Protein AF-0000000075772963 (afdb_homodimer)

Secondary structure (DSSP, 8-state):
----SS-EEEEEEEEEEE-S-HHHHHHHIIIII--EEEEEE---SS--EEEEEEEETTEEEEEEEE-SSSHHHHHHHHHH-SEEEEEEEEEE-HHHHHHHHHHHT--EEEEEEEEEETTEEEEEEEEE-STT-EEEEEE-TTB-SSSSTT-EE-PPPGGGGTS------EEEEEEEE--TT-HHHHHHHHHHHH--EEEEEEETTSSS-GGG-EEEEEEE-TTS--EEEEEEEPSSSSS--HHHHHHHHHSS-EEEEEEEE-S-HHHHHHHHHHTT--B----HHHHHHHHHHHHT-S---TT-HHHHHHTT-EEEE-SS-EEEEEEBPPSSSSTT-EEEEEEEES--S--HHHHHHHHHHHHTS-TTTHHHHHHHHHHSGGGGG-/----SS-EEEEEEEEEEE-S-HHHHHHHIIIII--EEEEEE---SS--EEEEEEEETTEEEEEEEE-SSSHHHHHHHHHH-SEEEEEEEEEE-HHHHHHHHHHHT--EEEEEEEEEETTEEEEEEEEE-STT-EEEEEE-TTB-SSSSTT-EE-PPPGGGGTS------EEEEEEEE--TT-HHHHHHHHHHHH--EEEEEEETTTTS-GGG-EEEEEEE-TTS--EEEEEEEPSSSSS--HHHHHHHHHSS-EEEEEEEE-S-HHHHHHHHHHTT--B----HHHHHHHHHHHHT-S---TT-HHHHHHTT-EEEE-SS-EEEEEEBPPSSSSTT-EEEEEEEES--S--HHHHHHHHHHHHTS-TTSHHHHHHHHHHSGGGGG-

pLDDT: mean 87.92, std 17.89, range [25.39, 98.94]

Nearest PDB structures (foldseek):
  8im2-assembly1_A  TM=9.465E-01  e=7.204E-49  Homo sapiens
  1sqi-assembly1_A  TM=9.397E-01  e=1.896E-45  Rattus norvegicus
  1sqi-assembly1_B  TM=9.410E-01  e=5.697E-45  Rattus norvegicus
  3zgj-assembly2_B  TM=8.947E-01  e=1.309E-34  Streptomyces coelicolor A3(2)
  8jbw-assembly1_A-2  TM=7.872E-01  e=7.117E-33  Zymoseptoria tritici

InterPro domains:
  IPR004360 Glyoxalase/fosfomycin resistance/dioxygenase domain [PF00903] (171-288)
  IPR005956 4-hydroxyphenylpyruvate dioxygenase [PIRSF009283] (3-367)
  IPR005956 4-hydroxyphenylpyruvate dioxygenase [PTHR11959] (4-373)
  IPR005956 4-hydroxyphenylpyruvate dioxygenase [TIGR01263] (11-368)
  IPR029068 Glyoxalase/Bleomycin resistance protein/Dihydroxybiphenyl dioxygenase [G3DSA:3.10.180.10] (1-163)
  IPR029068 Glyoxalase/Bleomycin resistance protein/Dihydroxybiphenyl dioxygenase [G3DSA:3.10.180.10] (166-371)
  IPR029068 Glyoxalase/Bleomycin resistance protein/Dihydroxybiphenyl dioxygenase [SSF54593] (8-359)
  IPR037523 Vicinal oxygen chelate (VOC), core domain [PS51819] (11-140)
  IPR037523 Vicinal oxygen chelate (VOC), core domain [PS51819] (170-329)
  IPR041735 4-hydroxyphenylpyruvate dioxygenase, C-terminal [cd07250] (168-364)
  IPR041736 4-hydroxyphenylpyruvate dioxygenase, N-terminal [cd08342] (12-153)

Sequence (772 aa):
MTKSAEGKVLNFDHLIFWVANAKTASSYFITRFGFKPLATREPTEERPVLSYAVKLNKVTIVFESPTTVGGEIAKDLAAHGDFVKDVAFEVQNLDELVRRAKKGGAEVIKDISVEKDESGSVRYAVLRTYGDNTHTLIDRTKYKGILRPGFKPVKEDTINELLPDTNLMYIDHVEGNMADGTLQDSVSWYETNLNMHRFWCVDYSHDLVPYACINSASVINQDETVLLSMNEAAKGLRPTSKASEFVKALGSSGVEHVALYTDDIVASMRNLKARGADILTWPPTYYDLIREKLKDSPVRVAEGIDALQANNILIDFDERGYMLQAFTKHVQARPTLFIEILQRRNHRGFGAMNYKWVFEAIERLDSTADKEIEEKMKNTNLNSKAMTKSAEGKVLNFDHLIFWVANAKTASSYFITRFGFKPLATREPTEERPVLSYAVKLNKVTIVFESPTTVGGEIAKDLAAHGDFVKDVAFEVQNLDELVRRAKKGGAEVIKDISVEKDESGSVRYAVLRTYGDNTHTLIDRTKYKGILRPGFKPVKEDTINELLPDTNLMYIDHVEGNMADGTLQDSVSWYETNLNMHRFWCVDYSHDLVPYACINSASVINQDETVLLSMNEAAKGLRPTSKASEFVKALGSSGVEHVALYTDDIVASMRNLKARGADILTWPPTYYDLIREKLKDSPVRVAEGIDALQANNILIDFDERGYMLQAFTKHVQARPTLFIEILQRRNHRGFGAMNYKWVFEAIERLDSTADKEIEEKMKNTNLNSKA

Structure (mmCIF, N/CA/C/O backbone):
data_AF-0000000075772963-model_v1
#
loop_
_entity.id
_entity.type
_entity.pdbx_description
1 polymer '4-hydroxyphenylpyruvate dioxygenase-like'
#
loop_
_atom_site.group_PDB
_atom_site.id
_atom_site.type_symbol
_atom_site.label_atom_id
_atom_site.label_alt_id
_atom_site.label_comp_id
_atom_site.label_asym_id
_atom_site.label_entity_id
_atom_site.label_seq_id
_atom_site.pdbx_PDB_ins_code
_atom_site.Cartn_x
_atom_site.Cartn_y
_atom_site.Cartn_z
_atom_site.occupancy
_atom_site.B_iso_or_equiv
_atom_site.auth_seq_id
_atom_site.auth_comp_id
_atom_site.auth_asym_id
_atom_site.auth_atom_id
_atom_site.pdbx_PDB_model_num
ATOM 1 N N . MET A 1 1 ? 30.547 31.734 18.625 1 30.55 1 MET A N 1
ATOM 2 C CA . MET A 1 1 ? 29.156 32.188 18.594 1 30.55 1 MET A CA 1
ATOM 3 C C . MET A 1 1 ? 28.344 31.531 19.703 1 30.55 1 MET A C 1
ATOM 5 O O . MET A 1 1 ? 28.359 30.312 19.859 1 30.55 1 MET A O 1
ATOM 9 N N . THR A 1 2 ? 28.094 32.188 20.75 1 35.88 2 THR A N 1
ATOM 10 C CA . THR A 1 2 ? 27.484 31.672 21.969 1 35.88 2 THR A CA 1
ATOM 11 C C . THR A 1 2 ? 26.219 30.875 21.656 1 35.88 2 THR A C 1
ATOM 13 O O . THR A 1 2 ? 25.297 31.375 21 1 35.88 2 THR A O 1
ATOM 16 N N . LYS A 1 3 ? 26.312 29.594 21.312 1 45.78 3 LYS A N 1
ATOM 17 C CA . LYS A 1 3 ? 25.172 28.719 21.062 1 45.78 3 LYS A CA 1
ATOM 18 C C . LYS A 1 3 ? 23.969 29.141 21.906 1 45.78 3 LYS A C 1
ATOM 20 O O . LYS A 1 3 ? 24.094 29.391 23.094 1 45.78 3 LYS A O 1
ATOM 25 N N . SER A 1 4 ? 23 29.703 21.328 1 53.44 4 SER A N 1
ATOM 26 C CA . SER A 1 4 ? 21.797 30.094 22.094 1 53.44 4 SER A CA 1
ATOM 27 C C . SER A 1 4 ? 21.453 29.031 23.125 1 53.44 4 SER A C 1
ATOM 29 O O . SER A 1 4 ? 21.469 27.828 22.844 1 53.44 4 SER A O 1
ATOM 31 N N . ALA A 1 5 ? 21.453 29.25 24.422 1 71.19 5 ALA A N 1
ATOM 32 C CA . ALA A 1 5 ? 21.219 28.484 25.641 1 71.19 5 ALA A CA 1
ATOM 33 C C . ALA A 1 5 ? 19.859 27.812 25.609 1 71.19 5 ALA A C 1
ATOM 35 O O . ALA A 1 5 ? 19.641 26.797 26.266 1 71.19 5 ALA A O 1
ATOM 36 N N . GLU A 1 6 ? 18.922 28.234 24.562 1 86.81 6 GLU A N 1
ATOM 37 C CA . GLU A 1 6 ? 17.562 27.703 24.672 1 86.81 6 GLU A CA 1
ATOM 38 C C . GLU A 1 6 ? 17.344 26.594 23.641 1 86.81 6 GLU A C 1
ATOM 40 O O . GLU A 1 6 ? 17.844 26.688 22.516 1 86.81 6 GLU A O 1
ATOM 45 N N . GLY A 1 7 ? 16.734 25.547 24 1 93.44 7 GLY A N 1
ATOM 46 C CA . GLY A 1 7 ? 16.281 24.516 23.094 1 93.44 7 GLY A CA 1
ATOM 47 C C . GLY A 1 7 ? 15.117 24.938 22.219 1 93.44 7 GLY A C 1
ATOM 48 O O . GLY A 1 7 ? 14.18 25.562 22.703 1 93.44 7 GLY A O 1
ATOM 49 N N . LYS A 1 8 ? 15.258 24.688 20.859 1 95.19 8 LYS A N 1
ATOM 50 C CA . LYS A 1 8 ? 14.156 25.109 20 1 95.19 8 LYS A CA 1
ATOM 51 C C . LYS A 1 8 ? 13.906 24.109 18.891 1 95.19 8 LYS A C 1
ATOM 53 O O . LYS A 1 8 ? 14.844 23.453 18.406 1 95.19 8 LYS A O 1
ATOM 58 N N . VAL A 1 9 ? 12.609 24 18.531 1 97.88 9 VAL A N 1
ATOM 59 C CA . VAL A 1 9 ? 12.211 23.297 17.312 1 97.88 9 VAL A CA 1
ATOM 60 C C . VAL A 1 9 ? 12.5 24.172 16.094 1 97.88 9 VAL A C 1
ATOM 62 O O . VAL A 1 9 ? 12.133 25.359 16.062 1 97.88 9 VAL A O 1
ATOM 65 N N . LEU A 1 10 ? 13.141 23.625 15.094 1 97.5 10 LEU A N 1
ATOM 66 C CA . LEU A 1 10 ? 13.555 24.422 13.945 1 97.5 10 LEU A CA 1
ATOM 67 C C . LEU A 1 10 ? 12.633 24.188 12.758 1 97.5 10 LEU A C 1
ATOM 69 O O . LEU A 1 10 ? 12.031 25.141 12.242 1 97.5 10 LEU A O 1
ATOM 73 N N . ASN A 1 11 ? 12.508 22.969 12.352 1 98 11 ASN A N 1
ATOM 74 C CA . ASN A 1 11 ? 11.727 22.578 11.188 1 98 11 ASN A CA 1
ATOM 75 C C . ASN A 1 11 ? 11.133 21.172 11.344 1 98 11 ASN A C 1
ATOM 77 O O . ASN A 1 11 ? 11.578 20.406 12.195 1 98 11 ASN A O 1
ATOM 81 N N . PHE A 1 12 ? 10.055 20.938 10.516 1 98.69 12 PHE A N 1
ATOM 82 C CA . PHE A 1 12 ? 9.742 19.531 10.312 1 98.69 12 PHE A CA 1
ATOM 83 C C . PHE A 1 12 ? 10.938 18.797 9.727 1 98.69 12 PHE A C 1
ATOM 85 O O . PHE A 1 12 ? 11.57 19.281 8.781 1 98.69 12 PHE A O 1
ATOM 92 N N . ASP A 1 13 ? 11.305 17.719 10.312 1 98.69 13 ASP A N 1
ATOM 93 C CA . ASP A 1 13 ? 12.375 16.906 9.75 1 98.69 13 ASP A CA 1
ATOM 94 C C . ASP A 1 13 ? 11.828 15.844 8.797 1 98.69 13 ASP A C 1
ATOM 96 O O . ASP A 1 13 ? 12.164 15.828 7.609 1 98.69 13 ASP A O 1
ATOM 100 N N . HIS A 1 14 ? 11.086 14.938 9.281 1 98.81 14 HIS A N 1
ATOM 101 C CA . HIS A 1 14 ? 10.383 13.922 8.516 1 98.81 14 HIS A CA 1
ATOM 102 C C . HIS A 1 14 ? 9.195 13.367 9.297 1 98.81 14 HIS A C 1
ATOM 104 O O . HIS A 1 14 ? 9.062 13.617 10.5 1 98.81 14 HIS A O 1
ATOM 110 N N . LEU A 1 15 ? 8.297 12.766 8.594 1 98.88 15 LEU A N 1
ATOM 111 C CA . LEU A 1 15 ? 7.199 12.023 9.211 1 98.88 15 LEU A CA 1
ATOM 112 C C . LEU A 1 15 ? 7.477 10.523 9.172 1 98.88 15 LEU A C 1
ATOM 114 O O . LEU A 1 15 ? 8.109 10.023 8.234 1 98.88 15 LEU A O 1
ATOM 118 N N . ILE A 1 16 ? 7.031 9.828 10.188 1 98.88 16 ILE A N 1
ATOM 119 C CA . ILE A 1 16 ? 7.094 8.367 10.188 1 98.88 16 ILE A CA 1
ATOM 120 C C . ILE A 1 16 ? 5.684 7.789 10.188 1 98.88 16 ILE A C 1
ATOM 122 O O . ILE A 1 16 ? 4.875 8.102 11.062 1 98.88 16 ILE A O 1
ATOM 126 N N . PHE A 1 17 ? 5.375 7.012 9.203 1 98.88 17 PHE A N 1
ATOM 127 C CA . PHE A 1 17 ? 4.152 6.219 9.148 1 98.88 17 PHE A CA 1
ATOM 128 C C . PHE A 1 17 ? 4.43 4.77 9.516 1 98.88 17 PHE A C 1
ATOM 130 O O . PHE A 1 17 ? 5.293 4.125 8.914 1 98.88 17 PHE A O 1
ATOM 137 N N . TRP A 1 18 ? 3.783 4.312 10.57 1 98.31 18 TRP A N 1
ATOM 138 C CA . TRP A 1 18 ? 3.768 2.869 10.797 1 98.31 18 TRP A CA 1
ATOM 139 C C . TRP A 1 18 ? 2.682 2.199 9.961 1 98.31 18 TRP A C 1
ATOM 141 O O . TRP A 1 18 ? 1.499 2.518 10.102 1 98.31 18 TRP A O 1
ATOM 151 N N . VAL A 1 19 ? 3.148 1.321 9.117 1 98.06 19 VAL A N 1
ATOM 152 C CA . VAL A 1 19 ? 2.266 0.681 8.141 1 98.06 19 VAL A CA 1
ATOM 153 C C . VAL A 1 19 ? 2.57 -0.814 8.078 1 98.06 19 VAL A C 1
ATOM 155 O O . VAL A 1 19 ? 3.678 -1.244 8.406 1 98.06 19 VAL A O 1
ATOM 158 N N . ALA A 1 20 ? 1.575 -1.567 7.598 1 96.75 20 ALA A N 1
ATOM 159 C CA . ALA A 1 20 ? 1.775 -3.01 7.484 1 96.75 20 ALA A CA 1
ATOM 160 C C . ALA A 1 20 ? 2.734 -3.342 6.344 1 96.75 20 ALA A C 1
ATOM 162 O O . ALA A 1 20 ? 3.477 -4.324 6.418 1 96.75 20 ALA A O 1
ATOM 163 N N . ASN A 1 21 ? 2.66 -2.539 5.312 1 97.69 21 ASN A N 1
ATOM 164 C CA . ASN A 1 21 ? 3.5 -2.76 4.137 1 97.69 21 ASN A CA 1
ATOM 165 C C . ASN A 1 21 ? 4.137 -1.46 3.65 1 97.69 21 ASN A C 1
ATOM 167 O O . ASN A 1 21 ? 3.547 -0.742 2.842 1 97.69 21 ASN A O 1
ATOM 171 N N . ALA A 1 22 ? 5.367 -1.27 4.023 1 98.31 22 ALA A N 1
ATOM 172 C CA . ALA A 1 22 ? 6.086 -0.036 3.721 1 98.31 22 ALA A CA 1
ATOM 173 C C . ALA A 1 22 ? 6.348 0.094 2.223 1 98.31 22 ALA A C 1
ATOM 175 O O . ALA A 1 22 ? 6.379 1.204 1.687 1 98.31 22 ALA A O 1
ATOM 176 N N . LYS A 1 23 ? 6.508 -0.978 1.555 1 97.56 23 LYS A N 1
ATOM 177 C CA . LYS A 1 23 ? 6.785 -0.962 0.121 1 97.56 23 LYS A CA 1
ATOM 178 C C . LYS A 1 23 ? 5.605 -0.392 -0.659 1 97.56 23 LYS A C 1
ATOM 180 O O . LYS A 1 23 ? 5.766 0.549 -1.438 1 97.56 23 LYS A O 1
ATOM 185 N N . THR A 1 24 ? 4.418 -0.896 -0.4 1 97.94 24 THR A N 1
ATOM 186 C CA . THR A 1 24 ? 3.252 -0.438 -1.148 1 97.94 24 THR A CA 1
ATOM 187 C C . THR A 1 24 ? 2.842 0.965 -0.708 1 97.94 24 THR A C 1
ATOM 189 O O . THR A 1 24 ? 2.373 1.765 -1.521 1 97.94 24 THR A O 1
ATOM 192 N N . ALA A 1 25 ? 3.041 1.235 0.548 1 98.5 25 ALA A N 1
ATOM 193 C CA . ALA A 1 25 ? 2.711 2.572 1.036 1 98.5 25 ALA A CA 1
ATOM 194 C C . ALA A 1 25 ? 3.617 3.625 0.404 1 98.5 25 ALA A C 1
ATOM 196 O O . ALA A 1 25 ? 3.141 4.66 -0.066 1 98.5 25 ALA A O 1
ATOM 197 N N . SER A 1 26 ? 4.906 3.34 0.389 1 98.62 26 SER A N 1
ATOM 198 C CA . SER A 1 26 ? 5.84 4.277 -0.228 1 98.62 26 SER A CA 1
ATOM 199 C C . SER A 1 26 ? 5.559 4.438 -1.719 1 98.62 26 SER A C 1
ATOM 201 O O . SER A 1 26 ? 5.609 5.547 -2.25 1 98.62 26 SER A O 1
ATOM 203 N N . SER A 1 27 ? 5.277 3.338 -2.367 1 98.62 27 SER A N 1
ATOM 204 C CA . SER A 1 27 ? 4.961 3.377 -3.791 1 98.62 27 SER A CA 1
ATOM 205 C C . SER A 1 27 ? 3.742 4.25 -4.062 1 98.62 27 SER A C 1
ATOM 207 O O . SER A 1 27 ? 3.684 4.945 -5.078 1 98.62 27 SER A O 1
ATOM 209 N N . TYR A 1 28 ? 2.756 4.172 -3.164 1 98.81 28 TYR A N 1
ATOM 210 C CA . TYR A 1 28 ? 1.561 4.992 -3.312 1 98.81 28 TYR A CA 1
ATOM 211 C C . TYR A 1 28 ? 1.918 6.477 -3.34 1 98.81 28 TYR A C 1
ATOM 213 O O . TYR A 1 28 ? 1.426 7.223 -4.188 1 98.81 28 TYR A O 1
ATOM 221 N N . PHE A 1 29 ? 2.754 6.918 -2.484 1 98.88 29 PHE A N 1
ATOM 222 C CA . PHE A 1 29 ? 3.119 8.328 -2.4 1 98.88 29 PHE A CA 1
ATOM 223 C C . PHE A 1 29 ? 4.012 8.727 -3.572 1 98.88 29 PHE A C 1
ATOM 225 O O . PHE A 1 29 ? 3.949 9.859 -4.047 1 98.88 29 PHE A O 1
ATOM 232 N N . ILE A 1 30 ? 4.781 7.797 -4.039 1 98.81 30 ILE A N 1
ATOM 233 C CA . ILE A 1 30 ? 5.598 8.055 -5.219 1 98.81 30 ILE A CA 1
ATOM 234 C C . ILE A 1 30 ? 4.699 8.227 -6.441 1 98.81 30 ILE A C 1
ATOM 236 O O . ILE A 1 30 ? 4.816 9.211 -7.172 1 98.81 30 ILE A O 1
ATOM 240 N N . THR A 1 31 ? 3.744 7.367 -6.582 1 98.81 31 THR A N 1
ATOM 241 C CA . THR A 1 31 ? 2.98 7.309 -7.824 1 98.81 31 THR A CA 1
ATOM 242 C C . THR A 1 31 ? 1.846 8.328 -7.809 1 98.81 31 THR A C 1
ATOM 244 O O . THR A 1 31 ? 1.547 8.945 -8.836 1 98.81 31 THR A O 1
ATOM 247 N N . ARG A 1 32 ? 1.26 8.539 -6.645 1 98.75 32 ARG A N 1
ATOM 248 C CA . ARG A 1 32 ? 0.061 9.375 -6.613 1 98.75 32 ARG A CA 1
ATOM 249 C C . ARG A 1 32 ? 0.407 10.82 -6.277 1 98.75 32 ARG A C 1
ATOM 251 O O . ARG A 1 32 ? -0.281 11.75 -6.715 1 98.75 32 ARG A O 1
ATOM 258 N N . PHE A 1 33 ? 1.508 11.039 -5.52 1 98.75 33 PHE A N 1
ATOM 259 C CA . PHE A 1 33 ? 1.756 12.391 -5.031 1 98.75 33 PHE A CA 1
ATOM 260 C C . PHE A 1 33 ? 3.059 12.945 -5.598 1 98.75 33 PHE A C 1
ATOM 262 O O . PHE A 1 33 ? 3.365 14.125 -5.43 1 98.75 33 PHE A O 1
ATOM 269 N N . GLY A 1 34 ? 3.852 12.102 -6.199 1 98.56 34 GLY A N 1
ATOM 270 C CA . GLY A 1 34 ? 5.02 12.609 -6.906 1 98.56 34 GLY A CA 1
ATOM 271 C C . GLY A 1 34 ? 6.289 12.555 -6.074 1 98.56 34 GLY A C 1
ATOM 272 O O . GLY A 1 34 ? 7.293 13.172 -6.426 1 98.56 34 GLY A O 1
ATOM 273 N N . PHE A 1 35 ? 6.273 11.844 -5.008 1 98.81 35 PHE A N 1
ATOM 274 C CA . PHE A 1 35 ? 7.488 11.664 -4.223 1 98.81 35 PHE A CA 1
ATOM 275 C C . PHE A 1 35 ? 8.523 10.859 -5 1 98.81 35 PHE A C 1
ATOM 277 O O . PHE A 1 35 ? 8.188 10.188 -5.98 1 98.81 35 PHE A O 1
ATOM 284 N N . LYS A 1 36 ? 9.742 11 -4.52 1 98.62 36 LYS A N 1
ATOM 285 C CA . LYS A 1 36 ? 10.859 10.211 -5.043 1 98.62 36 LYS A CA 1
ATOM 286 C C . LYS A 1 36 ? 11.445 9.312 -3.959 1 98.62 36 LYS A C 1
ATOM 288 O O . LYS A 1 36 ? 11.531 9.703 -2.795 1 98.62 36 LYS A O 1
ATOM 293 N N . PRO A 1 37 ? 11.828 8.047 -4.395 1 98.5 37 PRO A N 1
ATOM 294 C CA . PRO A 1 37 ? 12.531 7.242 -3.395 1 98.5 37 PRO A CA 1
ATOM 295 C C . PRO A 1 37 ? 13.789 7.918 -2.865 1 98.5 37 PRO A C 1
ATOM 297 O O . PRO A 1 37 ? 14.523 8.547 -3.629 1 98.5 37 PRO A O 1
ATOM 300 N N . LEU A 1 38 ? 14 7.828 -1.568 1 98.62 38 LEU A N 1
ATOM 301 C CA . LEU A 1 38 ? 15.156 8.453 -0.945 1 98.62 38 LEU A CA 1
ATOM 302 C C . LEU A 1 38 ? 16.141 7.406 -0.427 1 98.62 38 LEU A C 1
ATOM 304 O O . LEU A 1 38 ? 17.312 7.418 -0.78 1 98.62 38 LEU A O 1
ATOM 308 N N . ALA A 1 39 ? 15.656 6.516 0.423 1 98.62 39 ALA A N 1
ATOM 309 C CA . ALA A 1 39 ? 16.516 5.523 1.068 1 98.62 39 ALA A CA 1
ATOM 310 C C . ALA A 1 39 ? 15.688 4.391 1.669 1 98.62 39 ALA A C 1
ATOM 312 O O . ALA A 1 39 ? 14.469 4.516 1.819 1 98.62 39 ALA A O 1
ATOM 313 N N . THR A 1 40 ? 16.312 3.281 1.906 1 98 40 THR A N 1
ATOM 314 C CA . THR A 1 40 ? 15.719 2.172 2.643 1 98 40 THR A CA 1
ATOM 315 C C . THR A 1 40 ? 16.609 1.751 3.805 1 98 40 THR A C 1
ATOM 317 O O . THR A 1 40 ? 17.812 2.045 3.811 1 98 40 THR A O 1
ATOM 320 N N . ARG A 1 41 ? 16.031 1.235 4.777 1 97.69 41 ARG A N 1
ATOM 321 C CA . ARG A 1 41 ? 16.734 0.607 5.891 1 97.69 41 ARG A CA 1
ATOM 322 C C . ARG A 1 41 ? 16.234 -0.812 6.125 1 97.69 41 ARG A C 1
ATOM 324 O O . ARG A 1 41 ? 15.086 -1.01 6.52 1 97.69 41 ARG A O 1
ATOM 331 N N . GLU A 1 42 ? 17.094 -1.785 5.906 1 95.5 42 GLU A N 1
ATOM 332 C CA . GLU A 1 42 ? 16.734 -3.197 5.996 1 95.5 42 GLU A CA 1
ATOM 333 C C . GLU A 1 42 ? 16.578 -3.637 7.449 1 95.5 42 GLU A C 1
ATOM 335 O O . GLU A 1 42 ? 17.25 -3.105 8.336 1 95.5 42 GLU A O 1
ATOM 340 N N . PRO A 1 43 ? 15.734 -4.605 7.645 1 94.25 43 PRO A N 1
ATOM 341 C CA . PRO A 1 43 ? 15.586 -5.113 9.008 1 94.25 43 PRO A CA 1
ATOM 342 C C . PRO A 1 43 ? 16.812 -5.891 9.492 1 94.25 43 PRO A C 1
ATOM 344 O O . PRO A 1 43 ? 17.531 -6.473 8.672 1 94.25 43 PRO A O 1
ATOM 347 N N . THR A 1 44 ? 17.047 -5.848 10.766 1 91.69 44 THR A N 1
ATOM 348 C CA . THR A 1 44 ? 18.016 -6.699 11.453 1 91.69 44 THR A CA 1
ATOM 349 C C . THR A 1 44 ? 17.344 -7.477 12.578 1 91.69 44 THR A C 1
ATOM 351 O O . THR A 1 44 ? 16.156 -7.266 12.875 1 91.69 44 THR A O 1
ATOM 354 N N . GLU A 1 45 ? 18.062 -8.391 13.148 1 88.75 45 GLU A N 1
ATOM 355 C CA . GLU A 1 45 ? 17.516 -9.141 14.273 1 88.75 45 GLU A CA 1
ATOM 356 C C . GLU A 1 45 ? 17.156 -8.219 15.438 1 88.75 45 GLU A C 1
ATOM 358 O O . GLU A 1 45 ? 16.141 -8.414 16.109 1 88.75 45 GLU A O 1
ATOM 363 N N . GLU A 1 46 ? 18.016 -7.234 15.57 1 89.69 46 GLU A N 1
ATOM 364 C CA . GLU A 1 46 ? 17.812 -6.305 16.688 1 89.69 46 GLU A CA 1
ATOM 365 C C . GLU A 1 46 ? 16.734 -5.277 16.344 1 89.69 46 GLU A C 1
ATOM 367 O O . GLU A 1 46 ? 16.094 -4.727 17.25 1 89.69 46 GLU A O 1
ATOM 372 N N . ARG A 1 47 ? 16.562 -5.043 15.078 1 92.56 47 ARG A N 1
ATOM 373 C CA . ARG A 1 47 ? 15.57 -4.09 14.594 1 92.56 47 ARG A CA 1
ATOM 374 C C . ARG A 1 47 ? 14.75 -4.691 13.461 1 92.56 47 ARG A C 1
ATOM 376 O O . ARG A 1 47 ? 14.961 -4.363 12.289 1 92.56 47 ARG A O 1
ATOM 383 N N . PRO A 1 48 ? 13.797 -5.496 13.82 1 93.81 48 PRO A N 1
ATOM 384 C CA . PRO A 1 48 ? 12.992 -6.164 12.797 1 93.81 48 PRO A CA 1
ATOM 385 C C . PRO A 1 48 ? 11.969 -5.234 12.156 1 93.81 48 PRO A C 1
ATOM 387 O O . PRO A 1 48 ? 10.766 -5.512 12.188 1 93.81 48 PRO A O 1
ATOM 390 N N . VAL A 1 49 ? 12.492 -4.125 11.617 1 96.69 49 VAL A N 1
ATOM 391 C CA . VAL A 1 49 ? 11.68 -3.082 11 1 96.69 49 VAL A CA 1
ATOM 392 C C . VAL A 1 49 ? 12.227 -2.752 9.617 1 96.69 49 VAL A C 1
ATOM 394 O O . VAL A 1 49 ? 13.414 -2.471 9.461 1 96.69 49 VAL A O 1
ATOM 397 N N . LEU A 1 50 ? 11.375 -2.873 8.617 1 97.38 50 LEU A N 1
ATOM 398 C CA . LEU A 1 50 ? 11.68 -2.445 7.254 1 97.38 50 LEU A CA 1
ATOM 399 C C . LEU A 1 50 ? 11.258 -0.998 7.031 1 97.38 50 LEU A C 1
ATOM 401 O O . LEU A 1 50 ? 10.125 -0.624 7.34 1 97.38 50 LEU A O 1
ATOM 405 N N . SER A 1 51 ? 12.18 -0.149 6.512 1 98.5 51 SER A N 1
ATOM 406 C CA . SER A 1 51 ? 11.867 1.264 6.328 1 98.5 51 SER A CA 1
ATOM 407 C C . SER A 1 51 ? 12.078 1.692 4.879 1 98.5 51 SER A C 1
ATOM 409 O O . SER A 1 51 ? 13.094 1.357 4.27 1 98.5 51 SER A O 1
ATOM 411 N N . TYR A 1 52 ? 11.117 2.338 4.312 1 98.69 52 TYR A N 1
ATOM 412 C CA . TYR A 1 52 ? 11.203 3.041 3.035 1 98.69 52 TYR A CA 1
ATOM 413 C C . TYR A 1 52 ? 11.023 4.543 3.229 1 98.69 52 TYR A C 1
ATOM 415 O O . TYR A 1 52 ? 10.016 4.988 3.77 1 98.69 52 TYR A O 1
ATOM 423 N N . ALA A 1 53 ? 12.008 5.312 2.775 1 98.88 53 ALA A N 1
ATOM 424 C CA . ALA A 1 53 ? 11.922 6.77 2.85 1 98.88 53 ALA A CA 1
ATOM 425 C C . ALA A 1 53 ? 11.711 7.379 1.467 1 98.88 53 ALA A C 1
ATOM 427 O O . ALA A 1 53 ? 12.344 6.961 0.496 1 98.88 53 ALA A O 1
ATOM 428 N N . VAL A 1 54 ? 10.781 8.305 1.395 1 98.88 54 VAL A N 1
ATOM 429 C CA . VAL A 1 54 ? 10.539 9.047 0.16 1 98.88 54 VAL A CA 1
ATOM 430 C C . VAL A 1 54 ? 10.648 10.547 0.426 1 98.88 54 VAL A C 1
ATOM 432 O O . VAL A 1 54 ? 10.484 10.992 1.562 1 98.88 54 VAL A O 1
ATOM 435 N N . LYS A 1 55 ? 10.938 11.258 -0.635 1 98.62 55 LYS A N 1
ATOM 436 C CA . LYS A 1 55 ? 11.148 12.695 -0.497 1 98.62 55 LYS A CA 1
ATOM 437 C C . LYS A 1 55 ? 10.547 13.453 -1.672 1 98.62 55 LYS A C 1
ATOM 439 O O . LYS A 1 55 ? 10.617 13 -2.816 1 98.62 55 LYS A O 1
ATOM 444 N N . LEU A 1 56 ? 9.883 14.5 -1.41 1 98.56 56 LEU A N 1
ATOM 445 C CA . LEU A 1 56 ? 9.414 15.484 -2.375 1 98.56 56 LEU A CA 1
ATOM 446 C C . LEU A 1 56 ? 9.766 16.906 -1.921 1 98.56 56 LEU A C 1
ATOM 448 O O . LEU A 1 56 ? 9.125 17.438 -1.019 1 98.56 56 LEU A O 1
ATOM 452 N N . ASN A 1 57 ? 10.805 17.469 -2.58 1 98.06 57 ASN A N 1
ATOM 453 C CA . ASN A 1 57 ? 11.328 18.75 -2.148 1 98.06 57 ASN A CA 1
ATOM 454 C C . ASN A 1 57 ? 11.672 18.75 -0.66 1 98.06 57 ASN A C 1
ATOM 456 O O . ASN A 1 57 ? 12.539 18 -0.219 1 98.06 57 ASN A O 1
ATOM 460 N N . LYS A 1 58 ? 10.992 19.484 0.19 1 98.25 58 LYS A N 1
ATOM 461 C CA . LYS A 1 58 ? 11.367 19.594 1.597 1 98.25 58 LYS A CA 1
ATOM 462 C C . LYS A 1 58 ? 10.547 18.641 2.459 1 98.25 58 LYS A C 1
ATOM 464 O O . LYS A 1 58 ? 10.586 18.719 3.689 1 98.25 58 LYS A O 1
ATOM 469 N N . VAL A 1 59 ? 9.805 17.766 1.859 1 98.75 59 VAL A N 1
ATOM 470 C CA . VAL A 1 59 ? 8.977 16.828 2.592 1 98.75 59 VAL A CA 1
ATOM 471 C C . VAL A 1 59 ? 9.617 15.438 2.566 1 98.75 59 VAL A C 1
ATOM 473 O O . VAL A 1 59 ? 9.93 14.906 1.496 1 98.75 59 VAL A O 1
ATOM 476 N N . THR A 1 60 ? 9.867 14.867 3.713 1 98.88 60 THR A N 1
ATOM 477 C CA . THR A 1 60 ? 10.367 13.5 3.83 1 98.88 60 THR A CA 1
ATOM 478 C C . THR A 1 60 ? 9.414 12.648 4.664 1 98.88 60 THR A C 1
ATOM 480 O O . THR A 1 60 ? 8.961 13.07 5.727 1 98.88 60 THR A O 1
ATOM 483 N N . ILE A 1 61 ? 9.055 11.492 4.137 1 98.94 61 ILE A N 1
ATOM 484 C CA . ILE A 1 61 ? 8.219 10.539 4.859 1 98.94 61 ILE A CA 1
ATOM 485 C C . ILE A 1 61 ? 8.922 9.18 4.922 1 98.94 61 ILE A C 1
ATOM 487 O O . ILE A 1 61 ? 9.445 8.695 3.912 1 98.94 61 ILE A O 1
ATOM 491 N N . VAL A 1 62 ? 9 8.641 6.105 1 98.94 62 VAL A N 1
ATOM 492 C CA . VAL A 1 62 ? 9.531 7.301 6.312 1 98.94 62 VAL A CA 1
ATOM 493 C C . VAL A 1 62 ? 8.398 6.344 6.672 1 98.94 62 VAL A C 1
ATOM 495 O O . VAL A 1 62 ? 7.684 6.555 7.656 1 98.94 62 VAL A O 1
ATOM 498 N N . PHE A 1 63 ? 8.25 5.297 5.844 1 98.81 63 PHE A N 1
ATOM 499 C CA . PHE A 1 63 ? 7.301 4.227 6.125 1 98.81 63 PHE A CA 1
ATOM 500 C C . PHE A 1 63 ? 8 3.049 6.797 1 98.81 63 PHE A C 1
ATOM 502 O O . PHE A 1 63 ? 9.023 2.566 6.309 1 98.81 63 PHE A O 1
ATOM 509 N N . GLU A 1 64 ? 7.414 2.598 7.918 1 98.5 64 GLU A N 1
ATOM 510 C CA . GLU A 1 64 ? 8.047 1.514 8.664 1 98.5 64 GLU A CA 1
ATOM 511 C C . GLU A 1 64 ? 7.074 0.355 8.883 1 98.5 64 GLU A C 1
ATOM 513 O O . GLU A 1 64 ? 5.934 0.564 9.297 1 98.5 64 GLU A O 1
ATOM 518 N N . SER A 1 65 ? 7.516 -0.829 8.547 1 97.75 65 SER A N 1
ATOM 519 C CA . SER A 1 65 ? 6.746 -2.061 8.703 1 97.75 65 SER A CA 1
ATOM 520 C C . SER A 1 65 ? 7.473 -3.049 9.609 1 97.75 65 SER A C 1
ATOM 522 O O . SER A 1 65 ? 8.695 -3.201 9.523 1 97.75 65 SER A O 1
ATOM 524 N N . PRO A 1 66 ? 6.688 -3.719 10.469 1 95.5 66 PRO A N 1
AT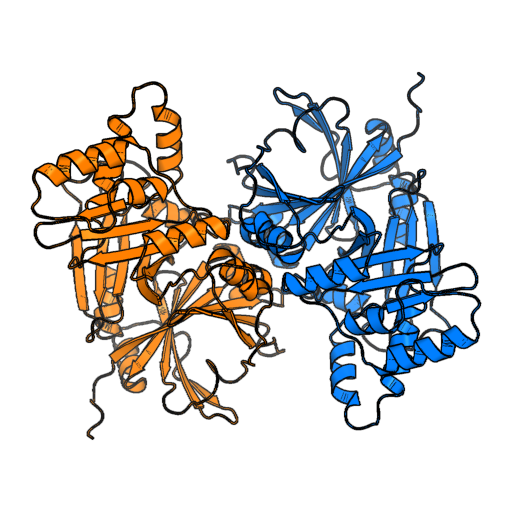OM 525 C CA . PRO A 1 66 ? 7.305 -4.832 11.195 1 95.5 66 PRO A CA 1
ATOM 526 C C . PRO A 1 66 ? 7.566 -6.047 10.305 1 95.5 66 PRO A C 1
ATOM 528 O O . PRO A 1 66 ? 6.801 -6.309 9.375 1 95.5 66 PRO A O 1
ATOM 531 N N . THR A 1 67 ? 8.602 -6.766 10.594 1 91.5 67 THR A N 1
ATOM 532 C CA . THR A 1 67 ? 8.898 -7.953 9.797 1 91.5 67 THR A CA 1
ATOM 533 C C . THR A 1 67 ? 8.703 -9.219 10.625 1 91.5 67 THR A C 1
ATOM 535 O O . THR A 1 67 ? 8.922 -10.328 10.125 1 91.5 67 THR A O 1
ATOM 538 N N . THR A 1 68 ? 8.383 -9.055 11.867 1 86.31 68 THR A N 1
ATOM 539 C CA . THR A 1 68 ? 8.094 -10.18 12.75 1 86.31 68 THR A CA 1
ATOM 540 C C . THR A 1 68 ? 6.773 -9.969 13.484 1 86.31 68 THR A C 1
ATOM 542 O O . THR A 1 68 ? 6.219 -8.867 13.469 1 86.31 68 THR A O 1
ATOM 545 N N . VAL A 1 69 ? 6.371 -11.094 13.977 1 86.38 69 VAL A N 1
ATOM 546 C CA . VAL A 1 69 ? 5.133 -11.031 14.75 1 86.38 69 VAL A CA 1
ATOM 547 C C . VAL A 1 69 ? 5.41 -10.43 16.125 1 86.38 69 VAL A C 1
ATOM 549 O O . VAL A 1 69 ? 6.484 -10.641 16.703 1 86.38 69 VAL A O 1
ATOM 552 N N . GLY A 1 70 ? 4.488 -9.656 16.438 1 81.75 70 GLY A N 1
ATOM 553 C CA . GLY A 1 70 ? 4.613 -9.07 17.75 1 81.75 70 GLY A CA 1
ATOM 554 C C . GLY A 1 70 ? 5.418 -7.785 17.766 1 81.75 70 GLY A C 1
ATOM 555 O O . GLY A 1 70 ? 5.566 -7.129 16.734 1 81.75 70 GLY A O 1
ATOM 556 N N . GLY A 1 71 ? 5.723 -7.172 18.828 1 87.38 71 GLY A N 1
ATOM 557 C CA . GLY A 1 71 ? 6.441 -5.914 18.984 1 87.38 71 GLY A CA 1
ATOM 558 C C . GLY A 1 71 ? 5.523 -4.711 19.062 1 87.38 71 GLY A C 1
ATOM 559 O O . GLY A 1 71 ? 4.309 -4.836 18.891 1 87.38 71 GLY A O 1
ATOM 560 N N . GLU A 1 72 ? 6.172 -3.684 19.141 1 91.75 72 GLU A N 1
ATOM 561 C CA . GLU A 1 72 ? 5.418 -2.455 19.375 1 91.75 72 GLU A CA 1
ATOM 562 C C . GLU A 1 72 ? 4.688 -2.012 18.109 1 91.75 72 GLU A C 1
ATOM 564 O O . GLU A 1 72 ? 3.523 -1.609 18.172 1 91.75 72 GLU A O 1
ATOM 569 N N . ILE A 1 73 ? 5.375 -2.08 16.984 1 94.81 73 ILE A N 1
ATOM 570 C CA . ILE A 1 73 ? 4.762 -1.639 15.742 1 94.81 73 ILE A CA 1
ATOM 571 C C . ILE A 1 73 ? 3.559 -2.523 15.422 1 94.81 73 ILE A C 1
ATOM 573 O O . ILE A 1 73 ? 2.482 -2.021 15.086 1 94.81 73 ILE A O 1
ATOM 577 N N . ALA A 1 74 ? 3.744 -3.824 15.586 1 92.12 74 ALA A N 1
ATOM 578 C CA . ALA A 1 74 ? 2.664 -4.762 15.297 1 92.12 74 ALA A CA 1
ATOM 579 C C . ALA A 1 74 ? 1.463 -4.512 16.203 1 92.12 74 ALA A C 1
ATOM 581 O O . ALA A 1 74 ? 0.316 -4.551 15.75 1 92.12 74 ALA A O 1
ATOM 582 N N . LYS A 1 75 ? 1.749 -4.281 17.422 1 92.25 75 LYS A N 1
ATOM 583 C CA . LYS A 1 75 ? 0.689 -4.012 18.391 1 92.25 75 LYS A CA 1
ATOM 584 C C . LYS A 1 75 ? -0.104 -2.768 18 1 92.25 75 LYS A C 1
ATOM 586 O O . LYS A 1 75 ? -1.337 -2.785 18 1 92.25 75 LYS A O 1
ATOM 591 N N . ASP A 1 76 ? 0.542 -1.721 17.703 1 95.06 76 ASP A N 1
ATOM 592 C CA . ASP A 1 76 ? -0.136 -0.475 17.359 1 95.06 76 ASP A CA 1
ATOM 593 C C . ASP A 1 76 ? -0.887 -0.603 16.047 1 95.06 76 ASP A C 1
ATOM 595 O O . ASP A 1 76 ? -1.96 -0.02 15.867 1 95.06 76 ASP A O 1
ATOM 599 N N . LEU A 1 77 ? -0.305 -1.354 15.133 1 94.31 77 LEU A N 1
ATOM 600 C CA . LEU A 1 77 ? -0.996 -1.555 13.859 1 94.31 77 LEU A CA 1
ATOM 601 C C . LEU A 1 77 ? -2.285 -2.342 14.062 1 94.31 77 LEU A C 1
ATOM 603 O O . LEU A 1 77 ? -3.275 -2.111 13.367 1 94.31 77 LEU A O 1
ATOM 607 N N . ALA A 1 78 ? -2.232 -3.264 14.977 1 91.38 78 ALA A N 1
ATOM 608 C CA . ALA A 1 78 ? -3.443 -4.016 15.289 1 91.38 78 ALA A CA 1
ATOM 609 C C . ALA A 1 78 ? -4.523 -3.104 15.859 1 91.38 78 ALA A C 1
ATOM 611 O O . ALA A 1 78 ? -5.711 -3.275 15.562 1 91.38 78 ALA A O 1
ATOM 612 N N . ALA A 1 79 ? -4.113 -2.148 16.547 1 93.19 79 ALA A N 1
ATOM 613 C CA . ALA A 1 79 ? -5.047 -1.258 17.234 1 93.19 79 ALA A CA 1
ATOM 614 C C . ALA A 1 79 ? -5.527 -0.149 16.297 1 93.19 79 ALA A C 1
ATOM 616 O O . ALA A 1 79 ? -6.703 0.226 16.328 1 93.19 79 ALA A O 1
ATOM 617 N N . HIS A 1 80 ? -4.633 0.359 15.406 1 94.69 80 HIS A N 1
ATOM 618 C CA . HIS A 1 80 ? -4.91 1.622 14.734 1 94.69 80 HIS A CA 1
ATOM 619 C C . HIS A 1 80 ? -4.996 1.432 13.219 1 94.69 80 HIS A C 1
ATOM 621 O O . HIS A 1 80 ? -5.492 2.309 12.508 1 94.69 80 HIS A O 1
ATOM 627 N N . GLY A 1 81 ? -4.586 0.26 12.711 1 94.19 81 GLY A N 1
ATOM 628 C CA . GLY A 1 81 ? -4.277 0.215 11.289 1 94.19 81 GLY A CA 1
ATOM 629 C C . GLY A 1 81 ? -3.098 1.087 10.906 1 94.19 81 GLY A C 1
ATOM 630 O O . GLY A 1 81 ? -2.311 1.486 11.766 1 94.19 81 GLY A O 1
ATOM 631 N N . ASP A 1 82 ? -2.85 1.268 9.688 1 96.88 82 ASP A N 1
ATOM 632 C CA . ASP A 1 82 ? -1.82 2.205 9.242 1 96.88 82 ASP A CA 1
ATOM 633 C C . ASP A 1 82 ? -2.094 3.609 9.773 1 96.88 82 ASP A C 1
ATOM 635 O O . ASP A 1 82 ? -3.242 4.059 9.797 1 96.88 82 ASP A O 1
ATOM 639 N N . PHE A 1 83 ? -1.048 4.297 10.227 1 97.56 83 PHE A N 1
ATOM 640 C CA . PHE A 1 83 ? -1.276 5.637 10.758 1 97.56 83 PHE A CA 1
ATOM 641 C C . PHE A 1 83 ? 0.032 6.41 10.859 1 97.56 83 PHE A C 1
ATOM 643 O O . PHE A 1 83 ? 1.111 5.84 10.68 1 97.56 83 PHE A O 1
ATOM 650 N N . VAL A 1 84 ? -0.074 7.688 11.023 1 98.62 84 VAL A N 1
ATOM 651 C CA . VAL A 1 84 ? 1.099 8.516 11.281 1 98.62 84 VAL A CA 1
ATOM 652 C C . VAL A 1 84 ? 1.548 8.336 12.734 1 98.62 84 VAL A C 1
ATOM 654 O O . VAL A 1 84 ? 0.833 8.711 13.664 1 98.62 84 VAL A O 1
ATOM 657 N N . LYS A 1 85 ? 2.674 7.781 12.898 1 98.62 85 LYS A N 1
ATOM 658 C CA . LYS A 1 85 ? 3.172 7.484 14.234 1 98.62 85 LYS A CA 1
ATOM 659 C C . LYS A 1 85 ? 3.943 8.672 14.812 1 98.62 85 LYS A C 1
ATOM 661 O O . LYS A 1 85 ? 3.828 8.969 16 1 98.62 85 LYS A O 1
ATOM 666 N N . ASP A 1 86 ? 4.711 9.32 13.93 1 98.81 86 ASP A N 1
ATOM 667 C CA . ASP A 1 86 ? 5.684 10.273 14.453 1 98.81 86 ASP A CA 1
ATOM 668 C C . ASP A 1 86 ? 5.797 11.5 13.555 1 98.81 86 ASP A C 1
ATOM 670 O O . ASP A 1 86 ? 5.828 11.383 12.328 1 98.81 86 ASP A O 1
ATOM 674 N N . VAL A 1 87 ? 5.812 12.602 14.156 1 98.88 87 VAL A N 1
ATOM 675 C CA . VAL A 1 87 ? 6.227 13.852 13.523 1 98.88 87 VAL A CA 1
ATOM 676 C C . VAL A 1 87 ? 7.574 14.297 14.086 1 98.88 87 VAL A C 1
ATOM 678 O O . VAL A 1 87 ? 7.645 14.805 15.203 1 98.88 87 VAL A O 1
ATOM 681 N N . ALA A 1 88 ? 8.602 14.188 13.258 1 98.88 88 ALA A N 1
ATOM 682 C CA . ALA A 1 88 ? 9.953 14.477 13.719 1 98.88 88 ALA A CA 1
ATOM 683 C C . ALA A 1 88 ? 10.312 15.938 13.469 1 98.88 88 ALA A C 1
ATOM 685 O O . ALA A 1 88 ? 9.953 16.516 12.438 1 98.88 88 ALA A O 1
ATOM 686 N N . PHE A 1 89 ? 11.109 16.453 14.43 1 98.81 89 PHE A N 1
ATOM 687 C CA . PHE A 1 89 ? 11.555 17.844 14.344 1 98.81 89 PHE A CA 1
ATOM 688 C C . PHE A 1 89 ? 13.078 17.922 14.336 1 98.81 89 PHE A C 1
ATOM 690 O O . PHE A 1 89 ? 13.742 17.234 15.109 1 98.81 89 PHE A O 1
ATOM 697 N N . GLU A 1 90 ? 13.562 18.703 13.414 1 98.56 90 GLU A N 1
ATOM 698 C CA . GLU A 1 90 ? 14.922 19.188 13.594 1 98.56 90 GLU A CA 1
ATOM 699 C C . GLU A 1 90 ? 15.008 20.188 14.742 1 98.56 90 GLU A C 1
ATOM 701 O O . GLU A 1 90 ? 14.203 21.125 14.82 1 98.56 90 GLU A O 1
ATOM 706 N N . VAL A 1 91 ? 16.031 20 15.617 1 98.44 91 VAL A N 1
ATOM 707 C CA . VAL A 1 91 ? 16.016 20.844 16.812 1 98.44 91 VAL A CA 1
ATOM 708 C C . VAL A 1 91 ? 17.406 21.438 17.031 1 98.44 91 VAL A C 1
ATOM 710 O O . VAL A 1 91 ? 18.391 20.938 16.484 1 98.44 91 VAL A O 1
ATOM 713 N N . GLN A 1 92 ? 17.406 22.469 17.719 1 97.12 92 GLN A N 1
ATOM 714 C CA . GLN A 1 92 ? 18.594 23.094 18.281 1 97.12 92 GLN A CA 1
ATOM 715 C C . GLN A 1 92 ? 18.672 22.875 19.781 1 97.12 92 GLN A C 1
ATOM 717 O O . GLN A 1 92 ? 17.656 22.984 20.484 1 97.12 92 GLN A O 1
ATOM 722 N N . ASN A 1 93 ? 19.875 22.531 20.281 1 97.5 93 ASN A N 1
ATOM 723 C CA . ASN A 1 93 ? 20.109 22.297 21.703 1 97.5 93 ASN A CA 1
ATOM 724 C C . ASN A 1 93 ? 19.203 21.188 22.25 1 97.5 93 ASN A C 1
ATOM 726 O O . ASN A 1 93 ? 18.406 21.422 23.156 1 97.5 93 ASN A O 1
ATOM 730 N N . LEU A 1 94 ? 19.406 20 21.719 1 98.31 94 LEU A N 1
ATOM 731 C CA . LEU A 1 94 ? 18.625 18.812 22.062 1 98.31 94 LEU A CA 1
ATOM 732 C C . LEU A 1 94 ? 18.641 18.578 23.562 1 98.31 94 LEU A C 1
ATOM 734 O O . LEU A 1 94 ? 17.594 18.25 24.141 1 98.31 94 LEU A O 1
ATOM 738 N N . ASP A 1 95 ? 19.734 18.797 24.188 1 98.06 95 ASP A N 1
ATOM 739 C CA . ASP A 1 95 ? 19.875 18.547 25.625 1 98.06 95 ASP A CA 1
ATOM 740 C C . ASP A 1 95 ? 18.891 19.391 26.438 1 98.06 95 ASP A C 1
ATOM 742 O O . ASP A 1 95 ? 18.219 18.891 27.328 1 98.06 95 ASP A O 1
ATOM 746 N N . GLU A 1 96 ? 18.859 20.594 26.094 1 97.25 96 GLU A N 1
ATOM 747 C CA . GLU A 1 96 ? 17.984 21.516 26.828 1 97.25 96 GLU A CA 1
ATOM 748 C C . GLU A 1 96 ? 16.516 21.188 26.578 1 97.25 96 GLU A C 1
ATOM 750 O O . GLU A 1 96 ? 15.688 21.281 27.484 1 97.25 96 GLU A O 1
ATOM 755 N N . LEU A 1 97 ? 16.172 20.859 25.359 1 97.44 97 LEU A N 1
ATOM 756 C CA . LEU A 1 97 ? 14.781 20.531 25.047 1 97.44 97 LEU A CA 1
ATOM 757 C C . LEU A 1 97 ? 14.328 19.297 25.797 1 97.44 97 LEU A C 1
ATOM 759 O O . LEU A 1 97 ? 13.203 19.234 26.297 1 97.44 97 LEU A O 1
ATOM 763 N N . VAL A 1 98 ? 15.195 18.328 25.891 1 98.19 98 VAL A N 1
ATOM 764 C CA . VAL A 1 98 ? 14.852 17.094 26.594 1 98.19 98 VAL A CA 1
ATOM 765 C C . VAL A 1 98 ? 14.75 17.375 28.094 1 98.19 98 VAL A C 1
ATOM 767 O O . VAL A 1 98 ? 13.867 16.844 28.766 1 98.19 98 VAL A O 1
ATOM 770 N N . ARG A 1 99 ? 15.672 18.141 28.562 1 97.56 99 ARG A N 1
ATOM 771 C CA . ARG A 1 99 ? 15.594 18.531 29.969 1 97.56 99 ARG A CA 1
ATOM 772 C C . ARG A 1 99 ? 14.266 19.219 30.266 1 97.56 99 ARG A C 1
ATOM 774 O O . ARG A 1 99 ? 13.617 18.906 31.266 1 97.56 99 ARG A O 1
ATOM 781 N N . ARG A 1 100 ? 13.906 20.125 29.438 1 96.62 100 ARG A N 1
ATOM 782 C CA . ARG A 1 100 ? 12.641 20.844 29.594 1 96.62 100 ARG A CA 1
ATOM 783 C C . ARG A 1 100 ? 11.469 19.875 29.562 1 96.62 100 ARG A C 1
ATOM 785 O O . ARG A 1 100 ? 10.547 19.984 30.375 1 96.62 100 ARG A O 1
ATOM 792 N N . ALA A 1 101 ? 11.469 19.016 28.625 1 98 101 ALA A N 1
ATOM 793 C CA . ALA A 1 101 ? 10.383 18.031 28.469 1 98 101 ALA A CA 1
ATOM 794 C C . ALA A 1 101 ? 10.25 17.172 29.719 1 98 101 ALA A C 1
ATOM 796 O O . ALA A 1 101 ? 9.141 16.906 30.188 1 98 101 ALA A O 1
ATOM 797 N N . LYS A 1 102 ? 11.367 16.75 30.219 1 97.62 102 LYS A N 1
ATOM 798 C CA . LYS A 1 102 ? 11.352 15.953 31.438 1 97.62 102 LYS A CA 1
ATOM 799 C C . LYS A 1 102 ? 10.773 16.734 32.594 1 97.62 102 LYS A C 1
ATOM 801 O O . LYS A 1 102 ? 9.945 16.219 33.375 1 97.62 102 L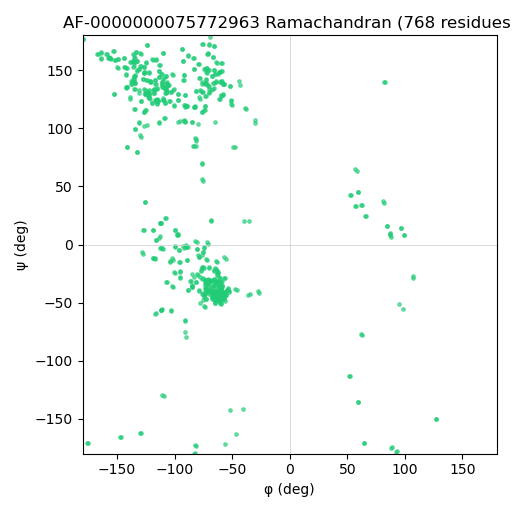YS A O 1
ATOM 806 N N . LYS A 1 103 ? 11.203 17.906 32.75 1 97.06 103 LYS A N 1
ATOM 807 C CA . LYS A 1 103 ? 10.711 18.781 33.812 1 97.06 103 LYS A CA 1
ATOM 808 C C . LYS A 1 103 ? 9.219 19.047 33.656 1 97.06 103 LYS A C 1
ATOM 810 O O . LYS A 1 103 ? 8.492 19.156 34.656 1 97.06 103 LYS A O 1
ATOM 815 N N . GLY A 1 104 ? 8.836 19.141 32.406 1 96.94 104 GLY A N 1
ATOM 816 C CA . GLY A 1 104 ? 7.438 19.422 32.125 1 96.94 104 GLY A CA 1
ATOM 817 C C . GLY A 1 104 ? 6.543 18.203 32.25 1 96.94 104 GLY A C 1
ATOM 818 O O . GLY A 1 104 ? 5.32 18.312 32.156 1 96.94 104 GLY A O 1
ATOM 819 N N . GLY A 1 105 ? 7.148 17.016 32.375 1 96.44 105 GLY A N 1
ATOM 820 C CA . GLY A 1 105 ? 6.367 15.82 32.625 1 96.44 105 GLY A CA 1
ATOM 821 C C . GLY A 1 105 ? 6.113 15 31.375 1 96.44 105 GLY A C 1
ATOM 822 O O . GLY A 1 105 ? 5.309 14.062 31.391 1 96.44 105 GLY A O 1
ATOM 823 N N . ALA A 1 106 ? 6.699 15.305 30.312 1 97.62 106 ALA A N 1
ATOM 824 C CA . ALA A 1 106 ? 6.531 14.516 29.094 1 97.62 106 ALA A CA 1
ATOM 825 C C . ALA A 1 106 ? 7.086 13.102 29.281 1 97.62 106 ALA A C 1
ATOM 827 O O . ALA A 1 106 ? 8.117 12.914 29.938 1 97.62 106 ALA A O 1
ATOM 828 N N . GLU A 1 107 ? 6.371 12.164 28.734 1 98.06 107 GLU A N 1
ATOM 829 C CA . GLU A 1 107 ? 6.895 10.805 28.703 1 98.06 107 GLU A CA 1
ATOM 830 C C . GLU A 1 107 ? 8.008 10.664 27.672 1 98.06 107 GLU A C 1
ATOM 832 O O . GLU A 1 107 ? 7.789 10.875 26.484 1 98.06 107 GLU A O 1
ATOM 837 N N . VAL A 1 108 ? 9.172 10.297 28.188 1 98.38 108 VAL A N 1
ATOM 838 C CA . VAL A 1 108 ? 10.32 10.086 27.312 1 98.38 108 VAL A CA 1
ATOM 839 C C . VAL A 1 108 ? 10.398 8.625 26.891 1 98.38 108 VAL A C 1
ATOM 841 O O . VAL A 1 108 ? 10.734 7.754 27.703 1 98.38 108 VAL A O 1
ATOM 844 N N . ILE A 1 109 ? 10.086 8.328 25.688 1 98.19 109 ILE A N 1
ATOM 845 C CA . ILE A 1 109 ? 10.086 6.973 25.156 1 98.19 109 ILE A CA 1
ATOM 846 C C . ILE A 1 109 ? 11.523 6.512 24.922 1 98.19 109 ILE A C 1
ATOM 848 O O . ILE A 1 109 ? 11.867 5.355 25.172 1 98.19 109 ILE A O 1
ATOM 852 N N . LYS A 1 110 ? 12.32 7.371 24.344 1 98 110 LYS A N 1
ATOM 853 C CA . LYS A 1 110 ? 13.75 7.16 24.141 1 98 110 LYS A CA 1
ATOM 854 C C . LYS A 1 110 ? 14.547 8.398 24.516 1 98 110 LYS A C 1
ATOM 856 O O . LYS A 1 110 ? 14.359 9.469 23.938 1 98 110 LYS A O 1
ATOM 861 N N . ASP A 1 111 ? 15.359 8.188 25.516 1 98.5 111 ASP A N 1
ATOM 862 C CA . ASP A 1 111 ? 16.203 9.297 25.938 1 98.5 111 ASP A CA 1
ATOM 863 C C . ASP A 1 111 ? 17.281 9.602 24.891 1 98.5 111 ASP A C 1
ATOM 865 O O . ASP A 1 111 ? 17.406 8.883 23.906 1 98.5 111 ASP A O 1
ATOM 869 N N . ILE A 1 112 ? 17.969 10.68 25.141 1 98.62 112 ILE A N 1
ATOM 870 C CA . ILE A 1 112 ? 18.969 11.125 24.172 1 98.62 112 ILE A CA 1
ATOM 871 C C . ILE A 1 112 ? 19.891 9.961 23.812 1 98.62 112 ILE A C 1
ATOM 873 O O . ILE A 1 112 ? 20.516 9.352 24.688 1 98.62 112 ILE A O 1
ATOM 877 N N . SER A 1 113 ? 19.891 9.672 22.578 1 98.12 113 SER A N 1
ATOM 878 C CA . SER A 1 113 ? 20.688 8.586 22.016 1 98.12 113 SER A CA 1
ATOM 879 C C . SER A 1 113 ? 21.516 9.055 20.828 1 98.12 113 SER A C 1
ATOM 881 O O . SER A 1 113 ? 21.141 10.023 20.156 1 98.12 113 SER A O 1
ATOM 883 N N . VAL A 1 114 ? 22.609 8.344 20.625 1 98.19 114 VAL A N 1
ATOM 884 C CA . VAL A 1 114 ? 23.5 8.68 19.516 1 98.19 114 VAL A CA 1
ATOM 885 C C . VAL A 1 114 ? 23.672 7.477 18.594 1 98.19 114 VAL A C 1
ATOM 887 O O . VAL A 1 114 ? 23.938 6.367 19.062 1 98.19 114 VAL A O 1
ATOM 890 N N . GLU A 1 115 ? 23.422 7.672 17.312 1 97.25 115 GLU A N 1
ATOM 891 C CA . GLU A 1 115 ? 23.75 6.695 16.281 1 97.25 115 GLU A CA 1
ATOM 892 C C . GLU A 1 115 ? 24.891 7.195 15.391 1 97.25 115 GLU A C 1
ATOM 894 O O . GLU A 1 115 ? 24.938 8.383 15.055 1 97.25 115 GLU A O 1
ATOM 899 N N . LYS A 1 116 ? 25.766 6.277 15.055 1 97.62 116 LYS A N 1
ATOM 900 C CA . LYS A 1 116 ? 26.953 6.691 14.312 1 97.62 116 LYS A CA 1
ATOM 901 C C . LYS A 1 116 ? 27.234 5.738 13.156 1 97.62 116 LYS A C 1
ATOM 903 O O . LYS A 1 116 ? 26.906 4.555 13.219 1 97.62 116 LYS A O 1
ATOM 908 N N . ASP A 1 117 ? 27.719 6.277 12.07 1 96.31 117 ASP A N 1
ATOM 909 C CA . ASP A 1 117 ? 28.328 5.52 10.984 1 96.31 117 ASP A CA 1
ATOM 910 C C . ASP A 1 117 ? 29.438 6.324 10.312 1 96.31 117 ASP A C 1
ATOM 912 O O . ASP A 1 117 ? 30 7.25 10.906 1 96.31 117 ASP A O 1
ATOM 916 N N . GLU A 1 118 ? 29.891 5.949 9.18 1 97.19 118 GLU A N 1
ATOM 917 C CA . GLU A 1 118 ? 31.031 6.578 8.508 1 97.19 118 GLU A CA 1
ATOM 918 C C . GLU A 1 118 ? 30.719 8.031 8.148 1 97.19 118 GLU A C 1
ATOM 920 O O . GLU A 1 118 ? 31.641 8.828 7.941 1 97.19 118 GLU A O 1
ATOM 925 N N . SER A 1 119 ? 29.469 8.391 8.219 1 97.56 119 SER A N 1
ATOM 926 C CA . SER A 1 119 ? 29.062 9.727 7.789 1 97.56 119 SER A CA 1
ATOM 927 C C . SER A 1 119 ? 28.891 10.664 8.977 1 97.56 119 SER A C 1
ATOM 929 O O . SER A 1 119 ? 28.484 11.812 8.812 1 97.56 119 SER A O 1
ATOM 931 N N . GLY A 1 120 ? 29.094 10.133 10.172 1 98.06 120 GLY A N 1
ATOM 932 C CA . GLY A 1 120 ? 28.984 10.977 11.352 1 98.06 120 GLY A CA 1
ATOM 933 C C . GLY A 1 120 ? 28.031 10.422 12.391 1 98.06 120 GLY A C 1
ATOM 934 O O . GLY A 1 120 ? 27.938 9.203 12.578 1 98.06 120 GLY A O 1
ATOM 935 N N . SER A 1 121 ? 27.469 11.43 13.078 1 98.12 121 SER A N 1
ATOM 936 C CA . SER A 1 121 ? 26.609 11.008 14.172 1 98.12 121 SER A CA 1
ATOM 937 C C . SER A 1 121 ? 25.297 11.797 14.18 1 98.12 121 SER A C 1
ATOM 939 O O . SER A 1 121 ? 25.281 12.977 13.82 1 98.12 121 SER A O 1
ATOM 941 N N . VAL A 1 122 ? 24.25 11.133 14.57 1 98.31 122 VAL A N 1
ATOM 942 C CA . VAL A 1 122 ? 22.938 11.719 14.797 1 98.31 122 VAL A CA 1
ATOM 943 C C . VAL A 1 122 ? 22.531 11.539 16.266 1 98.31 122 VAL A C 1
ATOM 945 O O . VAL A 1 122 ? 22.688 10.453 16.828 1 98.31 122 VAL A O 1
ATOM 948 N N . ARG A 1 123 ? 22.094 12.617 16.906 1 98.62 123 ARG A N 1
ATOM 949 C CA . ARG A 1 123 ? 21.5 12.547 18.234 1 98.62 123 ARG A CA 1
ATOM 950 C C . ARG A 1 123 ? 20 12.766 18.172 1 98.62 123 ARG A C 1
ATOM 952 O O . ARG A 1 123 ? 19.5 13.602 17.422 1 98.62 123 ARG A O 1
ATOM 959 N N . TYR A 1 124 ? 19.312 11.977 18.938 1 98.75 124 TYR A N 1
ATOM 960 C CA . TYR A 1 124 ? 17.859 12.172 18.922 1 98.75 124 TYR A CA 1
ATOM 961 C C . TYR A 1 124 ? 17.234 11.664 20.219 1 98.75 124 TYR A C 1
ATOM 963 O O . TYR A 1 124 ? 17.859 10.93 20.969 1 98.75 124 TYR A O 1
ATOM 971 N N . ALA A 1 125 ? 16.078 12.094 20.516 1 98.81 125 ALA A N 1
ATOM 972 C CA . ALA A 1 125 ? 15.195 11.633 21.594 1 98.81 125 ALA A CA 1
ATOM 973 C C . ALA A 1 125 ? 13.758 11.5 21.094 1 98.81 125 ALA A C 1
ATOM 975 O O . ALA A 1 125 ? 13.383 12.102 20.094 1 98.81 125 ALA A O 1
ATOM 976 N N . VAL A 1 126 ? 13.016 10.633 21.703 1 98.81 126 VAL A N 1
ATOM 977 C CA . VAL A 1 126 ? 11.625 10.422 21.312 1 98.81 126 VAL A CA 1
ATOM 978 C C . VAL A 1 126 ? 10.703 10.68 22.5 1 98.81 126 VAL A C 1
ATOM 980 O O . VAL A 1 126 ? 10.891 10.109 23.578 1 98.81 126 VAL A O 1
ATOM 983 N N . LEU A 1 127 ? 9.742 11.562 22.281 1 98.75 127 LEU A N 1
ATOM 984 C CA . LEU A 1 127 ? 8.766 11.906 23.312 1 98.75 127 LEU A CA 1
ATOM 985 C C . LEU A 1 127 ? 7.367 11.445 22.906 1 98.75 127 LEU A C 1
ATOM 987 O O . LEU A 1 127 ? 7 11.531 21.734 1 98.75 127 LEU A O 1
ATOM 991 N N . ARG A 1 128 ? 6.602 11.023 23.859 1 98 128 ARG A N 1
ATOM 992 C CA . ARG A 1 128 ? 5.184 10.773 23.609 1 98 128 ARG A CA 1
ATOM 993 C C . ARG A 1 128 ? 4.379 12.07 23.672 1 98 128 ARG A C 1
ATOM 995 O O . ARG A 1 128 ? 4.602 12.898 24.562 1 98 128 ARG A O 1
ATOM 1002 N N . THR A 1 129 ? 3.59 12.266 22.734 1 97 129 THR A N 1
ATOM 1003 C CA . THR A 1 129 ? 2.631 13.359 22.781 1 97 129 THR A CA 1
ATOM 1004 C C . THR A 1 129 ? 1.209 12.828 22.953 1 97 129 THR A C 1
ATOM 1006 O O . THR A 1 129 ? 0.939 12.039 23.859 1 97 129 THR A O 1
ATOM 1009 N N . TYR A 1 130 ? 0.202 13.273 22.125 1 96.44 130 TYR A N 1
ATOM 1010 C CA . TYR A 1 130 ? -1.171 12.805 22.281 1 96.44 130 TYR A CA 1
ATOM 1011 C C . TYR A 1 130 ? -1.349 11.414 21.703 1 96.44 130 TYR A C 1
ATOM 1013 O O . TYR A 1 130 ? -0.755 11.086 20.672 1 96.44 130 TYR A O 1
ATOM 1021 N N . GLY A 1 131 ? -2.182 10.633 22.391 1 96.06 131 GLY A N 1
ATOM 1022 C CA . GLY A 1 131 ? -2.418 9.273 21.938 1 96.06 131 GLY A CA 1
ATOM 1023 C C . GLY A 1 131 ? -1.152 8.438 21.875 1 96.06 131 GLY A C 1
ATOM 1024 O O . GLY A 1 131 ? -0.365 8.414 22.828 1 96.06 131 GLY A O 1
ATOM 1025 N N . ASP A 1 132 ? -1.021 7.723 20.797 1 95.88 132 ASP A N 1
ATOM 1026 C CA . ASP A 1 132 ? 0.153 6.879 20.594 1 95.88 132 ASP A CA 1
ATOM 1027 C C . ASP A 1 132 ? 1.161 7.555 19.672 1 95.88 132 ASP A C 1
ATOM 1029 O O . ASP A 1 132 ? 2.135 6.93 19.25 1 95.88 132 ASP A O 1
ATOM 1033 N N . ASN A 1 133 ? 0.969 8.812 19.422 1 97.69 133 ASN A N 1
ATOM 1034 C CA . ASN A 1 133 ? 1.894 9.562 18.578 1 97.69 133 ASN A CA 1
ATOM 1035 C C . ASN A 1 133 ? 3.152 9.961 19.344 1 97.69 133 ASN A C 1
ATOM 1037 O O . ASN A 1 133 ? 3.127 10.078 20.562 1 97.69 133 ASN A O 1
ATOM 1041 N N . THR A 1 134 ? 4.172 10.164 18.594 1 98.69 134 THR A N 1
ATOM 1042 C CA . THR A 1 134 ? 5.445 10.594 19.172 1 98.69 134 THR A CA 1
ATOM 1043 C C . THR A 1 134 ? 6.051 11.727 18.344 1 98.69 134 THR A C 1
ATOM 1045 O O . THR A 1 134 ? 5.633 11.977 17.219 1 98.69 134 THR A O 1
ATOM 1048 N N . HIS 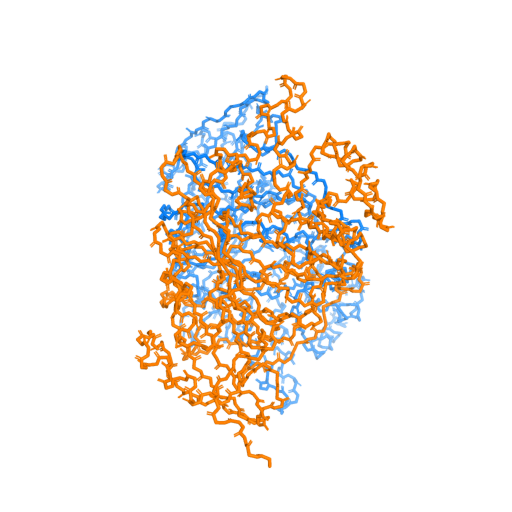A 1 135 ? 6.918 12.406 18.938 1 98.88 135 HIS A N 1
ATOM 1049 C CA . HIS A 1 135 ? 7.844 13.328 18.281 1 98.88 135 HIS A CA 1
ATOM 1050 C C . HIS A 1 135 ? 9.289 12.867 18.453 1 98.88 135 HIS A C 1
ATOM 1052 O O . HIS A 1 135 ? 9.742 12.625 19.578 1 98.88 135 HIS A O 1
ATOM 1058 N N . THR A 1 136 ? 9.938 12.711 17.359 1 98.88 136 THR A N 1
ATOM 1059 C CA . THR A 1 136 ? 11.391 12.547 17.406 1 98.88 136 THR A CA 1
ATOM 1060 C C . THR A 1 136 ? 12.086 13.898 17.297 1 98.88 136 THR A C 1
ATOM 1062 O O . THR A 1 136 ? 11.867 14.641 16.328 1 98.88 136 THR A O 1
ATOM 1065 N N . LEU A 1 137 ? 12.836 14.234 18.344 1 98.81 137 LEU A N 1
ATOM 1066 C CA . LEU A 1 137 ? 13.688 15.414 18.312 1 98.81 137 LEU A CA 1
ATOM 1067 C C . LEU A 1 137 ? 15.086 15.055 17.797 1 98.81 137 LEU A C 1
ATOM 1069 O O . LEU A 1 137 ? 15.805 14.281 18.438 1 98.81 137 LEU A O 1
ATOM 1073 N N . ILE A 1 138 ? 15.492 15.672 16.703 1 98.69 138 ILE A N 1
ATOM 1074 C CA . ILE A 1 138 ? 16.688 15.156 16.047 1 98.69 138 ILE A CA 1
ATOM 1075 C C . ILE A 1 138 ? 17.703 16.297 15.852 1 98.69 138 ILE A C 1
ATOM 1077 O O . ILE A 1 138 ? 17.344 17.375 15.398 1 98.69 138 ILE A O 1
ATOM 1081 N N . ASP A 1 139 ? 18.922 16.078 16.172 1 98.38 139 ASP A N 1
ATOM 1082 C CA . ASP A 1 139 ? 20.094 16.906 15.883 1 98.38 139 ASP A CA 1
ATOM 1083 C C . ASP A 1 139 ? 21.031 16.188 14.922 1 98.38 139 ASP A C 1
ATOM 1085 O O . ASP A 1 139 ? 21.766 15.273 15.32 1 98.38 139 ASP A O 1
ATOM 1089 N N . ARG A 1 140 ? 21.031 16.656 13.641 1 96.81 140 ARG A N 1
ATOM 1090 C CA . ARG A 1 140 ? 21.875 16.031 12.625 1 96.81 140 ARG A CA 1
ATOM 1091 C C . ARG A 1 140 ? 23.047 16.953 12.258 1 96.81 140 ARG A C 1
ATOM 1093 O O . ARG A 1 140 ? 23.594 16.844 11.164 1 96.81 140 ARG A O 1
ATOM 1100 N N . THR A 1 141 ? 23.406 17.812 13.07 1 96.81 141 THR A N 1
ATOM 1101 C CA . THR A 1 141 ? 24.438 18.812 12.75 1 96.81 141 THR A CA 1
ATOM 1102 C C . THR A 1 141 ? 25.781 18.156 12.477 1 96.81 141 THR A C 1
ATOM 1104 O O . THR A 1 141 ? 26.625 18.703 11.773 1 96.81 141 THR A O 1
ATOM 1107 N N . LYS A 1 142 ? 25.969 16.953 12.992 1 97.75 142 LYS A N 1
ATOM 1108 C CA . LYS A 1 142 ? 27.25 16.266 12.82 1 97.75 142 LYS A CA 1
ATOM 1109 C C . LYS A 1 142 ? 27.109 15.039 11.93 1 97.75 142 LYS A C 1
ATOM 1111 O O . LYS A 1 142 ? 27.891 14.086 12.039 1 97.75 142 LYS A O 1
ATOM 1116 N N . TYR A 1 143 ? 26.062 15 11.195 1 97.88 143 TYR A N 1
ATOM 1117 C CA . TYR A 1 143 ? 25.812 13.852 10.328 1 97.88 143 TYR A CA 1
ATOM 1118 C C . TYR A 1 143 ? 25.641 14.289 8.883 1 97.88 143 TYR A C 1
ATOM 1120 O O . TYR A 1 143 ? 24.797 15.133 8.578 1 97.88 143 TYR A O 1
ATOM 1128 N N . LYS A 1 144 ? 26.359 13.664 7.98 1 97 144 LYS A N 1
ATOM 1129 C CA . LYS A 1 144 ? 26.328 14.055 6.574 1 97 144 LYS A CA 1
ATOM 1130 C C . LYS A 1 144 ? 25.641 13 5.723 1 97 144 LYS A C 1
ATOM 1132 O O . LYS A 1 144 ? 25.469 13.18 4.516 1 97 144 LYS A O 1
ATOM 1137 N N . GLY A 1 145 ? 25.25 11.922 6.328 1 96.75 145 GLY A N 1
ATOM 1138 C CA . GLY A 1 145 ? 24.562 10.859 5.602 1 96.75 145 GLY A CA 1
ATOM 1139 C C . GLY A 1 145 ? 23.078 11.133 5.406 1 96.75 145 GLY A C 1
ATOM 1140 O O . GLY A 1 145 ? 22.594 12.219 5.715 1 96.75 145 GLY A O 1
ATOM 1141 N N . ILE A 1 146 ? 22.375 10.164 4.891 1 96.81 146 ILE A N 1
ATOM 1142 C CA . ILE A 1 146 ? 20.953 10.273 4.574 1 96.81 146 ILE A CA 1
ATOM 1143 C C . ILE A 1 146 ? 20.125 9.875 5.793 1 96.81 146 ILE A C 1
ATOM 1145 O O . ILE A 1 146 ? 20.219 8.734 6.266 1 96.81 146 ILE A O 1
ATOM 1149 N N . LEU A 1 147 ? 19.328 10.797 6.289 1 97.12 147 LEU A N 1
ATOM 1150 C CA . LEU A 1 147 ? 18.375 10.594 7.375 1 97.12 147 LEU A CA 1
ATOM 1151 C C . LEU A 1 147 ? 19.094 10.203 8.664 1 97.12 147 LEU A C 1
ATOM 1153 O O . LEU A 1 147 ? 19.422 11.062 9.477 1 97.12 147 LEU A O 1
ATOM 1157 N N . ARG A 1 148 ? 19.531 8.953 8.812 1 96.88 148 ARG A N 1
ATOM 1158 C CA . ARG A 1 148 ? 20.266 8.445 9.961 1 96.88 148 ARG A CA 1
ATOM 1159 C C . ARG A 1 148 ? 21.047 7.18 9.594 1 96.88 148 ARG A C 1
ATOM 1161 O O . ARG A 1 148 ? 20.781 6.555 8.57 1 96.88 148 ARG A O 1
ATOM 1168 N N . PRO A 1 149 ? 22.016 6.832 10.492 1 97 149 PRO A N 1
ATOM 1169 C CA . PRO A 1 149 ? 22.797 5.625 10.211 1 97 149 PRO A CA 1
ATOM 1170 C C . PRO A 1 149 ? 21.922 4.406 9.93 1 97 149 PRO A C 1
ATOM 1172 O O . PRO A 1 149 ? 20.922 4.184 10.625 1 97 149 PRO A O 1
ATOM 1175 N N . GLY A 1 150 ? 22.312 3.633 8.891 1 95.94 150 GLY A N 1
ATOM 1176 C CA . GLY A 1 150 ? 21.562 2.439 8.516 1 95.94 150 GLY A CA 1
ATOM 1177 C C . GLY A 1 150 ? 20.766 2.613 7.238 1 95.94 150 GLY A C 1
ATOM 1178 O O . GLY A 1 150 ? 20.438 1.633 6.559 1 95.94 150 GLY A O 1
ATOM 1179 N N . PHE A 1 151 ? 20.359 3.818 6.941 1 97.88 151 PHE A N 1
ATOM 1180 C CA . PHE A 1 151 ? 19.656 4.07 5.688 1 97.88 151 PHE A CA 1
ATOM 1181 C C . PHE A 1 151 ? 20.625 4.02 4.508 1 97.88 151 PHE A C 1
ATOM 1183 O O . PHE A 1 151 ? 21.75 4.531 4.59 1 97.88 151 PHE A O 1
ATOM 1190 N N . LYS A 1 152 ? 20.203 3.424 3.443 1 97.12 152 LYS A N 1
ATOM 1191 C CA . LYS A 1 152 ? 20.969 3.348 2.199 1 97.12 152 LYS A CA 1
ATOM 1192 C C . LYS A 1 152 ? 20.219 4.02 1.054 1 97.12 152 LYS A C 1
ATOM 1194 O O . LYS A 1 152 ? 19.016 3.795 0.874 1 97.12 152 LYS A O 1
ATOM 1199 N N . PRO A 1 153 ? 20.922 4.809 0.365 1 96.44 153 PRO A N 1
ATOM 1200 C CA . PRO A 1 153 ? 20.25 5.461 -0.764 1 96.44 153 PRO A CA 1
ATOM 1201 C C . PRO A 1 153 ? 19.734 4.465 -1.795 1 96.44 153 PRO A C 1
ATOM 1203 O O . PRO A 1 153 ? 20.297 3.385 -1.962 1 96.44 153 PRO A O 1
ATOM 1206 N N . VAL A 1 154 ? 18.656 4.836 -2.42 1 95.88 154 VAL A N 1
ATOM 1207 C CA . VAL A 1 154 ? 18.062 3.982 -3.445 1 95.88 154 VAL A CA 1
ATOM 1208 C C . VAL A 1 154 ? 18.047 4.719 -4.785 1 95.88 154 VAL A C 1
ATOM 1210 O O . VAL A 1 154 ? 18.141 5.949 -4.824 1 95.88 154 VAL A O 1
ATOM 1213 N N . LYS A 1 155 ? 17.953 3.924 -5.824 1 93.06 155 LYS A N 1
ATOM 1214 C CA . LYS A 1 155 ? 17.906 4.48 -7.172 1 93.06 155 LYS A CA 1
ATOM 1215 C C . LYS A 1 155 ? 16.594 5.184 -7.441 1 93.06 155 LYS A C 1
ATOM 1217 O O . LYS A 1 155 ? 15.602 4.969 -6.727 1 93.06 155 LYS A O 1
ATOM 1222 N N . GLU A 1 156 ? 16.641 5.957 -8.469 1 95.94 156 GLU A N 1
ATOM 1223 C CA . GLU A 1 156 ? 15.43 6.641 -8.906 1 95.94 156 GLU A CA 1
ATOM 1224 C C . GLU A 1 156 ? 14.375 5.645 -9.383 1 95.94 156 GLU A C 1
ATOM 1226 O O . GLU A 1 156 ? 14.711 4.551 -9.844 1 95.94 156 GLU A O 1
ATOM 1231 N N . ASP A 1 157 ? 13.234 5.949 -9.18 1 98.06 157 ASP A N 1
ATOM 1232 C CA . ASP A 1 157 ? 12.109 5.176 -9.703 1 98.06 157 ASP A CA 1
ATOM 1233 C C . ASP A 1 157 ? 11.789 5.562 -11.141 1 98.06 157 ASP A C 1
ATOM 1235 O O . ASP A 1 157 ? 11.391 6.695 -11.414 1 98.06 157 ASP A O 1
ATOM 1239 N N . THR A 1 158 ? 11.883 4.695 -12.047 1 98.06 158 THR A N 1
ATOM 1240 C CA . THR A 1 158 ? 11.742 4.961 -13.477 1 98.06 158 THR A CA 1
ATOM 1241 C C . THR A 1 158 ? 10.336 5.473 -13.789 1 98.06 158 THR A C 1
ATOM 1243 O O . THR A 1 158 ? 10.141 6.207 -14.758 1 98.06 158 THR A O 1
ATOM 1246 N N . ILE A 1 159 ? 9.398 5.16 -12.961 1 98.44 159 ILE A N 1
ATOM 1247 C CA . ILE A 1 159 ? 8.016 5.539 -13.242 1 98.44 159 ILE A CA 1
ATOM 1248 C C . ILE A 1 159 ? 7.883 7.059 -13.211 1 98.44 159 ILE A C 1
ATOM 1250 O O . ILE A 1 159 ? 7.02 7.625 -13.891 1 98.44 159 ILE A O 1
ATOM 1254 N N . ASN A 1 160 ? 8.695 7.703 -12.414 1 97.75 160 ASN A N 1
ATOM 1255 C CA . ASN A 1 160 ? 8.617 9.156 -12.273 1 97.75 160 ASN A CA 1
ATOM 1256 C C . ASN A 1 160 ? 8.945 9.867 -13.578 1 97.75 160 ASN A C 1
ATOM 1258 O O . ASN A 1 160 ? 8.578 11.023 -13.773 1 97.75 160 ASN A O 1
ATOM 1262 N N . GLU A 1 161 ? 9.617 9.211 -14.461 1 97.69 161 GLU A N 1
ATOM 1263 C CA . GLU A 1 161 ? 9.922 9.789 -15.773 1 97.69 161 GLU A CA 1
ATOM 1264 C C . GLU A 1 161 ? 8.664 9.906 -16.625 1 97.69 161 GLU A C 1
ATOM 1266 O O . GLU A 1 161 ? 8.633 10.688 -17.578 1 97.69 161 GLU A O 1
ATOM 1271 N N . LEU A 1 162 ? 7.707 9.172 -16.266 1 98.38 162 LEU A N 1
ATOM 1272 C CA . LEU A 1 162 ? 6.512 9.094 -17.094 1 98.38 162 LEU A CA 1
ATOM 1273 C C . LEU A 1 162 ? 5.387 9.945 -16.531 1 98.38 162 LEU A C 1
ATOM 1275 O O . LEU A 1 162 ? 4.379 10.18 -17.188 1 98.38 162 LEU A O 1
ATOM 1279 N N . LEU A 1 163 ? 5.527 10.398 -15.297 1 98.75 163 LEU A N 1
ATOM 1280 C CA . LEU A 1 163 ? 4.438 11.055 -14.578 1 98.75 163 LEU A CA 1
ATOM 1281 C C . LEU A 1 163 ? 4.727 12.539 -14.391 1 98.75 163 LEU A C 1
ATOM 1283 O O . LEU A 1 163 ? 5.879 12.93 -14.188 1 98.75 163 LEU A O 1
ATOM 1287 N N . PRO A 1 164 ? 3.672 13.375 -14.406 1 98.69 164 PRO A N 1
ATOM 1288 C CA . PRO A 1 164 ? 3.896 14.812 -14.234 1 98.69 164 PRO A CA 1
ATOM 1289 C C . PRO A 1 164 ? 4.277 15.18 -12.805 1 98.69 164 PRO A C 1
ATOM 1291 O O . PRO A 1 164 ? 3.811 14.555 -11.852 1 98.69 164 PRO A O 1
ATOM 1294 N N . ASP A 1 165 ? 5.027 16.25 -12.641 1 98.31 165 ASP A N 1
ATOM 1295 C CA . ASP A 1 165 ? 5.438 16.734 -11.328 1 98.31 165 ASP A CA 1
ATOM 1296 C C . ASP A 1 165 ? 4.262 17.375 -10.594 1 98.31 165 ASP A C 1
ATOM 1298 O O . ASP A 1 165 ? 3.445 18.078 -11.195 1 98.31 165 ASP A O 1
ATOM 1302 N N . THR A 1 166 ? 4.223 17.156 -9.312 1 98.25 166 THR A N 1
ATOM 1303 C CA . THR A 1 166 ? 3.109 17.703 -8.539 1 98.25 166 THR A CA 1
ATOM 1304 C C . THR A 1 166 ? 3.492 19.047 -7.918 1 98.25 166 THR A C 1
ATOM 1306 O O . THR A 1 166 ? 2.623 19.812 -7.508 1 98.25 166 THR A O 1
ATOM 1309 N N . ASN A 1 167 ? 4.766 19.266 -7.73 1 96.69 167 ASN A N 1
ATOM 1310 C CA . ASN A 1 167 ? 5.316 20.547 -7.277 1 96.69 167 ASN A CA 1
ATOM 1311 C C . ASN A 1 167 ? 4.883 20.859 -5.852 1 96.69 167 ASN A C 1
ATOM 1313 O O . ASN A 1 167 ? 4.645 22.031 -5.52 1 96.69 167 ASN A O 1
ATOM 1317 N N . LEU A 1 168 ? 4.562 19.875 -5.082 1 98.62 168 LEU A N 1
ATOM 1318 C CA . LEU A 1 168 ? 4.379 20.094 -3.65 1 98.62 168 LEU A CA 1
ATOM 1319 C C . LEU A 1 168 ? 5.715 20.359 -2.969 1 98.62 168 LEU A C 1
ATOM 1321 O O . LEU A 1 168 ? 6.719 19.719 -3.271 1 98.62 168 LEU A O 1
ATOM 1325 N N . MET A 1 169 ? 5.738 21.328 -2.088 1 98.5 169 MET A N 1
ATOM 1326 C CA . MET A 1 169 ? 7.031 21.922 -1.758 1 98.5 169 MET A CA 1
ATOM 1327 C C . MET A 1 169 ? 7.449 21.562 -0.336 1 98.5 169 MET A C 1
ATOM 1329 O O . MET A 1 169 ? 8.578 21.125 -0.107 1 98.5 169 MET A O 1
ATOM 1333 N N . TYR A 1 170 ? 6.633 21.859 0.614 1 98.25 170 TYR A N 1
ATOM 1334 C CA . TYR A 1 170 ? 6.961 21.625 2.016 1 98.25 170 TYR A CA 1
ATOM 1335 C C . TYR A 1 170 ? 5.695 21.422 2.844 1 98.25 170 TYR A C 1
ATOM 1337 O O . TYR A 1 170 ? 4.586 21.609 2.346 1 98.25 170 TYR A O 1
ATOM 1345 N N . ILE A 1 171 ? 5.832 20.938 4.051 1 98.56 171 ILE A N 1
ATOM 1346 C CA . ILE A 1 171 ? 4.719 20.766 4.98 1 98.56 171 ILE A CA 1
ATOM 1347 C C . ILE A 1 171 ? 4.301 22.141 5.523 1 98.56 171 ILE A C 1
ATOM 1349 O O . ILE A 1 171 ? 5.09 22.812 6.184 1 98.56 171 ILE A O 1
ATOM 1353 N N . ASP A 1 172 ? 3.088 22.5 5.184 1 96.81 172 ASP A N 1
ATOM 1354 C CA . ASP A 1 172 ? 2.553 23.734 5.77 1 96.81 172 ASP A CA 1
ATOM 1355 C C . ASP A 1 172 ? 2.18 23.531 7.234 1 96.81 172 ASP A C 1
ATOM 1357 O O . ASP A 1 172 ? 2.588 24.297 8.102 1 96.81 172 ASP A O 1
ATOM 1361 N N . HIS A 1 173 ? 1.398 22.531 7.469 1 96.12 173 HIS A N 1
ATOM 1362 C CA . HIS A 1 173 ? 1.042 22.188 8.844 1 96.12 173 HIS A CA 1
ATOM 1363 C C . HIS A 1 173 ? 0.619 20.719 8.953 1 96.12 173 HIS A C 1
ATOM 1365 O O . HIS A 1 173 ? 0.379 20.062 7.934 1 96.12 173 HIS A O 1
ATOM 1371 N N . VAL A 1 174 ? 0.667 20.219 10.172 1 98 174 VAL A N 1
ATOM 1372 C CA . VAL A 1 174 ? 0.13 18.906 10.531 1 98 174 VAL A CA 1
ATOM 1373 C C . VAL A 1 174 ? -1.034 19.078 11.508 1 98 174 VAL A C 1
ATOM 1375 O O . VAL A 1 174 ? -0.962 19.875 12.438 1 98 174 VAL A O 1
ATOM 1378 N N . GLU A 1 175 ? -2.098 18.344 11.211 1 95.5 175 GLU A N 1
ATOM 1379 C CA . GLU A 1 175 ? -3.262 18.484 12.078 1 95.5 175 GLU A CA 1
ATOM 1380 C C . GLU A 1 175 ? -3.6 17.172 12.773 1 95.5 175 GLU A C 1
ATOM 1382 O O . GLU A 1 175 ? -3.615 16.125 12.141 1 95.5 175 GLU A O 1
ATOM 1387 N N . GLY A 1 176 ? -3.848 17.312 14.086 1 95.81 176 GLY A N 1
ATOM 1388 C CA . GLY A 1 176 ? -4.301 16.188 14.875 1 95.81 176 GLY A CA 1
ATOM 1389 C C . GLY A 1 176 ? -5.719 16.344 15.391 1 95.81 176 GLY A C 1
ATOM 1390 O O . GLY A 1 176 ? -6.195 17.469 15.57 1 95.81 176 GLY A O 1
ATOM 1391 N N . ASN A 1 177 ? -6.379 15.25 15.539 1 93.94 177 ASN A N 1
ATOM 1392 C CA . ASN A 1 177 ? -7.664 15.195 16.234 1 93.94 177 ASN A CA 1
ATOM 1393 C C . ASN A 1 177 ? -7.555 14.461 17.562 1 93.94 177 ASN A C 1
ATOM 1395 O O . ASN A 1 177 ? -6.922 13.406 17.641 1 93.94 177 ASN A O 1
ATOM 1399 N N . MET A 1 178 ? -8.195 15.117 18.531 1 92.88 178 MET A N 1
ATOM 1400 C CA . MET A 1 178 ? -8.031 14.664 19.906 1 92.88 178 MET A CA 1
ATOM 1401 C C . MET A 1 178 ? -9.336 14.109 20.469 1 92.88 178 MET A C 1
ATOM 1403 O O . MET A 1 178 ? -10.414 14.453 19.984 1 92.88 178 MET A O 1
ATOM 1407 N N . ALA A 1 179 ? -9.07 13.203 21.484 1 91.94 179 ALA A N 1
ATOM 1408 C CA . ALA A 1 179 ? -10.234 12.789 22.266 1 91.94 179 ALA A CA 1
ATOM 1409 C C . ALA A 1 179 ? -10.906 13.992 22.938 1 91.94 179 ALA A C 1
ATOM 1411 O O . ALA A 1 179 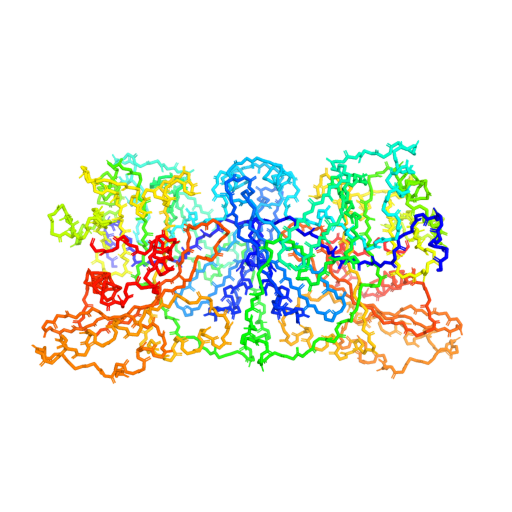? -10.242 14.977 23.266 1 91.94 179 ALA A O 1
ATOM 1412 N N . ASP A 1 180 ? -12.141 13.836 23.234 1 86.31 180 ASP A N 1
ATOM 1413 C CA . ASP A 1 180 ? -12.922 14.922 23.828 1 86.31 180 ASP A CA 1
ATOM 1414 C C . ASP A 1 180 ? -12.32 15.367 25.156 1 86.31 180 ASP A C 1
ATOM 1416 O O . ASP A 1 180 ? -12.008 14.539 26.016 1 86.31 180 ASP A O 1
ATOM 1420 N N . GLY A 1 181 ? -12.141 16.688 25.188 1 87.75 181 GLY A N 1
ATOM 1421 C CA . GLY A 1 181 ? -11.711 17.266 26.453 1 87.75 181 GLY A CA 1
ATOM 1422 C C . GLY A 1 181 ? -10.203 17.266 26.625 1 87.75 181 GLY A C 1
ATOM 1423 O O . GLY A 1 181 ? -9.695 17.641 27.688 1 87.75 181 GLY A O 1
ATOM 1424 N N . THR A 1 182 ? -9.484 16.922 25.547 1 92.12 182 THR A N 1
ATOM 1425 C CA . THR A 1 182 ? -8.047 16.797 25.75 1 92.12 182 THR A CA 1
ATOM 1426 C C . THR A 1 182 ? -7.293 17.828 24.922 1 92.12 182 THR A C 1
ATOM 1428 O O . THR A 1 182 ? -6.059 17.859 24.938 1 92.12 182 THR A O 1
ATOM 1431 N N . LEU A 1 183 ? -7.98 18.688 24.25 1 90.88 183 LEU A N 1
ATOM 1432 C CA . LEU A 1 183 ? -7.355 19.672 23.375 1 90.88 183 LEU A CA 1
ATOM 1433 C C . LEU A 1 183 ? -6.414 20.578 24.156 1 90.88 183 LEU A C 1
ATOM 1435 O O . LEU A 1 183 ? -5.258 20.766 23.766 1 90.88 183 LEU A O 1
ATOM 1439 N N . GLN A 1 184 ? -6.906 21.125 25.25 1 89.88 184 GLN A N 1
ATOM 1440 C CA . GLN A 1 184 ? -6.121 22.078 26.016 1 89.88 184 GLN A CA 1
ATOM 1441 C C . GLN A 1 184 ? -4.852 21.422 26.562 1 89.88 184 GLN A C 1
ATOM 1443 O O . GLN A 1 184 ? -3.783 22.047 26.547 1 89.88 184 GLN A O 1
ATOM 1448 N N . ASP A 1 185 ? -5.02 20.25 27.047 1 93.69 185 ASP A N 1
ATOM 1449 C CA . ASP A 1 185 ? -3.855 19.531 27.547 1 93.69 185 ASP A CA 1
ATOM 1450 C C . ASP A 1 185 ? -2.834 19.281 26.438 1 93.69 185 ASP A C 1
ATOM 1452 O O . ASP A 1 185 ? -1.627 19.391 26.656 1 93.69 185 ASP A O 1
ATOM 1456 N N . SER A 1 186 ? -3.289 18.969 25.297 1 94.44 186 SER A N 1
ATOM 1457 C CA . SER A 1 186 ? -2.412 18.688 24.156 1 94.44 186 SER A CA 1
ATOM 1458 C C . SER A 1 186 ? -1.661 19.938 23.719 1 94.44 186 SER A C 1
ATOM 1460 O O . SER A 1 186 ? -0.465 19.891 23.438 1 94.44 186 SER A O 1
ATOM 1462 N N . VAL A 1 187 ? -2.348 21 23.688 1 92.81 187 VAL A N 1
ATOM 1463 C CA . VAL A 1 187 ? -1.73 22.266 23.281 1 92.81 187 VAL A CA 1
ATOM 1464 C C . VAL A 1 187 ? -0.708 22.703 24.328 1 92.81 187 VAL A C 1
ATOM 1466 O O . VAL A 1 187 ? 0.411 23.094 24 1 92.81 187 VAL A O 1
ATOM 1469 N N . SER A 1 188 ? -1.115 22.641 25.578 1 94.56 188 SER A N 1
ATOM 1470 C CA . SER A 1 188 ? -0.232 23.031 26.672 1 94.56 188 SER A CA 1
ATOM 1471 C C . SER A 1 188 ? 1.032 22.172 26.688 1 94.56 188 SER A C 1
ATOM 1473 O O . SER A 1 188 ? 2.102 22.641 27.078 1 94.56 188 SER A O 1
ATOM 1475 N N . TRP A 1 189 ? 0.847 20.938 26.266 1 97.44 189 TRP A N 1
ATOM 1476 C CA . TRP A 1 189 ? 1.993 20.047 26.203 1 97.44 189 TRP A CA 1
ATOM 1477 C C . TRP A 1 189 ? 3.107 20.641 25.344 1 97.44 189 TRP A C 1
ATOM 1479 O O . TRP A 1 189 ? 4.277 20.609 25.734 1 97.44 189 TRP A O 1
ATOM 1489 N N . TYR A 1 190 ? 2.836 21.234 24.266 1 97.31 190 TYR A N 1
ATOM 1490 C CA . TYR A 1 190 ? 3.832 21.781 23.344 1 97.31 190 TYR A CA 1
ATOM 1491 C C . TYR A 1 190 ? 4.461 23.047 23.938 1 97.31 190 TYR A C 1
ATOM 1493 O O . TYR A 1 190 ? 5.66 23.281 23.766 1 97.31 190 TYR A O 1
ATOM 1501 N N . GLU A 1 191 ? 3.639 23.828 24.547 1 94.88 191 GLU A N 1
ATOM 1502 C CA . GLU A 1 191 ? 4.145 25.047 25.188 1 94.88 191 GLU A CA 1
ATOM 1503 C C . GLU A 1 191 ? 5.141 24.719 26.297 1 94.88 191 GLU A C 1
ATOM 1505 O O . GLU A 1 191 ? 6.203 25.328 26.391 1 94.88 191 GLU A O 1
ATOM 1510 N N . THR A 1 192 ? 4.75 23.766 27.031 1 96.38 192 THR A N 1
ATOM 1511 C CA . THR A 1 192 ? 5.52 23.406 28.234 1 96.38 192 THR A CA 1
ATOM 1512 C C . THR A 1 192 ? 6.777 22.641 27.844 1 96.38 192 THR A C 1
ATOM 1514 O O . THR A 1 192 ? 7.863 22.922 28.359 1 96.38 192 THR A O 1
ATOM 1517 N N . ASN A 1 193 ? 6.629 21.734 26.922 1 97.25 193 ASN A N 1
ATOM 1518 C CA . ASN A 1 193 ? 7.684 20.734 26.734 1 97.25 193 ASN A CA 1
ATOM 1519 C C . ASN A 1 193 ? 8.594 21.094 25.562 1 97.25 193 ASN A C 1
ATOM 1521 O O . ASN A 1 193 ? 9.742 20.672 25.516 1 97.25 193 ASN A O 1
ATOM 1525 N N . LEU A 1 194 ? 8.109 21.891 24.562 1 97.19 194 LEU A N 1
ATOM 1526 C CA . LEU A 1 194 ? 8.898 22.078 23.344 1 97.19 194 LEU A CA 1
ATOM 1527 C C . LEU A 1 194 ? 9.094 23.562 23.047 1 97.19 194 LEU A C 1
ATOM 1529 O O . LEU A 1 194 ? 9.523 23.922 21.953 1 97.19 194 LEU A O 1
ATOM 1533 N N . ASN A 1 195 ? 8.789 24.391 23.953 1 93.62 195 ASN A N 1
ATOM 1534 C CA . ASN A 1 195 ? 8.984 25.828 23.844 1 93.62 195 ASN A CA 1
ATOM 1535 C C . ASN A 1 195 ? 8.25 26.406 22.625 1 93.62 195 ASN A C 1
ATOM 1537 O O . ASN A 1 195 ? 8.773 27.281 21.938 1 93.62 195 ASN A O 1
ATOM 1541 N N . MET A 1 196 ? 7.137 25.812 22.312 1 95 196 MET A N 1
ATOM 1542 C CA . MET A 1 196 ? 6.285 26.344 21.266 1 95 196 MET A CA 1
ATOM 1543 C C . MET A 1 196 ? 5.211 27.266 21.844 1 95 196 MET A C 1
ATOM 1545 O O . MET A 1 196 ? 5.043 27.328 23.047 1 95 196 MET A O 1
ATOM 1549 N N . HIS A 1 197 ? 4.531 28.016 20.891 1 91.25 197 HIS A N 1
ATOM 1550 C CA . HIS A 1 197 ? 3.557 29 21.344 1 91.25 197 HIS A CA 1
ATOM 1551 C C . HIS A 1 197 ? 2.203 28.781 20.672 1 91.25 197 HIS A C 1
ATOM 1553 O O . HIS A 1 197 ? 2.139 28.406 19.5 1 91.25 197 HIS A O 1
ATOM 1559 N N . ARG A 1 198 ? 1.247 29.109 21.469 1 87.62 198 ARG A N 1
ATOM 1560 C CA . ARG A 1 198 ? -0.1 29.062 20.906 1 87.62 198 ARG A CA 1
ATOM 1561 C C . ARG A 1 198 ? -0.276 30.125 19.828 1 87.62 198 ARG A C 1
ATOM 1563 O O . ARG A 1 198 ? 0.2 31.25 19.969 1 87.62 198 ARG A O 1
ATOM 1570 N N . PHE A 1 199 ? -0.903 29.828 18.781 1 75.5 199 PHE A N 1
ATOM 1571 C CA . PHE A 1 199 ? -1.064 30.734 17.641 1 75.5 199 PHE A CA 1
ATOM 1572 C C . PHE A 1 199 ? -2.531 31.094 17.438 1 75.5 199 PHE A C 1
ATOM 1574 O O . PHE A 1 199 ? -2.873 32.25 17.281 1 75.5 199 PHE A O 1
ATOM 1581 N N . TRP A 1 200 ? -3.434 30.094 17.203 1 67.81 200 TRP A N 1
ATOM 1582 C CA . TRP A 1 200 ? -4.848 30.359 16.953 1 67.81 200 TRP A CA 1
ATOM 1583 C C . TRP A 1 200 ? -5.723 29.469 17.828 1 67.81 200 TRP A C 1
ATOM 1585 O O . TRP A 1 200 ? -5.312 28.359 18.203 1 67.81 200 TRP A O 1
ATOM 1595 N N . CYS A 1 201 ? -6.707 30.125 18.453 1 51.47 201 CYS A N 1
ATOM 1596 C CA . CYS A 1 201 ? -7.73 29.344 19.141 1 51.47 201 CYS A CA 1
ATOM 1597 C C . CYS A 1 201 ? -9.125 29.734 18.672 1 51.47 201 CYS A C 1
ATOM 1599 O O . CYS A 1 201 ? -9.438 30.922 18.531 1 51.47 201 CYS A O 1
ATOM 1601 N N . VAL A 1 202 ? -9.656 28.844 17.797 1 54.91 202 VAL A N 1
ATOM 1602 C CA . VAL A 1 202 ? -11.039 29.125 17.438 1 54.91 202 VAL A CA 1
ATOM 1603 C C . VAL A 1 202 ? -11.984 28.312 18.312 1 54.91 202 VAL A C 1
ATOM 1605 O O . VAL A 1 202 ? -11.781 27.109 18.5 1 54.91 202 VAL A O 1
ATOM 1608 N N . ASP A 1 203 ? -12.672 28.906 19.281 1 46.31 203 ASP A N 1
ATOM 1609 C CA . ASP A 1 203 ? -13.766 28.281 20.031 1 46.31 203 ASP A CA 1
ATOM 1610 C C . ASP A 1 203 ? -15.086 28.391 19.281 1 46.31 203 ASP A C 1
ATOM 1612 O O . ASP A 1 203 ? -15.633 29.484 19.125 1 46.31 203 ASP A O 1
ATOM 1616 N N . TYR A 1 204 ? -15.281 27.453 18.391 1 47.38 204 TYR A N 1
ATOM 1617 C CA . TYR A 1 204 ? -16.5 27.562 17.609 1 47.38 204 TYR A CA 1
ATOM 1618 C C . TYR A 1 204 ? -17.734 27.312 18.469 1 47.38 204 TYR A C 1
ATOM 1620 O O . TYR A 1 204 ? -18.672 26.641 18.031 1 47.38 204 TYR A O 1
ATOM 1628 N N . SER A 1 205 ? -17.75 27.422 19.766 1 42.84 205 SER A N 1
ATOM 1629 C CA . SER A 1 205 ? -19 27.219 20.484 1 42.84 205 SER A CA 1
ATOM 1630 C C . SER A 1 205 ? -20.141 27.969 19.812 1 42.84 205 SER A C 1
ATOM 1632 O O . SER A 1 205 ? -21.312 27.578 19.953 1 42.84 205 SER A O 1
ATOM 1634 N N . HIS A 1 206 ? -19.969 29.062 19.344 1 39.5 206 HIS A N 1
ATOM 1635 C CA . HIS A 1 206 ? -21.188 29.828 19.078 1 39.5 206 HIS A CA 1
ATOM 1636 C C . HIS A 1 206 ? -21.703 29.562 17.672 1 39.5 206 HIS A C 1
ATOM 1638 O O . HIS A 1 206 ? -22.906 29.5 17.453 1 39.5 206 HIS A O 1
ATOM 1644 N N . ASP A 1 207 ? -21.109 30.188 16.672 1 39.5 207 ASP A N 1
ATOM 1645 C CA . ASP A 1 207 ? -21.844 30.5 15.453 1 39.5 207 ASP A CA 1
ATOM 1646 C C . ASP A 1 207 ? -21.719 29.359 14.438 1 39.5 207 ASP A C 1
ATOM 1648 O O . ASP A 1 207 ? -22.125 29.516 13.281 1 39.5 207 ASP A O 1
ATOM 1652 N N . LEU A 1 208 ? -20.953 28.312 14.773 1 43.78 208 LEU A N 1
ATOM 1653 C CA . LEU A 1 208 ? -20.797 27.516 13.562 1 43.78 208 LEU A CA 1
ATOM 1654 C C . LEU A 1 208 ? -21.938 26.5 13.422 1 43.78 208 LEU A C 1
ATOM 1656 O O . LEU A 1 208 ? -22.609 26.188 14.406 1 43.78 208 LEU A O 1
ATOM 1660 N N . VAL A 1 209 ? -22.094 25.984 12.195 1 42.97 209 VAL A N 1
ATOM 1661 C CA . VAL A 1 209 ? -23.062 25 11.742 1 42.97 209 VAL A CA 1
ATOM 1662 C C . VAL A 1 209 ? -23.031 23.797 12.664 1 42.97 209 VAL A C 1
ATOM 1664 O O . VAL A 1 209 ? -21.984 23.406 13.172 1 42.97 209 VAL A O 1
ATOM 1667 N N . PRO A 1 210 ? -24.203 23.5 13.188 1 43.5 210 PRO A N 1
ATOM 1668 C CA . PRO A 1 210 ? -24.438 22.422 14.148 1 43.5 210 PRO A CA 1
ATOM 1669 C C . PRO A 1 210 ? -23.422 21.281 14 1 43.5 210 PRO A C 1
ATOM 1671 O O . PRO A 1 210 ? -23.062 20.641 14.992 1 43.5 210 PRO A O 1
ATOM 1674 N N . TYR A 1 211 ? -23.031 20.875 12.891 1 44.28 211 TYR A N 1
ATOM 1675 C CA . TYR A 1 211 ? -22.344 19.609 12.742 1 44.28 211 TYR A CA 1
ATOM 1676 C C . TYR A 1 211 ? -20.828 19.797 12.828 1 44.28 211 TYR A C 1
ATOM 1678 O O . TYR A 1 211 ? -20.078 18.812 12.805 1 44.28 211 TYR A O 1
ATOM 1686 N N . ALA A 1 212 ? -20.438 21.062 13 1 50 212 ALA A N 1
ATOM 1687 C CA . ALA A 1 212 ? -19 21.25 12.891 1 50 212 ALA A CA 1
ATOM 1688 C C . ALA A 1 212 ? -18.438 21.953 14.125 1 50 212 ALA A C 1
ATOM 1690 O O . ALA A 1 212 ? -17.438 22.656 14.047 1 50 212 ALA A O 1
ATOM 1691 N N . CYS A 1 213 ? -19.094 21.547 15.25 1 53.5 213 CYS A N 1
ATOM 1692 C CA . CYS A 1 213 ? -18.562 22.344 16.359 1 53.5 213 CYS A CA 1
ATOM 1693 C C . CYS A 1 213 ? -17.25 21.766 16.859 1 53.5 213 CYS A C 1
ATOM 1695 O O . CYS A 1 213 ? -17.219 20.688 17.469 1 53.5 213 CYS A O 1
ATOM 1697 N N . ILE A 1 214 ? -16.141 22.234 16.297 1 63.66 214 ILE A N 1
ATOM 1698 C CA . ILE A 1 214 ? -14.781 21.828 16.641 1 63.66 214 ILE A CA 1
ATOM 1699 C C . ILE A 1 214 ? -14.07 22.953 17.375 1 63.66 214 ILE A C 1
ATOM 1701 O O . ILE A 1 214 ? -14.289 24.141 17.062 1 63.66 214 ILE A O 1
ATOM 1705 N N . ASN A 1 215 ? -13.609 22.547 18.547 1 76.25 215 ASN A N 1
ATOM 1706 C CA . ASN A 1 215 ? -12.594 23.406 19.141 1 76.25 215 ASN A CA 1
ATOM 1707 C C . ASN A 1 215 ? -11.227 23.188 18.5 1 76.25 215 ASN A C 1
ATOM 1709 O O . ASN A 1 215 ? -10.82 22.047 18.25 1 76.25 215 ASN A O 1
ATOM 1713 N N . SER A 1 216 ? -10.688 24.281 18.047 1 83.56 216 SER A N 1
ATOM 1714 C CA . SER A 1 216 ? -9.391 24.172 17.391 1 83.56 216 SER A CA 1
ATOM 1715 C C . SER A 1 216 ? -8.359 25.078 18.047 1 83.56 216 SER A C 1
ATOM 1717 O O . SER A 1 216 ? -8.688 26.156 18.531 1 83.56 216 SER A O 1
ATOM 1719 N N . ALA A 1 217 ? -7.172 24.531 18.125 1 86.31 217 ALA A N 1
ATOM 1720 C CA . ALA A 1 217 ? -6.012 25.297 18.578 1 86.31 217 ALA A CA 1
ATOM 1721 C C . ALA A 1 217 ? -4.766 24.938 17.781 1 86.31 217 ALA A C 1
ATOM 1723 O O . ALA A 1 217 ? -4.684 23.844 17.219 1 86.31 217 ALA A O 1
ATOM 1724 N N . SER A 1 218 ? -3.889 25.891 17.688 1 89.44 218 SER A N 1
ATOM 1725 C CA . SER A 1 218 ? -2.65 25.625 16.953 1 89.44 218 SER A CA 1
ATOM 1726 C C . SER A 1 218 ? -1.437 26.094 17.75 1 89.44 218 SER A C 1
ATOM 1728 O O . SER A 1 218 ? -1.542 27.016 18.562 1 89.44 218 SER A O 1
ATOM 1730 N N . VAL A 1 219 ? -0.355 25.438 17.562 1 92.5 219 VAL A N 1
ATOM 1731 C CA . VAL A 1 219 ? 0.922 25.844 18.141 1 92.5 219 VAL A CA 1
ATOM 1732 C C . VAL A 1 219 ? 1.952 26.047 17.031 1 92.5 219 VAL A C 1
ATOM 1734 O O . VAL A 1 219 ? 1.891 25.391 15.992 1 92.5 219 VAL A O 1
ATOM 1737 N N . ILE A 1 220 ? 2.83 26.938 17.25 1 93.38 220 ILE A N 1
ATOM 1738 C CA . ILE A 1 220 ? 3.844 27.328 16.266 1 93.38 220 ILE A CA 1
ATOM 1739 C C . ILE A 1 220 ? 5.199 27.453 16.953 1 93.38 220 ILE A C 1
ATOM 1741 O O . ILE A 1 220 ? 5.273 27.812 18.141 1 93.38 220 ILE A O 1
ATOM 1745 N N . ASN A 1 221 ? 6.227 27.031 16.219 1 94.75 221 ASN A N 1
ATOM 1746 C CA . ASN A 1 221 ? 7.551 27.234 16.781 1 94.75 221 ASN A CA 1
ATOM 1747 C C . ASN A 1 221 ? 8 28.688 16.688 1 94.75 221 ASN A C 1
ATOM 1749 O O . ASN A 1 221 ? 7.32 29.5 16.062 1 94.75 221 ASN A O 1
ATOM 1753 N N . GLN A 1 222 ? 9.086 29.016 17.281 1 90.88 222 GLN A N 1
ATOM 1754 C CA . GLN A 1 222 ? 9.57 30.391 17.391 1 90.88 222 GLN A CA 1
ATOM 1755 C C . GLN A 1 222 ? 9.828 30.984 16.016 1 90.88 222 GLN A C 1
ATOM 1757 O O . GLN A 1 222 ? 9.508 32.156 15.781 1 90.88 222 GLN A O 1
ATOM 1762 N N . ASP A 1 223 ? 10.344 30.172 15.117 1 92.38 223 ASP A N 1
ATOM 1763 C CA . ASP A 1 223 ? 10.719 30.672 13.797 1 92.38 223 ASP A CA 1
ATOM 1764 C C . ASP A 1 223 ? 9.547 30.594 12.828 1 92.38 223 ASP A C 1
ATOM 1766 O O . ASP A 1 223 ? 9.688 30.906 11.648 1 92.38 223 ASP A O 1
ATOM 1770 N N . GLU A 1 224 ? 8.398 30.062 13.289 1 91.94 224 GLU A N 1
ATOM 1771 C CA . GLU A 1 224 ? 7.156 29.969 12.539 1 91.94 224 GLU A CA 1
ATOM 1772 C C . GLU A 1 224 ? 7.32 29.078 11.312 1 91.94 224 GLU A C 1
ATOM 1774 O O . GLU A 1 224 ? 6.805 29.391 10.234 1 91.94 224 GLU A O 1
ATOM 1779 N N . THR A 1 225 ? 8.141 28.062 11.453 1 95.06 225 THR A N 1
ATOM 1780 C CA . THR A 1 225 ? 8.398 27.109 10.375 1 95.06 225 THR A CA 1
ATOM 1781 C C . THR A 1 225 ? 7.656 25.797 10.625 1 95.06 225 THR A C 1
ATOM 1783 O O . THR A 1 225 ? 7.547 24.953 9.727 1 95.06 225 THR A O 1
ATOM 1786 N N . VAL A 1 226 ? 7.199 25.641 11.867 1 97.06 226 VAL A N 1
ATOM 1787 C CA . VAL A 1 226 ? 6.453 24.438 12.234 1 97.06 226 VAL A CA 1
ATOM 1788 C C . VAL A 1 226 ? 5.102 24.828 12.828 1 97.06 226 VAL A C 1
ATOM 1790 O O . VAL A 1 226 ? 5.035 25.516 13.852 1 97.06 226 VAL A O 1
ATOM 1793 N N . LEU A 1 227 ? 4.086 24.438 12.141 1 94.62 227 LEU A N 1
ATOM 1794 C CA . LEU A 1 227 ? 2.727 24.719 12.594 1 94.62 227 LEU A CA 1
ATOM 1795 C C . LEU A 1 227 ? 1.959 23.422 12.812 1 94.62 227 LEU A C 1
ATOM 1797 O O . LEU A 1 227 ? 1.897 22.562 11.922 1 94.62 227 LEU A O 1
ATOM 1801 N N . LEU A 1 228 ? 1.479 23.266 14.062 1 96.06 228 LEU A N 1
ATOM 1802 C CA . LEU A 1 228 ? 0.653 22.109 14.422 1 96.06 228 LEU A CA 1
ATOM 1803 C C . LEU A 1 228 ? -0.747 22.562 14.828 1 96.06 228 LEU A C 1
ATOM 1805 O O . LEU A 1 228 ? -0.9 23.422 15.688 1 96.06 228 LEU A O 1
ATOM 1809 N N . SER A 1 229 ? -1.683 22 14.141 1 92.06 229 SER A N 1
ATOM 1810 C CA . SER A 1 229 ? -3.072 22.266 14.5 1 92.06 229 SER A CA 1
ATOM 1811 C C . SER A 1 229 ? -3.711 21.047 15.164 1 92.06 229 SER A C 1
ATOM 1813 O O . SER A 1 229 ? -3.373 19.906 14.844 1 92.06 229 SER A O 1
ATOM 1815 N N . MET A 1 230 ? -4.617 21.328 16.141 1 92.44 230 MET A N 1
ATOM 1816 C CA . MET A 1 230 ? -5.289 20.266 16.891 1 92.44 230 MET A CA 1
ATOM 1817 C C . MET A 1 230 ? -6.77 20.594 17.078 1 92.44 230 MET A C 1
ATOM 1819 O O . MET A 1 230 ? -7.133 21.734 17.312 1 92.44 230 MET A O 1
ATOM 1823 N N . ASN A 1 231 ? -7.562 19.547 16.906 1 88.25 231 ASN A N 1
ATOM 1824 C CA . ASN A 1 231 ? -9.008 19.703 17.031 1 88.25 231 ASN A CA 1
ATOM 1825 C C . ASN A 1 231 ? -9.609 18.719 18.031 1 88.25 231 ASN A C 1
ATOM 1827 O O . ASN A 1 231 ? -9.039 17.656 18.25 1 88.25 231 ASN A O 1
ATOM 1831 N N . GLU A 1 232 ? -10.688 19.125 18.719 1 87.75 232 GLU A N 1
ATOM 1832 C CA . GLU A 1 232 ? -11.555 18.203 19.453 1 87.75 232 GLU A CA 1
ATOM 1833 C C . GLU A 1 232 ? -13.031 18.531 19.219 1 87.75 232 GLU A C 1
ATOM 1835 O O . GLU A 1 232 ? -13.359 19.594 18.703 1 87.75 232 GLU A O 1
ATOM 1840 N N . ALA A 1 233 ? -13.844 17.562 19.562 1 78.88 233 ALA A N 1
ATOM 1841 C CA . ALA A 1 233 ? -15.281 17.797 19.438 1 78.88 233 ALA A CA 1
ATOM 1842 C C . ALA A 1 233 ? -15.742 18.875 20.422 1 78.88 233 ALA A C 1
ATOM 1844 O O . ALA A 1 233 ? -15.289 18.922 21.562 1 78.88 233 ALA A O 1
ATOM 1845 N N . ALA A 1 234 ? -16.562 19.844 19.938 1 70.94 234 ALA A N 1
ATOM 1846 C CA . ALA A 1 234 ? -17.109 20.859 20.828 1 70.94 234 ALA A CA 1
ATOM 1847 C C . ALA A 1 234 ? -18.188 20.281 21.734 1 70.94 234 ALA A C 1
ATOM 1849 O O . ALA A 1 234 ? -18.906 19.359 21.344 1 70.94 234 ALA A O 1
ATOM 1850 N N . LYS A 1 235 ? -18.156 20.75 23.188 1 59.66 235 LYS A N 1
ATOM 1851 C CA . LYS A 1 235 ? -19.156 20.312 24.172 1 59.66 235 LYS A CA 1
ATOM 1852 C C . LYS A 1 235 ? -20.562 20.75 23.766 1 59.66 235 LYS A C 1
ATOM 1854 O O . LYS A 1 235 ? -20.75 21.875 23.297 1 59.66 235 LYS A O 1
ATOM 1859 N N . GLY A 1 236 ? -21.656 19.953 24.109 1 49.91 236 GLY A N 1
ATOM 1860 C CA . GLY A 1 236 ? -23.078 20.25 24.125 1 49.91 236 GLY A CA 1
ATOM 1861 C C . GLY A 1 236 ? -23.797 19.844 22.859 1 49.91 236 GLY A C 1
ATOM 1862 O O . GLY A 1 236 ? -25.016 19.844 22.797 1 49.91 236 GLY A O 1
ATOM 1863 N N . LEU A 1 237 ? -23.219 20.297 21.828 1 46.53 237 LEU A N 1
ATOM 1864 C CA . LEU A 1 237 ? -24.141 20.062 20.719 1 46.53 237 LEU A CA 1
ATOM 1865 C C . LEU A 1 237 ? -24.219 18.578 20.375 1 46.53 237 LEU A C 1
ATOM 1867 O O . LEU A 1 237 ? -23.312 17.812 20.719 1 46.53 237 LEU A O 1
ATOM 1871 N N . ARG A 1 238 ? -25.391 18.281 19.531 1 43.75 238 ARG A N 1
ATOM 1872 C CA . ARG A 1 238 ? -25.797 16.938 19.141 1 43.75 238 ARG A CA 1
ATOM 1873 C C . ARG A 1 238 ? -24.594 16.078 18.797 1 43.75 238 ARG A C 1
ATOM 1875 O O . ARG A 1 238 ? -23.453 16.578 18.75 1 43.75 238 ARG A O 1
ATOM 1882 N N . PRO A 1 239 ? -24.797 15.164 17.656 1 48.34 239 PRO A N 1
ATOM 1883 C CA . PRO A 1 239 ? -24.141 13.922 17.234 1 48.34 239 PRO A CA 1
ATOM 1884 C C . PRO A 1 239 ? -22.641 14.07 17.047 1 48.34 239 PRO A C 1
ATOM 1886 O O . PRO A 1 239 ? -22.125 15.188 17.062 1 48.34 239 PRO A O 1
ATOM 1889 N N . THR A 1 240 ? -21.938 12.969 16.453 1 54.41 240 THR A N 1
ATOM 1890 C CA . THR A 1 240 ? -20.547 12.555 16.328 1 54.41 240 THR A CA 1
ATOM 1891 C C . THR A 1 240 ? -19.766 13.555 15.492 1 54.41 240 THR A C 1
ATOM 1893 O O . THR A 1 240 ? -20.172 13.898 14.383 1 54.41 240 THR A O 1
ATOM 1896 N N . SER A 1 241 ? -18.891 14.43 16.078 1 66.31 241 SER A N 1
ATOM 1897 C CA . SER A 1 241 ? -17.969 15.328 15.398 1 66.31 241 SER A CA 1
ATOM 1898 C C . SER A 1 241 ? -16.938 14.547 14.586 1 66.31 241 SER A C 1
ATOM 1900 O O . SER A 1 241 ? -16.75 13.352 14.805 1 66.31 241 SER A O 1
ATOM 1902 N N . LYS A 1 242 ? -16.375 15.234 13.547 1 75.25 242 LYS A N 1
ATOM 1903 C CA . LYS A 1 242 ? -15.305 14.664 12.742 1 75.25 242 LYS A CA 1
ATOM 1904 C C . LYS A 1 242 ? -14.156 14.188 13.617 1 75.25 242 LYS A C 1
ATOM 1906 O O . LYS A 1 242 ? -13.594 13.117 13.391 1 75.25 242 LYS A O 1
ATOM 1911 N N . ALA A 1 243 ? -13.969 14.992 14.609 1 84.75 243 ALA A N 1
ATOM 1912 C CA . ALA A 1 243 ? -12.867 14.633 15.5 1 84.75 243 ALA A CA 1
ATOM 1913 C C . ALA A 1 243 ? -13.188 13.352 16.266 1 84.75 243 ALA A C 1
ATOM 1915 O O . ALA A 1 243 ? -12.32 12.484 16.422 1 84.75 243 ALA A O 1
ATOM 1916 N N . SER A 1 244 ? -14.445 13.273 16.656 1 85.19 244 SER A N 1
ATOM 1917 C CA . SER A 1 244 ? -14.844 12.086 17.391 1 85.19 244 SER A CA 1
ATOM 1918 C C . SER A 1 244 ? -14.844 10.852 16.5 1 85.19 244 SER A C 1
ATOM 1920 O O . SER A 1 244 ? -14.477 9.758 16.938 1 85.19 244 SER A O 1
ATOM 1922 N N . GLU A 1 245 ? -15.281 11.031 15.305 1 86.75 245 GLU A N 1
ATOM 1923 C CA . GLU A 1 245 ? -15.281 9.922 14.359 1 86.75 245 GLU A CA 1
ATOM 1924 C C . GLU A 1 245 ? -13.859 9.461 14.047 1 86.75 245 GLU A C 1
ATOM 1926 O O . GLU A 1 245 ? -13.602 8.266 13.914 1 86.75 245 GLU A O 1
ATOM 1931 N N . PHE A 1 246 ? -13.039 10.406 13.938 1 92.19 246 PHE A N 1
ATOM 1932 C CA . PHE A 1 246 ? -11.633 10.078 13.742 1 92.19 246 PHE A CA 1
ATOM 1933 C C . PHE A 1 246 ? -11.102 9.25 14.914 1 92.19 246 PHE A C 1
ATOM 1935 O O . PHE A 1 246 ? -10.461 8.219 14.711 1 92.19 246 PHE A O 1
ATOM 1942 N N . VAL A 1 247 ? -11.344 9.742 16.125 1 93.88 247 VAL A N 1
ATOM 1943 C CA . VAL A 1 247 ? -10.836 9.078 17.312 1 93.88 247 VAL A CA 1
ATOM 1944 C C . VAL A 1 247 ? -11.406 7.668 17.406 1 93.88 247 VAL A C 1
ATOM 1946 O O . VAL A 1 247 ? -10.703 6.734 17.812 1 93.88 247 VAL A O 1
ATOM 1949 N N . LYS A 1 248 ? -12.602 7.566 17.016 1 91.56 248 LYS A N 1
ATOM 1950 C CA . LYS A 1 248 ? -13.219 6.242 17 1 91.56 248 LYS A CA 1
ATOM 1951 C C . LYS A 1 248 ? -12.547 5.344 15.961 1 91.56 248 LYS A C 1
ATOM 1953 O O . LYS A 1 248 ? -12.25 4.18 16.25 1 91.56 248 LYS A O 1
ATOM 1958 N N . ALA A 1 249 ? -12.289 5.848 14.805 1 92.44 249 ALA A N 1
ATOM 1959 C CA . ALA A 1 249 ? -11.711 5.078 13.711 1 92.44 249 ALA A CA 1
ATOM 1960 C C . ALA A 1 249 ? -10.273 4.68 14.023 1 92.44 249 ALA A C 1
ATOM 1962 O O . ALA A 1 249 ? -9.859 3.553 13.742 1 92.44 249 ALA A O 1
ATOM 1963 N N . LEU A 1 250 ? -9.516 5.598 14.602 1 95.06 250 LEU A N 1
ATOM 1964 C CA . LEU A 1 250 ? -8.117 5.336 14.922 1 95.06 250 LEU A CA 1
ATOM 1965 C C . LEU A 1 250 ? -7.996 4.555 16.234 1 95.06 250 LEU A C 1
ATOM 1967 O O . LEU A 1 250 ? -7.047 3.787 16.406 1 95.06 250 LEU A O 1
ATOM 1971 N N . GLY A 1 251 ? -8.906 4.785 17.141 1 94.12 251 GLY A N 1
ATOM 1972 C CA . GLY A 1 251 ? -8.852 4.215 18.469 1 94.12 251 GLY A CA 1
ATOM 1973 C C . GLY A 1 251 ? -8.055 5.059 19.453 1 94.12 251 GLY A C 1
ATOM 1974 O O . GLY A 1 251 ? -7.773 4.621 20.578 1 94.12 251 GLY A O 1
ATOM 1975 N N . SER A 1 252 ? -7.641 6.242 19.031 1 95.38 252 SER A N 1
ATOM 1976 C CA . SER A 1 252 ? -6.84 7.164 19.828 1 95.38 252 SER A CA 1
ATOM 1977 C C . SER A 1 252 ? -6.801 8.555 19.203 1 95.38 252 SER A C 1
ATOM 1979 O O . SER A 1 252 ? -7.277 8.742 18.078 1 95.38 252 SER A O 1
ATOM 1981 N N . SER A 1 253 ? -6.395 9.547 19.969 1 97.25 253 SER A N 1
ATOM 1982 C CA . SER A 1 253 ? -5.969 10.797 19.344 1 97.25 253 SER A CA 1
ATOM 1983 C C . SER A 1 253 ? -4.805 10.562 18.375 1 97.25 253 SER A C 1
ATOM 1985 O O . SER A 1 253 ? -4.027 9.625 18.547 1 97.25 253 SER A O 1
ATOM 1987 N N . GLY A 1 254 ? -4.75 11.367 17.359 1 97.81 254 GLY A N 1
ATOM 1988 C CA . GLY A 1 254 ? -3.68 11.172 16.391 1 97.81 254 GLY A CA 1
ATOM 1989 C C . GLY A 1 254 ? -3.703 12.18 15.258 1 97.81 254 GLY A C 1
ATOM 1990 O O . GLY A 1 254 ? -4.582 13.047 15.203 1 97.81 254 GLY A O 1
ATOM 1991 N N . VAL A 1 255 ? -2.744 12.094 14.406 1 98.19 255 VAL A N 1
ATOM 1992 C CA . VAL A 1 255 ? -2.635 12.969 13.242 1 98.19 255 VAL A CA 1
ATOM 1993 C C . VAL A 1 255 ? -3.674 12.57 12.195 1 98.19 255 VAL A C 1
ATOM 1995 O O . VAL A 1 255 ? -3.742 11.414 11.781 1 98.19 255 VAL A O 1
ATOM 1998 N N . GLU A 1 256 ? -4.418 13.508 11.766 1 96.81 256 GLU A N 1
ATOM 1999 C CA . GLU A 1 256 ? -5.473 13.234 10.797 1 96.81 256 GLU A CA 1
ATOM 2000 C C . GLU A 1 256 ? -5.047 13.648 9.391 1 96.81 256 GLU A C 1
ATOM 2002 O O . GLU A 1 256 ? -5.469 13.039 8.398 1 96.81 256 GLU A O 1
ATOM 2007 N N . HIS A 1 257 ? -4.293 14.758 9.25 1 97 257 HIS A N 1
ATOM 2008 C CA . HIS A 1 257 ? -3.848 15.094 7.902 1 97 257 HIS A CA 1
ATOM 2009 C C . HIS A 1 257 ? -2.529 15.859 7.938 1 97 257 HIS A C 1
ATOM 2011 O O . HIS A 1 257 ? -2.131 16.375 8.984 1 97 257 HIS A O 1
ATOM 2017 N N . VAL A 1 258 ? -1.891 15.812 6.859 1 98.44 258 VAL A N 1
ATOM 2018 C CA . VAL A 1 258 ? -0.702 16.594 6.535 1 98.44 258 VAL A CA 1
ATOM 2019 C C . VAL A 1 258 ? -1.009 17.547 5.387 1 98.44 258 VAL A C 1
ATOM 2021 O O . VAL A 1 258 ? -1.507 17.125 4.34 1 98.44 258 VAL A O 1
ATOM 2024 N N . ALA A 1 259 ? -0.764 18.797 5.609 1 97.75 259 ALA A N 1
ATOM 2025 C CA . ALA A 1 259 ? -0.996 19.797 4.574 1 97.75 259 ALA A CA 1
ATOM 2026 C C . ALA A 1 259 ? 0.296 20.125 3.83 1 97.75 259 ALA A C 1
ATOM 2028 O O . ALA A 1 259 ? 1.285 20.531 4.445 1 97.75 259 ALA A O 1
ATOM 2029 N N . LEU A 1 260 ? 0.238 19.969 2.576 1 98.75 260 LEU A N 1
ATOM 2030 C CA . LEU A 1 260 ? 1.394 20.266 1.73 1 98.75 260 LEU A CA 1
ATOM 2031 C C . LEU A 1 260 ? 1.182 21.547 0.933 1 98.75 260 LEU A C 1
ATOM 2033 O O . LEU A 1 260 ? 0.136 21.719 0.303 1 98.75 260 LEU A O 1
ATOM 2037 N N . TYR A 1 261 ? 2.172 22.359 0.933 1 98.25 261 TYR A N 1
ATOM 2038 C CA . TYR A 1 261 ? 2.098 23.688 0.309 1 98.25 261 TYR A CA 1
ATOM 2039 C C . TYR A 1 261 ? 2.586 23.625 -1.134 1 98.25 261 TYR A C 1
ATOM 2041 O O . TYR A 1 261 ? 3.525 22.891 -1.452 1 98.25 261 TYR A O 1
ATOM 2049 N N . THR A 1 262 ? 1.955 24.359 -2.033 1 98.56 262 THR A N 1
ATOM 2050 C CA . THR A 1 262 ? 2.4 24.594 -3.402 1 98.56 262 THR A CA 1
ATOM 2051 C C . THR A 1 262 ? 2.184 26.047 -3.801 1 98.56 262 THR A C 1
ATOM 2053 O O . THR A 1 262 ? 1.308 26.734 -3.254 1 98.56 262 THR A O 1
ATOM 2056 N N . ASP A 1 263 ? 2.939 26.547 -4.793 1 97.25 263 ASP A N 1
ATOM 2057 C CA . ASP A 1 263 ? 2.789 27.906 -5.305 1 97.25 263 ASP A CA 1
ATOM 2058 C C . ASP A 1 263 ? 1.767 27.953 -6.438 1 97.25 263 ASP A C 1
ATOM 2060 O O . ASP A 1 263 ? 1.336 29.031 -6.848 1 97.25 263 ASP A O 1
ATOM 2064 N N . ASP A 1 264 ? 1.437 26.828 -6.902 1 98.38 264 ASP A N 1
ATOM 2065 C CA . ASP A 1 264 ? 0.504 26.719 -8.016 1 98.38 264 ASP A CA 1
ATOM 2066 C C . ASP A 1 264 ? -0.441 25.531 -7.832 1 98.38 264 ASP A C 1
ATOM 2068 O O . ASP A 1 264 ? -0.278 24.5 -8.477 1 98.38 264 ASP A O 1
ATOM 2072 N N . ILE A 1 265 ? -1.478 25.812 -7.086 1 98.69 265 ILE A N 1
ATOM 2073 C CA . ILE A 1 265 ? -2.346 24.719 -6.664 1 98.69 265 ILE A CA 1
ATOM 2074 C C . ILE A 1 265 ? -3.145 24.203 -7.855 1 98.69 265 ILE A C 1
ATOM 2076 O O . ILE A 1 265 ? -3.484 23.016 -7.918 1 98.69 265 ILE A O 1
ATOM 2080 N N . VAL A 1 266 ? -3.436 25.031 -8.789 1 98.75 266 VAL A N 1
ATOM 2081 C CA . VAL A 1 266 ? -4.184 24.594 -9.969 1 98.75 266 VAL A CA 1
ATOM 2082 C C . VAL A 1 266 ? -3.363 23.578 -10.75 1 98.75 266 VAL A C 1
ATOM 2084 O O . VAL A 1 266 ? -3.861 22.5 -11.086 1 98.75 266 VAL A O 1
ATOM 2087 N N . ALA A 1 267 ? -2.107 23.859 -10.977 1 98.75 267 ALA A N 1
ATOM 2088 C CA . ALA A 1 267 ? -1.228 22.938 -11.672 1 98.75 267 ALA A CA 1
ATOM 2089 C C . ALA A 1 267 ? -1.022 21.656 -10.852 1 98.75 267 ALA A C 1
ATOM 2091 O O . ALA A 1 267 ? -1.026 20.547 -11.398 1 98.75 267 ALA A O 1
ATOM 2092 N N . SER A 1 268 ? -0.814 21.797 -9.547 1 98.88 268 SER A N 1
ATOM 2093 C CA . SER A 1 268 ? -0.626 20.656 -8.672 1 98.88 268 SER A CA 1
ATOM 2094 C C . SER A 1 268 ? -1.832 19.719 -8.719 1 98.88 268 SER A C 1
ATOM 2096 O O . SER A 1 268 ? -1.679 18.5 -8.859 1 98.88 268 SER A O 1
ATOM 2098 N N . MET A 1 269 ? -2.996 20.328 -8.648 1 98.81 269 MET A N 1
ATOM 2099 C CA . MET A 1 269 ? -4.211 19.516 -8.625 1 98.81 269 MET A CA 1
ATOM 2100 C C . MET A 1 269 ? -4.434 18.828 -9.969 1 98.81 269 MET A C 1
ATOM 2102 O O . MET A 1 269 ? -4.879 17.688 -10.016 1 98.81 269 MET A O 1
ATOM 2106 N N . ARG A 1 270 ? -4.164 19.531 -11.055 1 98.56 270 ARG A N 1
ATOM 2107 C CA . ARG A 1 270 ? -4.25 18.922 -12.375 1 98.56 270 ARG A CA 1
ATOM 2108 C C . ARG A 1 270 ? -3.34 17.703 -12.469 1 98.56 270 ARG A C 1
ATOM 2110 O O . ARG A 1 270 ? -3.754 16.641 -12.953 1 98.56 270 ARG A O 1
ATOM 2117 N N . ASN A 1 271 ? -2.168 17.875 -12.008 1 98.81 271 ASN A N 1
ATOM 2118 C CA . ASN A 1 271 ? -1.186 16.797 -12.102 1 98.81 271 ASN A CA 1
ATOM 2119 C C . ASN A 1 271 ? -1.489 15.664 -11.125 1 98.81 271 ASN A C 1
ATOM 2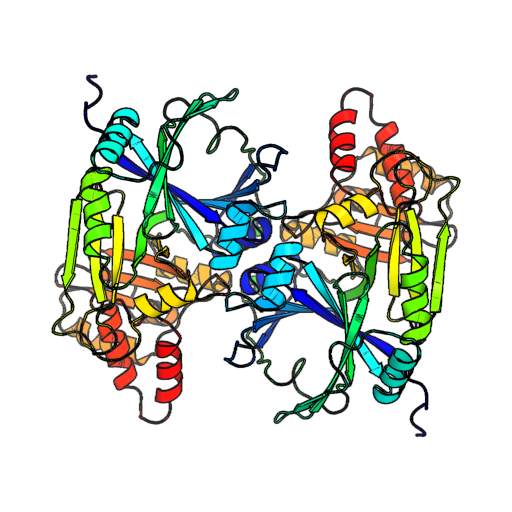121 O O . ASN A 1 271 ? -1.252 14.492 -11.43 1 98.81 271 ASN A O 1
ATOM 2125 N N . LEU A 1 272 ? -1.945 16 -9.93 1 98.81 272 LEU A N 1
ATOM 2126 C CA . LEU A 1 272 ? -2.387 14.977 -8.992 1 98.81 272 LEU A CA 1
ATOM 2127 C C . LEU A 1 272 ? -3.512 14.141 -9.594 1 98.81 272 LEU A C 1
ATOM 2129 O O . LEU A 1 272 ? -3.52 12.914 -9.461 1 98.81 272 LEU A O 1
ATOM 2133 N N . LYS A 1 273 ? -4.441 14.805 -10.258 1 98.12 273 LYS A N 1
ATOM 2134 C CA . LYS A 1 273 ? -5.535 14.102 -10.922 1 98.12 273 LYS A CA 1
ATOM 2135 C C . LYS A 1 273 ? -5.016 13.211 -12.047 1 98.12 273 LYS A C 1
ATOM 2137 O O . LYS A 1 273 ? -5.469 12.078 -12.203 1 98.12 273 LYS A O 1
ATOM 2142 N N . ALA A 1 274 ? -4.059 13.711 -12.797 1 98.5 274 ALA A N 1
ATOM 2143 C CA . ALA A 1 274 ? -3.457 12.922 -13.867 1 98.5 274 ALA A CA 1
ATOM 2144 C C . ALA A 1 274 ? -2.777 11.672 -13.305 1 98.5 274 ALA A C 1
ATOM 2146 O O . ALA A 1 274 ? -2.793 10.609 -13.938 1 98.5 274 ALA A O 1
ATOM 2147 N N . ARG A 1 275 ? -2.24 11.82 -12.141 1 98.69 275 ARG A N 1
ATOM 2148 C CA . ARG A 1 275 ? -1.553 10.719 -11.469 1 98.69 275 ARG A CA 1
ATOM 2149 C C . ARG A 1 275 ? -2.549 9.773 -10.797 1 98.69 275 ARG A C 1
ATOM 2151 O O . ARG A 1 275 ? -2.154 8.781 -10.188 1 98.69 275 ARG A O 1
ATOM 2158 N N . GLY A 1 276 ? -3.809 10.109 -10.852 1 98.12 276 GLY A N 1
ATOM 2159 C CA . GLY A 1 276 ? -4.852 9.234 -10.336 1 98.12 276 GLY A CA 1
ATOM 2160 C C . GLY A 1 276 ? -5.078 9.391 -8.844 1 98.12 276 GLY A C 1
ATOM 2161 O O . GLY A 1 276 ? -5.602 8.484 -8.188 1 98.12 276 GLY A O 1
ATOM 2162 N N . ALA A 1 277 ? -4.586 10.484 -8.219 1 98 277 ALA A N 1
ATOM 2163 C CA . ALA A 1 277 ? -4.91 10.734 -6.82 1 98 277 ALA A CA 1
ATOM 2164 C C . ALA A 1 277 ? -6.418 10.859 -6.621 1 98 277 ALA A C 1
ATOM 2166 O O . ALA A 1 277 ? -7.117 11.43 -7.465 1 98 277 ALA A O 1
ATOM 2167 N N . ASP A 1 278 ? -6.883 10.305 -5.527 1 96.12 278 ASP A N 1
ATOM 2168 C CA . ASP A 1 278 ? -8.305 10.352 -5.199 1 96.12 278 ASP A CA 1
ATOM 2169 C C . ASP A 1 278 ? -8.664 11.648 -4.484 1 96.12 278 ASP A C 1
ATOM 2171 O O . ASP A 1 278 ? -8.453 11.781 -3.273 1 96.12 278 ASP A O 1
ATOM 2175 N N . ILE A 1 279 ? -9.32 12.547 -5.227 1 96.88 279 ILE A N 1
ATOM 2176 C CA . ILE A 1 279 ? -9.539 13.906 -4.754 1 96.88 279 ILE A CA 1
ATOM 2177 C C . ILE A 1 279 ? -11.008 14.094 -4.367 1 96.88 279 ILE A C 1
ATOM 2179 O O . ILE A 1 279 ? -11.906 13.617 -5.062 1 96.88 279 ILE A O 1
ATOM 2183 N N . LEU A 1 280 ? -11.219 14.789 -3.285 1 94.62 280 LEU A N 1
ATOM 2184 C CA . LEU A 1 280 ? -12.578 15.148 -2.9 1 94.62 280 LEU A CA 1
ATOM 2185 C C . LEU A 1 280 ? -13.18 16.141 -3.885 1 94.62 280 LEU A C 1
ATOM 2187 O O . LEU A 1 280 ? -12.484 17.047 -4.363 1 94.62 280 LEU A O 1
ATOM 2191 N N . THR A 1 281 ? -14.438 15.984 -4.09 1 93.81 281 THR A N 1
ATOM 2192 C CA . THR A 1 281 ? -15.133 16.875 -5.012 1 93.81 281 THR A CA 1
ATOM 2193 C C . THR A 1 281 ? -16.188 17.688 -4.273 1 93.81 281 THR A C 1
ATOM 2195 O O . THR A 1 281 ? -16.625 17.328 -3.182 1 93.81 281 THR A O 1
ATOM 2198 N N . TRP A 1 282 ? -16.547 18.781 -4.902 1 92.06 282 TRP A N 1
ATOM 2199 C CA . TRP A 1 282 ? -17.5 19.719 -4.312 1 92.06 282 TRP A CA 1
ATOM 2200 C C . TRP A 1 282 ? -18.594 20.078 -5.312 1 92.06 282 TRP A C 1
ATOM 2202 O O . TRP A 1 282 ? -18.375 20.047 -6.527 1 92.06 282 TRP A O 1
ATOM 2212 N N . PRO A 1 283 ? -19.75 20.391 -4.781 1 90.5 283 PRO A N 1
ATOM 2213 C CA . PRO A 1 283 ? -20.812 20.734 -5.719 1 90.5 283 PRO A CA 1
ATOM 2214 C C . PRO A 1 283 ? -20.547 22.016 -6.492 1 90.5 283 PRO A C 1
ATOM 2216 O O . PRO A 1 283 ? -19.969 22.953 -5.941 1 90.5 283 PRO A O 1
ATOM 2219 N N . PRO A 1 284 ? -21.078 22.047 -7.691 1 92.12 284 PRO A N 1
ATOM 2220 C CA . PRO A 1 284 ? -20.875 23.25 -8.492 1 92.12 284 PRO A CA 1
ATOM 2221 C C . PRO A 1 284 ? -21.453 24.5 -7.836 1 92.12 284 PRO A C 1
ATOM 2223 O O . PRO A 1 284 ? -20.953 25.609 -8.039 1 92.12 284 PRO A O 1
ATOM 2226 N N . THR A 1 285 ? -22.516 24.312 -7.023 1 92.31 285 THR A N 1
ATOM 2227 C CA . THR A 1 285 ? -23.172 25.438 -6.363 1 92.31 285 THR A CA 1
ATOM 2228 C C . THR A 1 285 ? -22.219 26.141 -5.406 1 92.31 285 THR A C 1
ATOM 2230 O O . THR A 1 285 ? -22.391 27.328 -5.117 1 92.31 285 THR A O 1
ATOM 2233 N N . TYR A 1 286 ? -21.266 25.438 -4.934 1 93.19 286 TYR A N 1
ATOM 2234 C CA . TYR A 1 286 ? -20.25 26.062 -4.094 1 93.19 286 TYR A CA 1
ATOM 2235 C C . TYR A 1 286 ? -19.531 27.188 -4.844 1 93.19 286 TYR A C 1
ATOM 2237 O O . TYR A 1 286 ? -19.375 28.281 -4.309 1 93.19 286 TYR A O 1
ATOM 2245 N N . TYR A 1 287 ? -19.203 26.984 -6.02 1 95.62 287 TYR A N 1
ATOM 2246 C CA . TYR A 1 287 ? -18.422 27.953 -6.773 1 95.62 287 TYR A CA 1
ATOM 2247 C C . TYR A 1 287 ? -19.297 29.109 -7.246 1 95.62 287 TYR A C 1
ATOM 2249 O O . TYR A 1 287 ? -18.828 30.234 -7.379 1 95.62 287 TYR A O 1
ATOM 2257 N N . ASP A 1 288 ? -20.578 28.797 -7.441 1 94.69 288 ASP A N 1
ATOM 2258 C CA . ASP A 1 288 ? -21.516 29.875 -7.691 1 94.69 288 ASP A CA 1
ATOM 2259 C C . ASP A 1 288 ? -21.609 30.812 -6.496 1 94.69 288 ASP A C 1
ATOM 2261 O O . ASP A 1 288 ? -21.609 32.031 -6.66 1 94.69 288 ASP A O 1
ATOM 2265 N N . LEU A 1 289 ? -21.703 30.219 -5.387 1 93.06 289 LEU A N 1
ATOM 2266 C CA . LEU A 1 289 ? -21.75 30.984 -4.148 1 93.06 289 LEU A CA 1
ATOM 2267 C C . LEU A 1 289 ? -20.5 31.828 -3.984 1 93.06 289 LEU A C 1
ATOM 2269 O O . LEU A 1 289 ? -20.578 33 -3.576 1 93.06 289 LEU A O 1
ATOM 2273 N N . ILE A 1 290 ? -19.375 31.266 -4.309 1 94.31 290 ILE A N 1
ATOM 2274 C CA . ILE A 1 290 ? -18.109 31.969 -4.168 1 94.31 290 ILE A CA 1
ATOM 2275 C C . ILE A 1 290 ? -18.062 33.156 -5.121 1 94.31 290 ILE A C 1
ATOM 2277 O O . ILE A 1 290 ? -17.609 34.25 -4.75 1 94.31 290 ILE A O 1
ATOM 2281 N N . ARG A 1 291 ? -18.516 32.969 -6.32 1 95.5 291 ARG A N 1
ATOM 2282 C CA . ARG A 1 291 ? -18.594 34.094 -7.277 1 95.5 291 ARG A CA 1
ATOM 2283 C C . ARG A 1 291 ? -19.422 35.219 -6.723 1 95.5 291 ARG A C 1
ATOM 2285 O O . ARG A 1 291 ? -19.062 36.406 -6.879 1 95.5 291 ARG A O 1
ATOM 2292 N N . GLU A 1 292 ? -20.469 34.906 -6.094 1 94.69 292 GLU A N 1
ATOM 2293 C CA . GLU A 1 292 ? -21.344 35.938 -5.5 1 94.69 292 GLU A CA 1
ATOM 2294 C C . GLU A 1 292 ? -20.641 36.656 -4.367 1 94.69 292 GLU A C 1
ATOM 2296 O O . GLU A 1 292 ? -20.688 37.906 -4.293 1 94.69 292 GLU A O 1
ATOM 2301 N N . LYS A 1 293 ? -20.016 35.969 -3.555 1 92.75 293 LYS A N 1
ATOM 2302 C CA . LYS A 1 293 ? -19.375 36.531 -2.379 1 92.75 293 LYS A CA 1
ATOM 2303 C C . LYS A 1 293 ? -18.188 37.406 -2.773 1 92.75 293 LYS A C 1
ATOM 2305 O O . LYS A 1 293 ? -17.828 38.344 -2.066 1 92.75 293 LYS A O 1
ATOM 2310 N N . LEU A 1 294 ? -17.578 37.031 -3.848 1 94.06 294 LEU A N 1
ATOM 2311 C CA . LEU A 1 294 ? -16.375 37.75 -4.277 1 94.06 294 LEU A CA 1
ATOM 2312 C C . LEU A 1 294 ? -16.734 39.094 -4.922 1 94.06 294 LEU A C 1
ATOM 2314 O O . LEU A 1 294 ? -15.891 39.969 -5.059 1 94.06 294 LEU A O 1
ATOM 2318 N N . LYS A 1 295 ? -17.953 39.188 -5.336 1 93.06 295 LYS A N 1
ATOM 2319 C CA . LYS A 1 295 ? -18.406 40.469 -5.926 1 93.06 295 LYS A CA 1
ATOM 2320 C C . LYS A 1 295 ? -18.25 41.625 -4.934 1 93.06 295 LYS A C 1
ATOM 2322 O O . LYS A 1 295 ? -17.938 42.75 -5.324 1 93.06 295 LYS A O 1
ATOM 2327 N N . ASP A 1 296 ? -18.469 41.344 -3.762 1 91.12 296 ASP A N 1
ATOM 2328 C CA . ASP A 1 296 ? -18.438 42.344 -2.729 1 91.12 296 ASP A CA 1
ATOM 2329 C C . ASP A 1 296 ? -17.094 42.375 -2.012 1 91.12 296 ASP A C 1
ATOM 2331 O O . ASP A 1 296 ? -16.953 43 -0.962 1 91.12 296 ASP A O 1
ATOM 2335 N N . SER A 1 297 ? -16.188 41.688 -2.494 1 90.81 297 SER A N 1
ATOM 2336 C CA . SER A 1 297 ? -14.883 41.562 -1.856 1 90.81 297 SER A CA 1
ATOM 2337 C C . SER A 1 297 ? -13.805 42.281 -2.676 1 90.81 297 SER A C 1
ATOM 2339 O O . SER A 1 297 ? -13.867 42.281 -3.908 1 90.81 297 SER A O 1
ATOM 2341 N N . PRO A 1 298 ? -12.859 42.906 -2.045 1 92.56 298 PRO A N 1
ATOM 2342 C CA . PRO A 1 298 ? -11.742 43.5 -2.775 1 92.56 298 PRO A CA 1
ATOM 2343 C C . PRO A 1 298 ? -10.734 42.469 -3.268 1 92.56 298 PRO A C 1
ATOM 2345 O O . PRO A 1 298 ? -9.828 42.812 -4.035 1 92.56 298 PRO A O 1
ATOM 2348 N N . VAL A 1 299 ? -10.867 41.281 -2.928 1 91.5 299 VAL A N 1
ATOM 2349 C CA . VAL A 1 299 ? -9.922 40.219 -3.268 1 91.5 299 VAL A CA 1
ATOM 2350 C C . VAL A 1 299 ? -10.125 39.781 -4.719 1 91.5 299 VAL A C 1
ATOM 2352 O O . VAL A 1 299 ? -11.266 39.656 -5.18 1 91.5 299 VAL A O 1
ATOM 2355 N N . ARG A 1 300 ? -9.016 39.688 -5.414 1 92.94 300 ARG A N 1
ATOM 2356 C CA . ARG A 1 300 ? -9.008 39.125 -6.762 1 92.94 300 ARG A CA 1
ATOM 2357 C C . ARG A 1 300 ? -8.305 37.781 -6.793 1 92.94 300 ARG A C 1
ATOM 2359 O O . ARG A 1 300 ? -7.125 37.688 -6.445 1 92.94 300 ARG A O 1
ATOM 2366 N N . VAL A 1 301 ? -8.961 36.844 -7.254 1 95.81 301 VAL A N 1
ATOM 2367 C CA . VAL A 1 301 ? -8.43 35.5 -7.285 1 95.81 301 VAL A CA 1
ATOM 2368 C C . VAL A 1 301 ? -7.691 35.25 -8.602 1 95.81 301 VAL A C 1
ATOM 2370 O O . VAL A 1 301 ? -8.312 35.062 -9.648 1 95.81 301 VAL A O 1
ATOM 2373 N N . ALA A 1 302 ? -6.43 35.219 -8.57 1 96.25 302 ALA A N 1
ATOM 2374 C CA . ALA A 1 302 ? -5.566 35.188 -9.742 1 96.25 302 ALA A CA 1
ATOM 2375 C C . ALA A 1 302 ? -5.809 33.906 -10.547 1 96.25 302 ALA A C 1
ATOM 2377 O O . ALA A 1 302 ? -5.695 33.906 -11.773 1 96.25 302 ALA A O 1
ATOM 2378 N N . GLU A 1 303 ? -6.172 32.781 -9.914 1 97.06 303 GLU A N 1
ATOM 2379 C CA . GLU A 1 303 ? -6.301 31.484 -10.539 1 97.06 303 GLU A CA 1
ATOM 2380 C C . GLU A 1 303 ? -7.59 31.375 -11.344 1 97.06 303 GLU A C 1
ATOM 2382 O O . GLU A 1 303 ? -7.691 30.562 -12.266 1 97.06 303 GLU A O 1
ATOM 2387 N N . GLY A 1 304 ? -8.539 32.219 -11 1 96.81 304 GLY A N 1
ATOM 2388 C CA . GLY A 1 304 ? -9.844 32.125 -11.625 1 96.81 304 GLY A CA 1
ATOM 2389 C C . GLY A 1 304 ? -10.734 31.062 -11 1 96.81 304 GLY A C 1
ATOM 2390 O O . GLY A 1 304 ? -10.281 29.969 -10.695 1 96.81 304 GLY A O 1
ATOM 2391 N N . ILE A 1 305 ? -12.023 31.391 -10.859 1 97.19 305 ILE A N 1
ATOM 2392 C CA . ILE A 1 305 ? -12.969 30.516 -10.172 1 97.19 305 ILE A CA 1
ATOM 2393 C C . ILE A 1 305 ? -13.242 29.281 -11.031 1 97.19 305 ILE A C 1
ATOM 2395 O O . ILE A 1 305 ? -13.445 28.188 -10.5 1 97.19 305 ILE A O 1
ATOM 2399 N N . ASP A 1 306 ? -13.211 29.422 -12.289 1 98 306 ASP A N 1
ATOM 2400 C CA . ASP A 1 306 ? -13.414 28.266 -13.18 1 98 306 ASP A CA 1
ATOM 2401 C C . ASP A 1 306 ? -12.328 27.219 -12.977 1 98 306 ASP A C 1
ATOM 2403 O O . ASP A 1 306 ? -12.617 26.016 -12.961 1 98 306 ASP A O 1
ATOM 2407 N N . ALA A 1 307 ? -11.125 27.641 -12.859 1 98.31 307 ALA A N 1
ATOM 2408 C CA . ALA A 1 307 ? -10.023 26.719 -12.617 1 98.31 307 ALA A CA 1
ATOM 2409 C C . ALA A 1 307 ? -10.164 26.031 -11.258 1 98.31 307 ALA A C 1
ATOM 2411 O O . ALA A 1 307 ? -9.859 24.844 -11.117 1 98.31 307 ALA A O 1
ATOM 2412 N N . LEU A 1 308 ? -10.586 26.812 -10.297 1 98.19 308 LEU A N 1
ATOM 2413 C CA . LEU A 1 308 ? -10.82 26.234 -8.984 1 98.19 308 LEU A CA 1
ATOM 2414 C C . LEU A 1 308 ? -11.883 25.141 -9.062 1 98.19 308 LEU A C 1
ATOM 2416 O O . LEU A 1 308 ? -11.711 24.047 -8.5 1 98.19 308 LEU A O 1
ATOM 2420 N N . GLN A 1 309 ? -12.953 25.438 -9.742 1 97.69 309 GLN A N 1
ATOM 2421 C CA . GLN A 1 309 ? -14.055 24.5 -9.891 1 97.69 309 GLN A CA 1
ATOM 2422 C C . GLN A 1 309 ? -13.602 23.234 -10.633 1 97.69 309 GLN A C 1
ATOM 2424 O O . GLN A 1 309 ? -13.906 22.125 -10.203 1 97.69 309 GLN A O 1
ATOM 2429 N N . ALA A 1 310 ? -12.852 23.422 -11.648 1 98 310 ALA A N 1
ATOM 2430 C CA . ALA A 1 310 ? -12.398 22.312 -12.469 1 98 310 ALA A CA 1
ATOM 2431 C C . ALA A 1 310 ? -11.469 21.391 -11.688 1 98 310 ALA A C 1
ATOM 2433 O O . ALA A 1 310 ? -11.328 20.203 -12.016 1 98 310 ALA A O 1
ATOM 2434 N N . ASN A 1 311 ? -10.867 21.891 -10.656 1 98.19 311 ASN A N 1
ATOM 2435 C CA . ASN A 1 311 ? -9.867 21.125 -9.93 1 98.19 311 ASN A CA 1
ATOM 2436 C C . ASN A 1 311 ? -10.281 20.891 -8.477 1 98.19 311 ASN A C 1
ATOM 2438 O O . ASN A 1 311 ? -9.461 20.5 -7.645 1 98.19 311 ASN A O 1
ATOM 2442 N N . ASN A 1 312 ? -11.508 21.156 -8.164 1 97.06 312 ASN A N 1
ATOM 2443 C CA . ASN A 1 312 ? -12.086 20.875 -6.855 1 97.06 312 ASN A CA 1
ATOM 2444 C C . ASN A 1 312 ? -11.344 21.594 -5.738 1 97.06 312 ASN A C 1
ATOM 2446 O O . ASN A 1 312 ? -11.016 20.984 -4.711 1 97.06 312 ASN A O 1
ATOM 2450 N N . ILE A 1 313 ? -11.062 22.844 -5.957 1 97.81 313 ILE A N 1
ATOM 2451 C CA . ILE A 1 313 ? -10.297 23.656 -5.016 1 97.81 313 ILE A CA 1
ATOM 2452 C C . ILE A 1 313 ? -11.242 24.578 -4.258 1 97.81 313 ILE A C 1
ATOM 2454 O O . ILE A 1 313 ? -12.086 25.25 -4.863 1 97.81 313 ILE A O 1
ATOM 2458 N N . LEU A 1 314 ? -11.094 24.594 -2.965 1 95.31 314 LEU A N 1
ATOM 2459 C CA . LEU A 1 314 ? -11.844 25.516 -2.107 1 95.31 314 LEU A CA 1
ATOM 2460 C C . LEU A 1 314 ? -11.062 26.797 -1.87 1 95.31 314 LEU A C 1
ATOM 2462 O O . LEU A 1 314 ? -9.844 26.828 -2.059 1 95.31 314 LEU A O 1
ATOM 2466 N N . ILE A 1 315 ? -11.812 27.859 -1.502 1 95.06 315 ILE A N 1
ATOM 2467 C CA . ILE A 1 315 ? -11.164 29.141 -1.252 1 95.06 315 ILE A CA 1
ATOM 2468 C C . ILE A 1 315 ? -11.711 29.75 0.031 1 95.06 315 ILE A C 1
ATOM 2470 O O . ILE A 1 315 ? -12.914 29.672 0.303 1 95.06 315 ILE A O 1
ATOM 2474 N N . ASP A 1 316 ? -10.82 30.219 0.839 1 90.44 316 ASP A N 1
ATOM 2475 C CA . ASP A 1 316 ? -11.109 31.125 1.945 1 90.44 316 ASP A CA 1
ATOM 2476 C C . ASP A 1 316 ? -10.43 32.469 1.736 1 90.44 316 ASP A C 1
ATOM 2478 O O . ASP A 1 316 ? -9.328 32.562 1.199 1 90.44 316 ASP A O 1
ATOM 2482 N N . PHE A 1 317 ? -11.203 33.562 2.051 1 90.38 317 PHE A N 1
ATOM 2483 C CA . PHE A 1 317 ? -10.609 34.875 1.805 1 90.38 317 PHE A CA 1
ATOM 2484 C C . PHE A 1 317 ? -11.133 35.906 2.797 1 90.38 317 PHE A C 1
ATOM 2486 O O . PHE A 1 317 ? -12.211 35.719 3.375 1 90.38 317 PHE A O 1
ATOM 2493 N N . ASP A 1 318 ? -10.305 36.844 3.02 1 85.75 318 ASP A N 1
ATOM 2494 C CA . ASP A 1 318 ? -10.672 38.062 3.746 1 85.75 318 ASP A CA 1
ATOM 2495 C C . ASP A 1 318 ? -10.258 39.312 2.971 1 85.75 318 ASP A C 1
ATOM 2497 O O . ASP A 1 318 ? -10.094 39.281 1.752 1 85.75 318 ASP A O 1
ATOM 2501 N N . GLU A 1 319 ? -10.203 40.469 3.701 1 87.06 319 GLU A N 1
ATOM 2502 C CA . GLU A 1 319 ? -9.961 41.719 3.006 1 87.06 319 GLU A CA 1
ATOM 2503 C C . GLU A 1 319 ? -8.523 41.812 2.512 1 87.06 319 GLU A C 1
ATOM 2505 O O . GLU A 1 319 ? -8.219 42.625 1.626 1 87.06 319 GLU A O 1
ATOM 2510 N N . ARG A 1 320 ? -7.715 40.969 2.979 1 88.56 320 ARG A N 1
ATOM 2511 C CA . ARG A 1 320 ? -6.293 41.125 2.703 1 88.56 320 ARG A CA 1
ATOM 2512 C C . ARG A 1 320 ? -5.816 40.094 1.682 1 88.56 320 ARG A C 1
ATOM 2514 O O . ARG A 1 320 ? -4.871 40.344 0.929 1 88.56 320 ARG A O 1
ATOM 2521 N N . GLY A 1 321 ? -6.43 38.938 1.716 1 93.12 321 GLY A N 1
ATOM 2522 C CA . GLY A 1 321 ? -5.953 37.875 0.84 1 93.12 321 GLY A CA 1
ATOM 2523 C C . GLY A 1 321 ? -6.809 36.625 0.891 1 93.12 321 GLY A C 1
ATOM 2524 O O . GLY A 1 321 ? -7.973 36.688 1.291 1 93.12 321 GLY A O 1
ATOM 2525 N N . TYR A 1 322 ? -6.273 35.594 0.243 1 93.75 322 TYR A N 1
ATOM 2526 C CA . TYR A 1 322 ? -7.051 34.375 0.194 1 93.75 322 TYR A CA 1
ATOM 2527 C C . TYR A 1 322 ? -6.141 33.156 0.28 1 93.75 322 TYR A C 1
ATOM 2529 O O . TYR A 1 322 ? -4.922 33.25 0.152 1 93.75 322 TYR A O 1
ATOM 2537 N N . MET A 1 323 ? -6.688 32.062 0.624 1 94.81 323 MET A N 1
ATOM 2538 C CA . MET A 1 323 ? -6.039 30.75 0.62 1 94.81 323 MET A CA 1
ATOM 2539 C C . MET A 1 323 ? -6.871 29.734 -0.152 1 94.81 323 MET A C 1
ATOM 2541 O O . MET A 1 323 ? -8.102 29.797 -0.129 1 94.81 323 MET A O 1
ATOM 2545 N N . LEU A 1 324 ? -6.188 28.906 -0.84 1 96.88 324 LEU A N 1
ATOM 2546 C CA . LEU A 1 324 ? -6.797 27.828 -1.611 1 96.88 324 LEU A CA 1
ATOM 2547 C C . LEU A 1 324 ? -6.473 26.469 -1 1 96.88 324 LEU A C 1
ATOM 2549 O O . LEU A 1 324 ? -5.352 26.234 -0.534 1 96.88 324 LEU A O 1
ATOM 2553 N N . GLN A 1 325 ? -7.492 25.578 -0.957 1 96.44 325 GLN A N 1
ATOM 2554 C CA . GLN A 1 325 ? -7.32 24.266 -0.336 1 96.44 325 GLN A CA 1
ATOM 2555 C C . GLN A 1 325 ? -7.973 23.172 -1.173 1 96.44 325 GLN A C 1
ATOM 2557 O O . GLN A 1 325 ? -9.039 23.391 -1.758 1 96.44 325 GLN A O 1
ATOM 2562 N N . ALA A 1 326 ? -7.348 22.094 -1.26 1 97.44 326 ALA A N 1
ATOM 2563 C CA . ALA A 1 326 ? -7.898 20.859 -1.803 1 97.44 326 ALA A CA 1
ATOM 2564 C C . ALA A 1 326 ? -7.543 19.672 -0.918 1 97.44 326 ALA A C 1
ATOM 2566 O O . ALA A 1 326 ? -6.59 19.734 -0.137 1 97.44 326 ALA A O 1
ATOM 2567 N N . PHE A 1 327 ? -8.367 18.641 -1.039 1 95.75 327 PHE A N 1
ATOM 2568 C CA . PHE A 1 327 ? -8.227 17.5 -0.136 1 95.75 327 PHE A CA 1
ATOM 2569 C C . PHE A 1 327 ? -8.312 16.188 -0.902 1 95.75 327 PHE A C 1
ATOM 2571 O O . PHE A 1 327 ? -9.125 16.047 -1.817 1 95.75 327 PHE A O 1
ATOM 2578 N N . THR A 1 328 ? -7.48 15.281 -0.494 1 97.38 328 THR A N 1
ATOM 2579 C CA . THR A 1 328 ? -7.66 13.914 -0.967 1 97.38 328 THR A CA 1
ATOM 2580 C C . THR A 1 328 ? -8.703 13.18 -0.123 1 97.38 328 THR A C 1
ATOM 2582 O O . THR A 1 328 ? -9.023 13.617 0.985 1 97.38 328 THR A O 1
ATOM 2585 N N . LYS A 1 329 ? -9.219 12.125 -0.688 1 94.94 329 LYS A N 1
ATOM 2586 C CA . LYS A 1 329 ? -9.859 11.141 0.182 1 94.94 329 LYS A CA 1
ATOM 2587 C C . LYS A 1 329 ? -8.844 10.477 1.105 1 94.94 329 LYS A C 1
ATOM 2589 O O . LYS A 1 329 ? -7.641 10.703 0.974 1 94.94 329 LYS A O 1
ATOM 2594 N N . HIS A 1 330 ? -9.391 9.719 2.055 1 95.31 330 HIS A N 1
ATOM 2595 C CA . HIS A 1 330 ? -8.484 9.039 2.977 1 95.31 330 HIS A CA 1
ATOM 2596 C C . HIS A 1 330 ? -7.543 8.102 2.232 1 95.31 330 HIS A C 1
ATOM 2598 O O . HIS A 1 330 ? -7.957 7.41 1.3 1 95.31 330 HIS A O 1
ATOM 2604 N N . VAL A 1 331 ? -6.289 8.086 2.654 1 96.5 331 VAL A N 1
ATOM 2605 C CA . VAL A 1 331 ? -5.285 7.281 1.967 1 96.5 331 VAL A CA 1
ATOM 2606 C C . VAL A 1 331 ? -5.121 5.938 2.676 1 96.5 331 VAL A C 1
ATOM 2608 O O . VAL A 1 331 ? -4.371 5.074 2.217 1 96.5 331 VAL A O 1
ATOM 2611 N N . GLN A 1 332 ? -5.789 5.746 3.793 1 94.38 332 GLN A N 1
ATOM 2612 C CA . GLN A 1 332 ? -5.781 4.492 4.539 1 94.38 332 GLN A CA 1
ATOM 2613 C C . GLN A 1 332 ? -7.129 3.789 4.449 1 94.38 332 GLN A C 1
ATOM 2615 O O . GLN A 1 332 ? -8.125 4.391 4.043 1 94.38 332 GLN A O 1
ATOM 2620 N N . ALA A 1 333 ? -7.113 2.547 4.805 1 92.19 333 ALA A N 1
ATOM 2621 C CA . ALA A 1 333 ? -8.359 1.783 4.797 1 92.19 333 ALA A CA 1
ATOM 2622 C C . ALA A 1 333 ? -9.359 2.355 5.797 1 92.19 333 ALA A C 1
ATOM 2624 O O . ALA A 1 333 ? -10.555 2.43 5.512 1 92.19 333 ALA A O 1
ATOM 2625 N N . ARG A 1 334 ? -8.852 2.688 6.938 1 92.56 334 ARG A N 1
ATOM 2626 C CA . ARG A 1 334 ? -9.656 3.441 7.895 1 92.56 334 ARG A CA 1
ATOM 2627 C C . ARG A 1 334 ? -9.617 4.934 7.586 1 92.56 334 ARG A C 1
ATOM 2629 O O . ARG A 1 334 ? -8.648 5.43 7.008 1 92.56 334 ARG A O 1
ATOM 2636 N N . PRO A 1 335 ? -10.648 5.613 7.918 1 92.62 335 PRO A N 1
ATOM 2637 C CA . PRO A 1 335 ? -10.688 7.047 7.613 1 92.62 335 PRO A CA 1
ATOM 2638 C C . PRO A 1 335 ? -9.836 7.879 8.57 1 92.62 335 PRO A C 1
ATOM 2640 O O . PRO A 1 335 ? -10.375 8.695 9.328 1 92.62 335 PRO A O 1
ATOM 2643 N N . THR A 1 336 ? -8.531 7.727 8.453 1 95.12 336 THR A N 1
ATOM 2644 C CA . THR A 1 336 ? -7.699 8.258 9.531 1 95.12 336 THR A CA 1
ATOM 2645 C C . THR A 1 336 ? -6.605 9.164 8.977 1 95.12 336 THR A C 1
ATOM 2647 O O . THR A 1 336 ? -5.883 9.812 9.734 1 95.12 336 THR A O 1
ATOM 2650 N N . LEU A 1 337 ? -6.445 9.258 7.668 1 97.25 337 LEU A N 1
ATOM 2651 C CA . LEU A 1 337 ? -5.434 10.148 7.113 1 97.25 337 LEU A CA 1
ATOM 2652 C C . LEU A 1 337 ? -5.828 10.617 5.715 1 97.25 337 LEU A C 1
ATOM 2654 O O . LEU A 1 337 ? -6.199 9.805 4.867 1 97.25 337 LEU A O 1
ATOM 2658 N N . PHE A 1 338 ? -5.777 11.875 5.516 1 97.12 338 PHE A N 1
ATOM 2659 C CA . PHE A 1 338 ? -5.836 12.438 4.168 1 97.12 338 PHE A CA 1
ATOM 2660 C C . PHE A 1 338 ? -4.766 13.5 3.979 1 97.12 338 PHE A C 1
ATOM 2662 O O . PHE A 1 338 ? -4.086 13.883 4.934 1 97.12 338 PHE A O 1
ATOM 2669 N N . ILE A 1 339 ? -4.512 13.883 2.77 1 98.56 339 ILE A N 1
ATOM 2670 C CA . ILE A 1 339 ? -3.529 14.906 2.432 1 98.56 339 ILE A CA 1
ATOM 2671 C C . ILE A 1 339 ? -4.246 16.172 1.978 1 98.56 339 ILE A C 1
ATOM 2673 O O . ILE A 1 339 ? -5.199 16.109 1.199 1 98.56 339 ILE A O 1
ATOM 2677 N N . GLU A 1 340 ? -3.83 17.266 2.564 1 97.69 340 GLU A N 1
ATOM 2678 C CA . GLU A 1 340 ? -4.309 18.578 2.152 1 97.69 340 GLU A CA 1
ATOM 2679 C C . GLU A 1 340 ? -3.287 19.281 1.262 1 97.69 340 GLU A C 1
ATOM 2681 O O . GLU A 1 340 ? -2.086 19.25 1.538 1 97.69 340 GLU A O 1
ATOM 2686 N N . ILE A 1 341 ? -3.785 19.828 0.176 1 98.56 341 ILE A N 1
ATOM 2687 C CA . ILE A 1 341 ? -2.969 20.672 -0.68 1 98.56 341 ILE A CA 1
ATOM 2688 C C . ILE A 1 341 ? -3.387 22.141 -0.505 1 98.56 341 ILE A C 1
ATOM 2690 O O . ILE A 1 341 ? -4.574 22.453 -0.559 1 98.56 341 ILE A O 1
ATOM 2694 N N . LEU A 1 342 ? -2.408 23.016 -0.31 1 96.62 342 LEU A N 1
ATOM 2695 C CA . LEU A 1 342 ? -2.846 24.391 -0.046 1 96.62 342 LEU A CA 1
ATOM 2696 C C . LEU A 1 342 ? -1.891 25.391 -0.675 1 96.62 342 LEU A C 1
ATOM 2698 O O . LEU A 1 342 ? -0.723 25.078 -0.918 1 96.62 342 LEU A O 1
ATOM 2702 N N . GLN A 1 343 ? -2.402 26.484 -0.977 1 97.56 343 GLN A N 1
ATOM 2703 C CA . GLN A 1 343 ? -1.731 27.672 -1.47 1 97.56 343 GLN A CA 1
ATOM 2704 C C . GLN A 1 343 ? -2.23 28.922 -0.747 1 97.56 343 GLN A C 1
ATOM 2706 O O . GLN A 1 343 ? -3.428 29.062 -0.487 1 97.56 343 GLN A O 1
ATOM 2711 N N . ARG A 1 344 ? -1.343 29.781 -0.437 1 94.44 344 ARG A N 1
ATOM 2712 C CA . ARG A 1 344 ? -1.715 31 0.259 1 94.44 344 ARG A CA 1
ATOM 2713 C C . ARG A 1 344 ? -1.317 32.25 -0.55 1 94.44 344 ARG A C 1
ATOM 2715 O O . ARG A 1 344 ? -0.295 32.219 -1.239 1 94.44 344 ARG A O 1
ATOM 2722 N N . ARG A 1 345 ? -2.191 33.156 -0.477 1 93.88 345 ARG A N 1
ATOM 2723 C CA . ARG A 1 345 ? -1.933 34.5 -0.976 1 93.88 345 ARG A CA 1
ATOM 2724 C C . ARG A 1 345 ? -2.291 35.531 0.071 1 93.88 345 ARG A C 1
ATOM 2726 O O . ARG A 1 345 ? -3.438 36 0.146 1 93.88 345 ARG A O 1
ATOM 2733 N N . ASN A 1 346 ? -1.347 35.906 0.806 1 88.5 346 ASN A N 1
ATOM 2734 C CA . ASN A 1 346 ? -1.518 36.875 1.872 1 88.5 346 ASN A CA 1
ATOM 2735 C C . ASN A 1 346 ? -2.648 36.5 2.818 1 88.5 346 ASN A C 1
ATOM 2737 O O . ASN A 1 346 ? -3.535 37.312 3.104 1 88.5 346 ASN A O 1
ATOM 2741 N N . HIS A 1 347 ? -2.703 35.312 3.139 1 85.31 347 HIS A N 1
ATOM 2742 C CA . HIS A 1 347 ? -3.711 34.719 4.02 1 85.31 347 HIS A CA 1
ATOM 2743 C C . HIS A 1 347 ? -3.09 33.719 4.988 1 85.31 347 HIS A C 1
ATOM 2745 O O . HIS A 1 347 ? -2.439 32.781 4.562 1 85.31 347 HIS A O 1
ATOM 2751 N N . ARG A 1 348 ? -3.26 33.844 6.246 1 73.25 348 ARG A N 1
ATOM 2752 C CA . ARG A 1 348 ? -2.572 33 7.223 1 73.25 348 ARG A CA 1
ATOM 2753 C C . ARG A 1 348 ? -3.555 32.094 7.949 1 73.25 348 ARG A C 1
ATOM 2755 O O . ARG A 1 348 ? -3.178 31.375 8.883 1 73.25 348 ARG A O 1
ATOM 2762 N N . GLY A 1 349 ? -4.73 32.094 7.523 1 72.25 349 GLY A N 1
ATOM 2763 C CA . GLY A 1 349 ? -5.754 31.328 8.195 1 72.25 349 GLY A CA 1
ATOM 2764 C C . GLY A 1 349 ? -5.758 29.859 7.773 1 72.25 349 GLY A C 1
ATOM 2765 O O . GLY A 1 349 ? -4.816 29.391 7.133 1 72.25 349 GLY A O 1
ATOM 2766 N N . PHE A 1 350 ? -6.719 29.109 8.391 1 70.19 350 PHE A N 1
ATOM 2767 C CA . PHE A 1 350 ? -6.816 27.688 8.164 1 70.19 350 PHE A CA 1
ATOM 2768 C C . PHE A 1 350 ? -8.086 27.344 7.391 1 70.19 350 PHE A C 1
ATOM 2770 O O . PHE A 1 350 ? -8.602 26.234 7.488 1 70.19 350 PHE A O 1
ATOM 2777 N N . GLY A 1 351 ? -8.633 28.312 6.766 1 69.5 351 GLY A N 1
ATOM 2778 C CA . GLY A 1 351 ? -9.805 28.031 5.941 1 69.5 351 GLY A CA 1
ATOM 2779 C C . GLY A 1 351 ? -11.094 27.969 6.742 1 69.5 351 GLY A C 1
ATOM 2780 O O . GLY A 1 351 ? -11.945 27.109 6.48 1 69.5 351 GLY A O 1
ATOM 2781 N N . ALA A 1 352 ? -11.234 28.75 7.719 1 63.94 352 ALA A N 1
ATOM 2782 C CA . ALA A 1 352 ? -12.359 28.734 8.648 1 63.94 352 ALA A CA 1
ATOM 2783 C C . ALA A 1 352 ? -13.68 28.875 7.906 1 63.94 352 ALA A C 1
ATOM 2785 O O . ALA A 1 352 ? -14.68 28.25 8.289 1 63.94 352 ALA A O 1
ATOM 2786 N N . MET A 1 353 ? -13.648 29.516 6.828 1 65.44 353 MET A N 1
ATOM 2787 C CA . MET A 1 353 ? -14.914 29.781 6.156 1 65.44 353 MET A CA 1
ATOM 2788 C C . MET A 1 353 ? -15.203 28.75 5.082 1 65.44 353 MET A C 1
ATOM 2790 O O . MET A 1 353 ? -16.328 28.625 4.609 1 65.44 353 MET A O 1
ATOM 2794 N N . ASN A 1 354 ? -14.156 28 4.719 1 69.12 354 ASN A N 1
ATOM 2795 C CA . ASN A 1 354 ? -14.336 27.078 3.6 1 69.12 354 ASN A CA 1
ATOM 2796 C C . ASN A 1 354 ? -15.453 26.078 3.869 1 69.12 354 ASN A C 1
ATOM 2798 O O . ASN A 1 354 ? -16.328 25.875 3.029 1 69.12 354 ASN A O 1
ATOM 2802 N N . TYR A 1 355 ? -15.383 25.609 4.988 1 62.94 355 TYR A N 1
ATOM 2803 C CA . TYR A 1 355 ? -16.359 24.562 5.273 1 62.94 355 TYR A CA 1
ATOM 2804 C C . TYR A 1 355 ? -17.75 25.141 5.441 1 62.94 355 TYR A C 1
ATOM 2806 O O . TYR A 1 355 ? -18.734 24.547 5.012 1 62.94 355 TYR A O 1
ATOM 2814 N N . LYS A 1 356 ? -17.812 26.25 6.023 1 67.88 356 LYS A N 1
ATOM 2815 C CA . LYS A 1 356 ? -19.109 26.938 6.121 1 67.88 356 LYS A CA 1
ATOM 2816 C C . LYS A 1 356 ? -19.734 27.141 4.746 1 67.88 356 LYS A C 1
ATOM 2818 O O . LYS A 1 356 ? -20.922 26.875 4.551 1 67.88 356 LYS A O 1
ATOM 2823 N N . TRP A 1 357 ? -18.984 27.516 3.844 1 72.5 357 TRP A N 1
ATOM 2824 C CA . TRP A 1 357 ? -19.5 27.812 2.51 1 72.5 357 TRP A CA 1
ATOM 2825 C C . TRP A 1 357 ? -19.828 26.531 1.748 1 72.5 357 TRP A C 1
ATOM 2827 O O . TRP A 1 357 ? -20.734 26.516 0.915 1 72.5 357 TRP A O 1
ATOM 2837 N N . VAL A 1 358 ? -19.125 25.469 2.057 1 69 358 VAL A N 1
ATOM 2838 C CA . VAL A 1 358 ? -19.453 24.188 1.464 1 69 358 VAL A CA 1
ATOM 2839 C C . VAL A 1 358 ? -20.844 23.75 1.919 1 69 358 VAL A C 1
ATOM 2841 O O . VAL A 1 358 ? -21.672 23.312 1.104 1 69 358 VAL A O 1
ATOM 2844 N N . PHE A 1 359 ? -21.047 23.875 3.146 1 65.25 359 PHE A N 1
ATOM 2845 C CA . PHE A 1 359 ? -22.344 23.484 3.688 1 65.25 359 PHE A CA 1
ATOM 2846 C C . PHE A 1 359 ? -23.453 24.359 3.117 1 65.25 359 PHE A C 1
ATOM 2848 O O . PHE A 1 359 ? -24.531 23.875 2.754 1 65.25 359 PHE A O 1
ATOM 2855 N N . GLU A 1 360 ? -23.25 25.625 3.119 1 70.06 360 GLU A N 1
ATOM 2856 C CA . GLU A 1 360 ? -24.203 26.547 2.504 1 70.06 360 GLU A CA 1
ATOM 2857 C C . GLU A 1 360 ? -24.516 26.141 1.063 1 70.06 360 GLU A C 1
ATOM 2859 O O . GLU A 1 360 ? -25.656 26.219 0.62 1 70.06 360 GLU A O 1
ATOM 2864 N N . ALA A 1 361 ? -23.594 25.75 0.368 1 71 361 ALA A N 1
ATOM 2865 C CA . ALA A 1 361 ? -23.734 25.344 -1.029 1 71 361 ALA A CA 1
ATOM 2866 C C . ALA A 1 361 ? -24.562 24.078 -1.155 1 71 361 ALA A C 1
ATOM 2868 O O . ALA A 1 361 ? -25.344 23.938 -2.096 1 71 361 ALA A O 1
ATOM 2869 N N . ILE A 1 362 ? -24.344 23.203 -0.304 1 62.94 362 ILE A N 1
ATOM 2870 C CA . ILE A 1 362 ? -25.094 21.953 -0.3 1 62.94 362 ILE A CA 1
ATOM 2871 C C . ILE A 1 362 ? -26.578 22.25 -0.069 1 62.94 362 ILE A C 1
ATOM 2873 O O . ILE A 1 362 ? -27.438 21.641 -0.695 1 62.94 362 ILE A O 1
ATOM 2877 N N . GLU A 1 363 ? -26.844 23.172 0.865 1 62.69 363 GLU A N 1
ATOM 2878 C CA . GLU A 1 363 ? -28.219 23.562 1.16 1 62.69 363 GLU A CA 1
ATOM 2879 C C . GLU A 1 363 ? -28.891 24.172 -0.066 1 62.69 363 GLU A C 1
ATOM 2881 O O . GLU A 1 363 ? -30.125 24.109 -0.2 1 62.69 363 GLU A O 1
ATOM 2886 N N . ARG A 1 364 ? -28.25 24.781 -0.868 1 63.5 364 ARG A N 1
ATOM 2887 C CA . ARG A 1 364 ? -28.766 25.406 -2.078 1 63.5 364 ARG A CA 1
ATOM 2888 C C . ARG A 1 364 ? -29.062 24.359 -3.15 1 63.5 364 ARG A C 1
ATOM 2890 O O . ARG A 1 364 ? -29.688 24.656 -4.168 1 63.5 364 ARG A O 1
ATOM 2897 N N . LEU A 1 365 ? -28.453 23.141 -3.025 1 56.31 365 LEU A N 1
ATOM 2898 C CA . LEU A 1 365 ? -28.781 22.078 -3.967 1 56.31 365 LEU A CA 1
ATOM 2899 C C . LEU A 1 365 ? -30.25 21.703 -3.889 1 56.31 365 LEU A C 1
ATOM 2901 O O . LEU A 1 365 ? -30.859 21.75 -2.814 1 56.31 365 LEU A O 1
ATOM 2905 N N . ASP A 1 366 ? -31.031 21.719 -5.023 1 50.09 366 ASP A N 1
ATOM 2906 C CA . ASP A 1 366 ? -32.438 21.312 -5.066 1 50.09 366 ASP A CA 1
ATOM 2907 C C . ASP A 1 366 ? -32.656 20.016 -4.289 1 50.09 366 ASP A C 1
ATOM 2909 O O . ASP A 1 366 ? -31.75 19.203 -4.164 1 50.09 366 ASP A O 1
ATOM 2913 N N . SER A 1 367 ? -33.812 19.797 -3.477 1 42.81 367 SER A N 1
ATOM 2914 C CA . SER A 1 367 ? -34.344 18.781 -2.545 1 42.81 367 SER A CA 1
ATOM 2915 C C . SER A 1 367 ? -33.969 17.375 -3.002 1 42.81 367 SER A C 1
ATOM 2917 O O . SER A 1 367 ? -33.812 16.469 -2.178 1 42.81 367 SER A O 1
ATOM 2919 N N . THR A 1 368 ? -34 16.891 -4.16 1 37.47 368 THR A N 1
ATOM 2920 C CA . THR A 1 368 ? -33.938 15.492 -4.582 1 37.47 368 THR A CA 1
ATOM 2921 C C . THR A 1 368 ? -32.5 14.969 -4.535 1 37.47 368 THR A C 1
ATOM 2923 O O . THR A 1 368 ? -32.281 13.828 -4.141 1 37.47 368 THR A O 1
ATOM 2926 N N . ALA A 1 369 ? -31.531 15.625 -5.102 1 39.69 369 ALA A N 1
ATOM 2927 C CA . ALA A 1 369 ? -30.141 15.258 -5.281 1 39.69 369 ALA A CA 1
ATOM 2928 C C . ALA A 1 369 ? -29.359 15.422 -3.98 1 39.69 369 ALA A C 1
ATOM 2930 O O . ALA A 1 369 ? -28.188 15.023 -3.895 1 39.69 369 ALA A O 1
ATOM 2931 N N . ASP A 1 370 ? -29.688 15.922 -2.963 1 41.25 370 ASP A N 1
ATOM 2932 C CA . ASP A 1 370 ? -29.266 16.438 -1.66 1 41.25 370 ASP A CA 1
ATOM 2933 C C . ASP A 1 370 ? -28.859 15.297 -0.728 1 41.25 370 ASP A C 1
ATOM 2935 O O . ASP A 1 370 ? -27.969 15.461 0.112 1 41.25 370 ASP A O 1
ATOM 2939 N N . LYS A 1 371 ? -29.5 14.281 -0.837 1 43.19 371 LYS A N 1
ATOM 2940 C CA . LYS A 1 371 ? -29.359 13.164 0.096 1 43.19 371 LYS A CA 1
ATOM 2941 C C . LYS A 1 371 ? -28.031 12.453 -0.1 1 43.19 371 LYS A C 1
ATOM 2943 O O . LYS A 1 371 ? -27.438 11.945 0.861 1 43.19 371 LYS A O 1
ATOM 2948 N N . GLU A 1 372 ? -27.562 12.461 -1.353 1 43.88 372 GLU A N 1
ATOM 2949 C CA . GLU A 1 372 ? -26.359 11.688 -1.597 1 43.88 372 GLU A CA 1
ATOM 2950 C C . GLU A 1 372 ? -25.109 12.438 -1.126 1 43.88 372 GLU A C 1
ATOM 2952 O O . GLU A 1 372 ? -24.188 11.844 -0.573 1 43.88 372 GLU A O 1
ATOM 2957 N N . ILE A 1 373 ? -25.094 13.758 -1.356 1 42.84 373 ILE A N 1
ATOM 2958 C CA . ILE A 1 373 ? -23.953 14.562 -0.961 1 42.84 373 ILE A CA 1
ATOM 2959 C C . ILE A 1 373 ? -23.922 14.711 0.558 1 42.84 373 ILE A C 1
ATOM 2961 O O . ILE A 1 373 ? -22.844 14.648 1.174 1 42.84 373 ILE A O 1
ATOM 2965 N N . GLU A 1 374 ? -25.125 14.875 1.062 1 45.16 374 GLU A N 1
ATOM 2966 C CA . GLU A 1 374 ? -25.188 14.883 2.521 1 45.16 374 GLU A CA 1
ATOM 2967 C C . GLU A 1 374 ? -24.625 13.586 3.1 1 45.16 374 GLU A C 1
ATOM 2969 O O . GLU A 1 374 ? -23.891 13.617 4.098 1 45.16 374 GLU A O 1
ATOM 2974 N N . GLU A 1 375 ? -25.031 12.578 2.393 1 46.12 375 GLU A N 1
ATOM 2975 C CA . GLU A 1 375 ? -24.5 11.289 2.83 1 46.12 375 GLU A CA 1
ATOM 2976 C C . GLU A 1 375 ? -22.984 11.219 2.652 1 46.12 375 GLU A C 1
ATOM 2978 O O . GLU A 1 375 ? -22.281 10.68 3.506 1 46.12 375 GLU A O 1
ATOM 2983 N N . LYS A 1 376 ? -22.531 11.859 1.623 1 46.31 376 LYS A N 1
ATOM 2984 C CA . LYS A 1 376 ? -21.094 11.914 1.361 1 46.31 376 LYS A CA 1
ATOM 2985 C C . LYS A 1 376 ? -20.391 12.828 2.357 1 46.31 376 LYS A C 1
ATOM 2987 O O . LYS A 1 376 ? -19.266 12.555 2.775 1 46.31 376 LYS A O 1
ATOM 2992 N N . MET A 1 377 ? -21.031 13.953 2.492 1 43.19 377 MET A N 1
ATOM 2993 C CA . MET A 1 377 ? -20.438 14.867 3.467 1 43.19 377 MET A CA 1
ATOM 2994 C C . MET A 1 377 ? -20.391 14.234 4.852 1 43.19 377 MET A C 1
ATOM 2996 O O . MET A 1 377 ? -19.5 14.531 5.652 1 43.19 377 MET A O 1
ATOM 3000 N N . LYS A 1 378 ? -21.453 13.547 5.094 1 42.69 378 LYS A N 1
ATOM 3001 C CA . LYS A 1 378 ? -21.469 12.781 6.332 1 42.69 378 LYS A CA 1
ATOM 3002 C C . LYS A 1 378 ? -20.328 11.758 6.371 1 42.69 378 LYS A C 1
ATOM 3004 O O . LYS A 1 378 ? -19.766 11.508 7.434 1 42.69 378 LYS A O 1
ATOM 3009 N N . ASN A 1 379 ? -20.156 11.258 5.16 1 40.56 379 ASN A N 1
ATOM 3010 C CA . ASN A 1 379 ? -19.125 10.227 5.094 1 40.56 379 ASN A CA 1
ATOM 3011 C C . ASN A 1 379 ? -17.75 10.836 4.91 1 40.56 379 ASN A C 1
ATOM 3013 O O . ASN A 1 379 ? -16.734 10.133 5 1 40.56 379 ASN A O 1
ATOM 3017 N N . THR A 1 380 ? -17.672 12.031 4.191 1 37.16 380 THR A N 1
ATOM 3018 C CA . THR A 1 380 ? -16.391 12.734 4.148 1 37.16 380 THR A CA 1
ATOM 3019 C C . THR A 1 380 ? -16.188 13.562 5.41 1 37.16 380 THR A C 1
ATOM 3021 O O . THR A 1 380 ? -17.062 14.359 5.781 1 37.16 380 THR A O 1
ATOM 3024 N N . ASN A 1 381 ? -15.758 13.094 6.348 1 35.91 381 ASN A N 1
ATOM 3025 C CA . ASN A 1 381 ? -15.484 13.695 7.648 1 35.91 381 ASN A CA 1
ATOM 3026 C C . ASN A 1 381 ? -15.016 15.141 7.508 1 35.91 381 ASN A C 1
ATOM 3028 O O . ASN A 1 381 ? -14.188 15.609 8.289 1 35.91 381 ASN A O 1
ATOM 3032 N N . LEU A 1 382 ? -15.266 15.812 6.426 1 34.62 382 LEU A N 1
ATOM 3033 C CA . LEU A 1 382 ? -14.789 17.172 6.211 1 34.62 382 LEU A CA 1
ATOM 3034 C C . LEU A 1 382 ? -15.594 18.172 7.047 1 34.62 382 LEU A C 1
ATOM 3036 O O . LEU A 1 382 ? -15.359 19.375 6.969 1 34.62 382 LEU A O 1
ATOM 3040 N N . ASN A 1 383 ? -16.5 17.797 7.707 1 33.34 383 ASN A N 1
ATOM 3041 C CA . ASN A 1 383 ? -17.344 18.781 8.383 1 33.34 383 ASN A CA 1
ATOM 3042 C C . ASN A 1 383 ? -16.609 19.453 9.547 1 33.34 383 ASN A C 1
ATOM 3044 O O . ASN A 1 383 ? -17.219 20.172 10.336 1 33.34 383 ASN A O 1
ATOM 3048 N N . SER A 1 384 ? -15.398 19.125 9.805 1 29.7 384 SER A N 1
ATOM 3049 C CA . SER A 1 384 ? -14.867 19.578 11.086 1 29.7 384 SER A CA 1
ATOM 3050 C C . SER A 1 384 ? -14.359 21.016 11 1 29.7 384 SER A C 1
ATOM 3052 O O . SER A 1 384 ? -13.93 21.578 12 1 29.7 384 SER A O 1
ATOM 3054 N N . LYS A 1 385 ? -13.867 21.656 9.906 1 30 385 LYS A N 1
ATOM 3055 C CA . LYS A 1 385 ? -13.156 22.938 10.008 1 30 385 LYS A CA 1
ATOM 3056 C C . LYS A 1 385 ? -14.133 24.094 10.133 1 30 385 LYS A C 1
ATOM 3058 O O . LYS A 1 385 ? -13.727 25.266 10.055 1 30 385 LYS A O 1
ATOM 3063 N N . ALA A 1 386 ? -15.445 24.047 10.188 1 25.88 386 ALA A N 1
ATOM 3064 C CA . ALA A 1 386 ? -16.188 25.281 10.414 1 25.88 386 ALA A CA 1
ATOM 3065 C C . ALA A 1 386 ? -16.281 25.594 11.898 1 25.88 386 ALA A C 1
ATOM 3067 O O . ALA A 1 386 ? -16.484 24.703 12.719 1 25.88 386 ALA A O 1
ATOM 3068 N N . MET B 1 1 ? -29.453 -30.531 -22.359 1 31.05 1 MET B N 1
ATOM 3069 C CA . MET B 1 1 ? -28.078 -31 -22.281 1 31.05 1 MET B CA 1
ATOM 3070 C C . MET B 1 1 ? -27.75 -31.531 -20.891 1 31.05 1 MET B C 1
ATOM 3072 O O . MET B 1 1 ? -28 -30.844 -19.891 1 31.05 1 MET B O 1
ATOM 3076 N N . THR B 1 2 ? -27.75 -32.75 -20.672 1 35.88 2 THR B N 1
ATOM 3077 C CA . THR B 1 2 ? -27.625 -33.438 -19.391 1 35.88 2 THR B CA 1
ATOM 3078 C C . THR B 1 2 ? -26.453 -32.844 -18.594 1 35.88 2 THR B C 1
ATOM 3080 O O . THR B 1 2 ? -25.312 -32.812 -19.078 1 35.88 2 THR B O 1
ATOM 3083 N N . LYS B 1 3 ? -26.625 -31.766 -17.875 1 45.91 3 LYS B N 1
ATOM 3084 C CA . LYS B 1 3 ? -25.609 -31.172 -17.016 1 45.91 3 LYS B CA 1
ATOM 3085 C C . LYS B 1 3 ? -24.656 -32.219 -16.469 1 45.91 3 LYS B C 1
ATOM 3087 O O . LYS B 1 3 ? -25.109 -33.25 -15.961 1 45.91 3 LYS B O 1
ATOM 3092 N N . SER B 1 4 ? -23.484 -32.344 -16.922 1 53.47 4 SER B N 1
ATOM 3093 C CA . SER B 1 4 ? -22.531 -33.312 -16.422 1 53.47 4 SER B CA 1
ATOM 3094 C C . SER B 1 4 ? -22.641 -33.469 -14.898 1 53.47 4 SER B C 1
ATOM 3096 O O . SER B 1 4 ? -22.75 -32.469 -14.18 1 53.47 4 SER B O 1
ATOM 3098 N N . ALA B 1 5 ? -22.984 -34.562 -14.273 1 71.44 5 ALA B N 1
ATOM 3099 C CA . ALA B 1 5 ? -23.25 -35.031 -12.914 1 71.44 5 ALA B CA 1
ATOM 3100 C C . ALA B 1 5 ? -22.031 -34.781 -12.016 1 71.44 5 ALA B C 1
ATOM 3102 O O . ALA B 1 5 ? -22.188 -34.625 -10.797 1 71.44 5 ALA B O 1
ATOM 3103 N N . GLU B 1 6 ? -20.781 -34.375 -12.664 1 86.75 6 GLU B N 1
ATOM 3104 C CA . GLU B 1 6 ? -19.609 -34.281 -11.789 1 86.75 6 GLU B CA 1
AT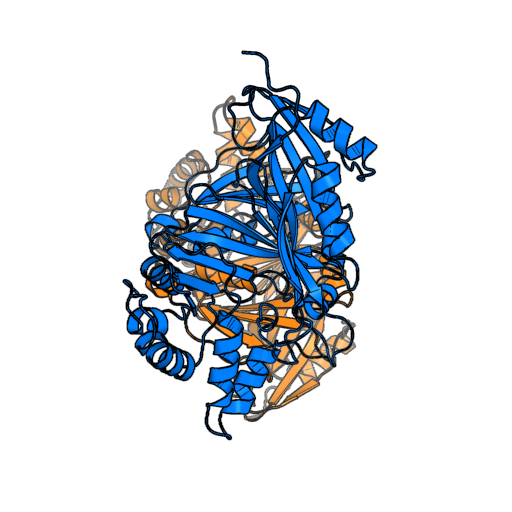OM 3105 C C . GLU B 1 6 ? -19.25 -32.844 -11.5 1 86.75 6 GLU B C 1
ATOM 3107 O O . GLU B 1 6 ? -19.375 -31.969 -12.367 1 86.75 6 GLU B O 1
ATOM 3112 N N . GLY B 1 7 ? -18.938 -32.531 -10.312 1 93.44 7 GLY B N 1
ATOM 3113 C CA . GLY B 1 7 ? -18.391 -31.234 -9.922 1 93.44 7 GLY B CA 1
ATOM 3114 C C . GLY B 1 7 ? -16.969 -31.016 -10.414 1 93.44 7 GLY B C 1
ATOM 3115 O O . GLY B 1 7 ? -16.141 -31.906 -10.336 1 93.44 7 GLY B O 1
ATOM 3116 N N . LYS B 1 8 ? -16.734 -29.812 -11.055 1 95.19 8 LYS B N 1
ATOM 3117 C CA . LYS B 1 8 ? -15.383 -29.578 -11.555 1 95.19 8 LYS B CA 1
ATOM 3118 C C . LYS B 1 8 ? -14.969 -28.125 -11.367 1 95.19 8 LYS B C 1
ATOM 3120 O O . LYS B 1 8 ? -15.797 -27.219 -11.438 1 95.19 8 LYS B O 1
ATOM 3125 N N . VAL B 1 9 ? -13.656 -27.969 -11.109 1 97.88 9 VAL B N 1
ATOM 3126 C CA . VAL B 1 9 ? -13.016 -26.656 -11.18 1 97.88 9 VAL B CA 1
ATOM 3127 C C . VAL B 1 9 ? -12.812 -26.266 -12.641 1 97.88 9 VAL B C 1
ATOM 3129 O O . VAL B 1 9 ? -12.289 -27.047 -13.438 1 97.88 9 VAL B O 1
ATOM 3132 N N . LEU B 1 10 ? -13.211 -25.062 -13 1 97.56 10 LEU B N 1
ATOM 3133 C CA . LEU B 1 10 ? -13.148 -24.656 -14.398 1 97.56 10 LEU B CA 1
ATOM 3134 C C . LEU B 1 10 ? -11.953 -23.734 -14.648 1 97.56 10 LEU B C 1
ATOM 3136 O O . LEU B 1 10 ? -11.102 -24.031 -15.492 1 97.56 10 LEU B O 1
ATOM 3140 N N . ASN B 1 11 ? -11.891 -22.656 -13.922 1 98.06 11 ASN B N 1
ATOM 3141 C CA . ASN B 1 11 ? -10.859 -21.641 -14.086 1 98.06 11 ASN B CA 1
ATOM 3142 C C . ASN B 1 11 ? -10.547 -20.938 -12.758 1 98.06 11 ASN B C 1
ATOM 3144 O O . ASN B 1 11 ? -11.328 -21.031 -11.812 1 98.06 11 ASN B O 1
ATOM 3148 N N . PHE B 1 12 ? -9.32 -20.328 -12.75 1 98.69 12 PHE B N 1
ATOM 3149 C CA . PHE B 1 12 ? -9.164 -19.312 -11.719 1 98.69 12 PHE B CA 1
ATOM 3150 C C . PHE B 1 12 ? -10.227 -18.219 -11.852 1 98.69 12 PHE B C 1
ATOM 3152 O O . PHE B 1 12 ? -10.484 -17.734 -12.953 1 98.69 12 PHE B O 1
ATOM 3159 N N . ASP B 1 13 ? -10.898 -17.922 -10.797 1 98.69 13 ASP B N 1
ATOM 3160 C CA . ASP B 1 13 ? -11.867 -16.828 -10.828 1 98.69 13 ASP B CA 1
ATOM 3161 C C . ASP B 1 13 ? -11.211 -15.516 -10.422 1 98.69 13 ASP B C 1
ATOM 3163 O O . ASP B 1 13 ? -11.195 -14.555 -11.203 1 98.69 13 ASP B O 1
ATOM 3167 N N . HIS B 1 14 ? -10.789 -15.398 -9.242 1 98.81 14 HIS B N 1
ATOM 3168 C CA . HIS B 1 14 ? -10.039 -14.266 -8.719 1 98.81 14 HIS B CA 1
ATOM 3169 C C . HIS B 1 14 ? -9.227 -14.672 -7.488 1 98.81 14 HIS B C 1
ATOM 3171 O O . HIS B 1 14 ? -9.422 -15.75 -6.934 1 98.81 14 HIS B O 1
ATOM 3177 N N . LEU B 1 15 ? -8.266 -13.875 -7.18 1 98.88 15 LEU B N 1
ATOM 3178 C CA . LEU B 1 15 ? -7.516 -14.016 -5.934 1 98.88 15 LEU B CA 1
ATOM 3179 C C . LEU B 1 15 ? -7.977 -12.992 -4.906 1 98.88 15 LEU B C 1
ATOM 3181 O O . LEU B 1 15 ? -8.367 -11.875 -5.266 1 98.88 15 LEU B O 1
ATOM 3185 N N . ILE B 1 16 ? -7.949 -13.367 -3.658 1 98.88 16 ILE B N 1
ATOM 3186 C CA . ILE B 1 16 ? -8.219 -12.422 -2.578 1 98.88 16 ILE B CA 1
ATOM 3187 C C . ILE B 1 16 ? -6.965 -12.242 -1.722 1 98.88 16 ILE B C 1
ATOM 3189 O O . ILE B 1 16 ? -6.418 -13.219 -1.203 1 98.88 16 ILE B O 1
ATOM 3193 N N . PHE B 1 17 ? -6.492 -11.047 -1.622 1 98.88 17 PHE B N 1
ATOM 3194 C CA . PHE B 1 17 ? -5.434 -10.672 -0.694 1 98.88 17 PHE B CA 1
ATOM 3195 C C . PHE B 1 17 ? -6.008 -9.984 0.536 1 98.88 17 PHE B C 1
ATOM 3197 O O . PHE B 1 17 ? -6.734 -8.992 0.417 1 98.88 17 PHE B O 1
ATOM 3204 N N . TRP B 1 18 ? -5.777 -10.57 1.699 1 98.31 18 TRP B N 1
ATOM 3205 C CA . TRP B 1 18 ? -6.039 -9.828 2.926 1 98.31 18 TRP B CA 1
ATOM 3206 C C . TRP B 1 18 ? -4.859 -8.914 3.268 1 98.31 18 TRP B C 1
ATOM 3208 O O . TRP B 1 18 ? -3.738 -9.391 3.463 1 98.31 18 TRP B O 1
ATOM 3218 N N . VAL B 1 19 ? -5.18 -7.648 3.291 1 98.06 19 VAL B N 1
ATOM 3219 C CA . VAL B 1 19 ? -4.145 -6.633 3.463 1 98.06 19 VAL B CA 1
ATOM 3220 C C . VAL B 1 19 ? -4.621 -5.574 4.457 1 98.06 19 VAL B C 1
ATOM 3222 O O . VAL B 1 19 ? -5.828 -5.391 4.645 1 98.06 19 VAL B O 1
ATOM 3225 N N . ALA B 1 20 ? -3.646 -4.871 5.047 1 96.75 20 ALA B N 1
ATOM 3226 C CA . ALA B 1 20 ? -4.004 -3.832 6.008 1 96.75 20 ALA B CA 1
ATOM 3227 C C . ALA B 1 20 ? -4.621 -2.625 5.309 1 96.75 20 ALA B C 1
ATOM 3229 O O . ALA B 1 20 ? -5.484 -1.947 5.871 1 96.75 20 ALA B O 1
ATOM 3230 N N . ASN B 1 21 ? -4.133 -2.373 4.121 1 97.69 21 ASN B N 1
ATOM 3231 C CA . ASN B 1 21 ? -4.609 -1.23 3.35 1 97.69 21 ASN B CA 1
ATOM 3232 C C . ASN B 1 21 ? -4.883 -1.608 1.896 1 97.69 21 ASN B C 1
ATOM 3234 O O . ASN B 1 21 ? -3.986 -1.541 1.055 1 97.69 21 ASN B O 1
ATOM 3238 N N . ALA B 1 22 ? -6.125 -1.835 1.602 1 98.31 22 ALA B N 1
ATOM 3239 C CA . ALA B 1 22 ? -6.543 -2.293 0.28 1 98.31 22 ALA B CA 1
ATOM 3240 C C . ALA B 1 22 ? -6.328 -1.209 -0.771 1 98.31 22 ALA B C 1
ATOM 3242 O O . ALA B 1 22 ? -6.043 -1.51 -1.934 1 98.31 22 ALA B O 1
ATOM 3243 N N . LYS B 1 23 ? -6.43 0.002 -0.393 1 97.5 23 LYS B N 1
ATOM 3244 C CA . LYS B 1 23 ? -6.262 1.114 -1.324 1 97.5 23 LYS B CA 1
ATOM 3245 C C . LYS B 1 23 ? -4.832 1.171 -1.86 1 97.5 23 LYS B C 1
ATOM 3247 O O . LYS B 1 23 ? -4.621 1.18 -3.074 1 97.5 23 LYS B O 1
ATOM 3252 N N . THR B 1 24 ? -3.863 1.127 -0.981 1 97.88 24 THR B N 1
ATOM 3253 C CA . THR B 1 24 ? -2.477 1.234 -1.42 1 97.88 24 THR B CA 1
ATOM 3254 C C . THR B 1 24 ? -2.023 -0.054 -2.102 1 97.88 24 THR B C 1
ATOM 3256 O O . THR B 1 24 ? -1.229 -0.018 -3.043 1 97.88 24 THR B O 1
ATOM 3259 N N . ALA B 1 25 ? -2.537 -1.147 -1.632 1 98.5 25 ALA B N 1
ATOM 3260 C CA . ALA B 1 25 ? -2.18 -2.418 -2.258 1 98.5 25 ALA B CA 1
ATOM 3261 C C . ALA B 1 25 ? -2.699 -2.488 -3.691 1 98.5 25 ALA B C 1
ATOM 3263 O O . ALA B 1 25 ? -1.964 -2.861 -4.609 1 98.5 25 ALA B O 1
ATOM 3264 N N . SER B 1 26 ? -3.961 -2.113 -3.867 1 98.62 26 SER B N 1
ATOM 3265 C CA . SER B 1 26 ? -4.527 -2.119 -5.215 1 98.62 26 SER B CA 1
ATOM 3266 C C . SER B 1 26 ? -3.799 -1.134 -6.121 1 98.62 26 SER B C 1
ATOM 3268 O O . SER B 1 26 ? -3.533 -1.437 -7.289 1 98.62 26 SER B O 1
ATOM 3270 N N . SER B 1 27 ? -3.498 0.022 -5.59 1 98.62 27 SER B N 1
ATOM 3271 C CA . SER B 1 27 ? -2.771 1.029 -6.359 1 98.62 27 SER B CA 1
ATOM 3272 C C . SER B 1 27 ? -1.415 0.504 -6.816 1 98.62 27 SER B C 1
ATOM 3274 O O . SER B 1 27 ? -0.962 0.818 -7.918 1 98.62 27 SER B O 1
ATOM 3276 N N . TYR B 1 28 ? -0.753 -0.265 -5.938 1 98.81 28 TYR B N 1
ATOM 3277 C CA . TYR B 1 28 ? 0.536 -0.847 -6.297 1 98.81 28 TYR B CA 1
ATOM 3278 C C . TYR B 1 28 ? 0.412 -1.725 -7.535 1 98.81 28 TYR B C 1
ATOM 3280 O O . TYR B 1 28 ? 1.229 -1.631 -8.453 1 98.81 28 TYR B O 1
ATOM 3288 N N . PHE B 1 29 ? -0.578 -2.535 -7.617 1 98.88 29 PHE B N 1
ATOM 3289 C CA . PHE B 1 29 ? -0.752 -3.447 -8.742 1 98.88 29 PHE B CA 1
ATOM 3290 C C . PHE B 1 29 ? -1.191 -2.691 -9.992 1 98.88 29 PHE B C 1
ATOM 3292 O O . PHE B 1 29 ? -0.833 -3.068 -11.109 1 98.88 29 PHE B O 1
ATOM 3299 N N . ILE B 1 30 ? -1.912 -1.64 -9.789 1 98.81 30 ILE B N 1
ATOM 3300 C CA . ILE B 1 30 ? -2.299 -0.794 -10.914 1 98.81 30 ILE B CA 1
ATOM 3301 C C . ILE B 1 30 ? -1.064 -0.108 -11.492 1 98.81 30 ILE B C 1
ATOM 3303 O O . ILE B 1 30 ? -0.821 -0.17 -12.703 1 98.81 30 ILE B O 1
ATOM 3307 N N . THR B 1 31 ? -0.241 0.41 -10.656 1 98.81 31 THR B N 1
ATOM 3308 C CA . THR B 1 31 ? 0.84 1.278 -11.109 1 98.81 31 THR B CA 1
ATOM 3309 C C . THR B 1 31 ? 2.053 0.455 -11.531 1 98.81 31 THR B C 1
ATOM 3311 O O . THR B 1 31 ? 2.727 0.792 -12.508 1 98.81 31 THR B O 1
ATOM 3314 N N . ARG B 1 32 ? 2.291 -0.648 -10.836 1 98.75 32 ARG B N 1
ATOM 3315 C CA . ARG B 1 32 ? 3.533 -1.372 -11.094 1 98.75 32 ARG B CA 1
ATOM 3316 C C . ARG B 1 32 ? 3.312 -2.504 -12.094 1 98.75 32 ARG B C 1
ATOM 3318 O O . ARG B 1 32 ? 4.223 -2.865 -12.844 1 98.75 32 ARG B O 1
ATOM 3325 N N . PHE B 1 33 ? 2.08 -3.066 -12.133 1 98.75 33 PHE B N 1
ATOM 3326 C CA . PHE B 1 33 ? 1.896 -4.266 -12.945 1 98.75 33 PHE B CA 1
ATOM 3327 C C . PHE B 1 33 ? 0.911 -4.012 -14.078 1 98.75 33 PHE B C 1
ATOM 3329 O O . PHE B 1 33 ? 0.736 -4.855 -14.961 1 98.75 33 PHE B O 1
ATOM 3336 N N . GLY B 1 34 ? 0.214 -2.914 -14.031 1 98.56 34 GLY B N 1
ATOM 3337 C CA . GLY B 1 34 ? -0.612 -2.541 -15.172 1 98.56 34 GLY B CA 1
ATOM 3338 C C . GLY B 1 34 ? -2.064 -2.951 -15.016 1 98.56 34 GLY B C 1
ATOM 3339 O O . GLY B 1 34 ? -2.824 -2.947 -15.984 1 98.56 34 GLY B O 1
ATOM 3340 N N . PHE B 1 35 ? -2.467 -3.299 -13.852 1 98.81 35 PHE B N 1
ATOM 3341 C CA . PHE B 1 35 ? -3.871 -3.605 -13.609 1 98.81 35 PHE B CA 1
ATOM 3342 C C . PHE B 1 35 ? -4.73 -2.355 -13.766 1 98.81 35 PHE B C 1
ATOM 3344 O O . PHE B 1 35 ? -4.219 -1.235 -13.727 1 98.81 35 PHE B O 1
ATOM 3351 N N . LYS B 1 36 ? -6 -2.629 -13.953 1 98.62 36 LYS B N 1
ATOM 3352 C CA . LYS B 1 36 ? -7.008 -1.571 -13.992 1 98.62 36 LYS B CA 1
ATOM 3353 C C . LYS B 1 36 ? -8.008 -1.73 -12.852 1 98.62 36 LYS B C 1
ATOM 3355 O O . LYS B 1 36 ? -8.375 -2.852 -12.492 1 98.62 36 LYS B O 1
ATOM 3360 N N . PRO B 1 37 ? -8.422 -0.544 -12.273 1 98.5 37 PRO B N 1
ATOM 3361 C CA . PRO B 1 37 ? -9.492 -0.685 -11.281 1 98.5 37 PRO B CA 1
ATOM 3362 C C . PRO B 1 37 ? -10.75 -1.34 -11.859 1 98.5 37 PRO B C 1
ATOM 3364 O O . PRO B 1 37 ? -11.125 -1.06 -13 1 98.5 37 PRO B O 1
ATOM 3367 N N . LEU B 1 38 ? -11.344 -2.23 -11.094 1 98.62 38 LEU B N 1
ATOM 3368 C CA . LEU B 1 38 ? -12.531 -2.941 -11.547 1 98.62 38 LEU B CA 1
ATOM 3369 C C . LEU B 1 38 ? -13.758 -2.523 -10.734 1 98.62 38 LEU B C 1
ATOM 3371 O O . LEU B 1 38 ? -14.766 -2.104 -11.305 1 98.62 38 LEU B O 1
ATOM 3375 N N . ALA B 1 39 ? -13.688 -2.662 -9.43 1 98.62 39 ALA B N 1
ATOM 3376 C CA . ALA B 1 39 ? -14.828 -2.395 -8.555 1 98.62 39 ALA B CA 1
ATOM 3377 C C . ALA B 1 39 ? -14.383 -2.24 -7.102 1 98.62 39 ALA B C 1
ATOM 3379 O O . ALA B 1 39 ? -13.258 -2.605 -6.75 1 98.62 39 ALA B O 1
ATOM 3380 N N . THR B 1 40 ? -15.203 -1.633 -6.312 1 98 40 THR B N 1
ATOM 3381 C CA . THR B 1 40 ? -15.016 -1.561 -4.867 1 98 40 THR B CA 1
ATOM 3382 C C . THR B 1 40 ? -16.266 -2.043 -4.133 1 98 40 THR B C 1
ATOM 3384 O O . THR B 1 40 ? -17.359 -2.068 -4.703 1 98 40 THR B O 1
ATOM 3387 N N . ARG B 1 41 ? -16.078 -2.52 -3.004 1 97.62 41 ARG B N 1
ATOM 3388 C CA . ARG B 1 41 ? -17.156 -2.857 -2.084 1 97.62 41 ARG B CA 1
ATOM 3389 C C . ARG B 1 41 ? -16.953 -2.197 -0.726 1 97.62 41 ARG B C 1
ATOM 3391 O O . ARG B 1 41 ? -16.016 -2.533 -0.004 1 97.62 41 ARG B O 1
ATOM 3398 N N . GLU B 1 42 ? -17.828 -1.278 -0.38 1 95.38 42 GLU B N 1
ATOM 3399 C CA . GLU B 1 42 ? -17.719 -0.492 0.844 1 95.38 42 GLU B CA 1
ATOM 3400 C C . GLU B 1 42 ? -18.062 -1.329 2.072 1 95.38 42 GLU B C 1
ATOM 3402 O O . GLU B 1 42 ? -18.891 -2.246 1.993 1 95.38 42 GLU B O 1
ATOM 3407 N N . PRO B 1 43 ? -17.469 -0.979 3.172 1 94.19 43 PRO B N 1
ATOM 3408 C CA . PRO B 1 43 ? -17.797 -1.706 4.398 1 94.19 43 PRO B CA 1
ATOM 3409 C C . PRO B 1 43 ? -19.203 -1.398 4.906 1 94.19 43 PRO B C 1
ATOM 3411 O O . PRO B 1 43 ? -19.734 -0.314 4.652 1 94.19 43 PRO B O 1
ATOM 3414 N N . THR B 1 44 ? -19.797 -2.357 5.559 1 91.5 44 THR B N 1
ATOM 3415 C CA . THR B 1 44 ? -21.031 -2.199 6.316 1 91.5 44 THR B CA 1
ATOM 3416 C C . THR B 1 44 ? -20.844 -2.645 7.762 1 91.5 44 THR B C 1
ATOM 3418 O O . THR B 1 44 ? -19.781 -3.158 8.125 1 91.5 44 THR B O 1
ATOM 3421 N N . GLU B 1 45 ? -21.828 -2.389 8.57 1 88.62 45 GLU B N 1
ATOM 3422 C CA . GLU B 1 45 ? -21.75 -2.834 9.961 1 88.62 45 GLU B CA 1
ATOM 3423 C C . GLU B 1 45 ? -21.625 -4.352 10.047 1 88.62 45 GLU B C 1
ATOM 3425 O O . GLU B 1 45 ? -20.891 -4.871 10.891 1 88.62 45 GLU B O 1
ATOM 3430 N N . GLU B 1 46 ? -22.328 -4.973 9.125 1 89.44 46 GLU B N 1
ATOM 3431 C CA . GLU B 1 46 ? -22.328 -6.434 9.133 1 89.44 46 GLU B CA 1
ATOM 3432 C C . GLU B 1 46 ? -21.062 -6.988 8.484 1 89.44 46 GLU B C 1
ATOM 3434 O O . GLU B 1 46 ? -20.641 -8.109 8.789 1 89.44 46 GLU B O 1
ATOM 3439 N N . ARG B 1 47 ? -20.5 -6.195 7.609 1 92.38 47 ARG B N 1
ATOM 3440 C CA . ARG B 1 47 ? -19.281 -6.574 6.902 1 92.38 47 ARG B CA 1
ATOM 3441 C C . ARG B 1 47 ? -18.266 -5.449 6.938 1 92.38 47 ARG B C 1
ATOM 3443 O O . ARG B 1 47 ? -18.062 -4.746 5.941 1 92.38 47 ARG B O 1
ATOM 3450 N N . PRO B 1 48 ? -17.594 -5.34 8.039 1 93.69 48 PRO B N 1
ATOM 3451 C CA . PRO B 1 48 ? -16.609 -4.254 8.188 1 93.69 48 PRO B CA 1
ATOM 3452 C C . PRO B 1 48 ? -15.328 -4.508 7.406 1 93.69 48 PRO B C 1
ATOM 3454 O O . PRO B 1 48 ? -14.242 -4.52 7.988 1 93.69 48 PRO B O 1
ATOM 3457 N N . VAL B 1 49 ? -15.508 -4.746 6.098 1 96.62 49 VAL B N 1
ATOM 3458 C CA . VAL B 1 49 ? -14.414 -5.062 5.191 1 96.62 49 VAL B CA 1
ATOM 3459 C C . VAL B 1 49 ? -14.477 -4.148 3.967 1 96.62 49 VAL B C 1
ATOM 3461 O O . VAL B 1 49 ? -15.516 -4.051 3.311 1 96.62 49 VAL B O 1
ATOM 3464 N N . LEU B 1 50 ? -13.391 -3.436 3.725 1 97.31 50 LEU B N 1
ATOM 3465 C CA . LEU B 1 50 ? -13.219 -2.641 2.514 1 97.31 50 LEU B CA 1
ATOM 3466 C C . LEU B 1 50 ? -12.547 -3.459 1.415 1 97.31 50 LEU B C 1
ATOM 3468 O O . LEU B 1 50 ? -11.516 -4.094 1.648 1 97.31 50 LEU B O 1
ATOM 3472 N N . SER B 1 51 ? -13.141 -3.482 0.199 1 98.44 51 SER B N 1
ATOM 3473 C CA . SER B 1 51 ? -12.594 -4.293 -0.882 1 98.44 51 SER B CA 1
ATOM 3474 C C . SER B 1 51 ? -12.305 -3.445 -2.115 1 98.44 51 SER B C 1
ATOM 3476 O O . SER B 1 51 ? -13.133 -2.631 -2.525 1 98.44 51 SER B O 1
ATOM 3478 N N . TYR B 1 52 ? -11.141 -3.559 -2.66 1 98.69 52 TYR B N 1
ATOM 3479 C CA . TYR B 1 52 ? -10.75 -3.035 -3.963 1 98.69 52 TYR B CA 1
ATOM 3480 C C . TYR B 1 52 ? -10.43 -4.164 -4.93 1 98.69 52 TYR B C 1
ATOM 3482 O O . TYR B 1 52 ? -9.562 -5 -4.652 1 98.69 52 TYR B O 1
ATOM 3490 N N . ALA B 1 53 ? -11.102 -4.188 -6.066 1 98.88 53 ALA B N 1
ATOM 3491 C CA . ALA B 1 53 ? -10.836 -5.188 -7.098 1 98.88 53 ALA B CA 1
ATOM 3492 C C . ALA B 1 53 ? -10.141 -4.562 -8.305 1 98.88 53 ALA B C 1
ATOM 3494 O O . ALA B 1 53 ? -10.516 -3.473 -8.742 1 98.88 53 ALA B O 1
ATOM 3495 N N . VAL B 1 54 ? -9.117 -5.234 -8.766 1 98.88 54 VAL B N 1
ATOM 3496 C CA . VAL B 1 54 ? -8.422 -4.809 -9.977 1 98.88 54 VAL B CA 1
ATOM 3497 C C . VAL B 1 54 ? -8.391 -5.953 -10.984 1 98.88 54 VAL B C 1
ATOM 3499 O O . VAL B 1 54 ? -8.508 -7.121 -10.609 1 98.88 54 VAL B O 1
ATOM 3502 N N . LYS B 1 55 ? -8.242 -5.566 -12.227 1 98.69 55 LYS B N 1
ATOM 3503 C CA . LYS B 1 55 ? -8.281 -6.562 -13.297 1 98.69 55 LYS B CA 1
ATOM 3504 C C . LYS B 1 55 ? -7.25 -6.246 -14.383 1 98.69 55 LYS B C 1
ATOM 3506 O O . LYS B 1 55 ? -7.043 -5.082 -14.727 1 98.69 55 LYS B O 1
ATOM 3511 N N . LEU B 1 56 ? -6.559 -7.203 -14.82 1 98.56 56 LEU B N 1
ATOM 3512 C CA . LEU B 1 56 ? -5.691 -7.172 -15.992 1 98.56 56 LEU B CA 1
ATOM 3513 C C . LEU B 1 56 ? -5.961 -8.375 -16.891 1 98.56 56 LEU B C 1
ATOM 3515 O O . LEU B 1 56 ? -5.539 -9.492 -16.594 1 98.56 56 LEU B O 1
ATOM 3519 N N . ASN B 1 57 ? -6.656 -8.094 -18.016 1 98.06 57 ASN B N 1
ATOM 3520 C CA . ASN B 1 57 ? -7.102 -9.172 -18.891 1 98.06 57 ASN B CA 1
ATOM 3521 C C . ASN B 1 57 ? -7.859 -10.25 -18.109 1 98.06 57 ASN B C 1
ATOM 3523 O O . ASN B 1 57 ? -8.914 -9.977 -17.531 1 98.06 57 ASN B O 1
ATOM 3527 N N . LYS B 1 58 ? -7.371 -11.461 -17.969 1 98.25 58 LYS B N 1
ATOM 3528 C CA . LYS B 1 58 ? -8.125 -12.539 -17.344 1 98.25 58 LYS B CA 1
ATOM 3529 C C . LYS B 1 58 ? -7.738 -12.688 -15.867 1 98.25 58 LYS B C 1
ATOM 3531 O O . LYS B 1 58 ? -8.133 -13.664 -15.219 1 98.25 58 LYS B O 1
ATOM 3536 N N . VAL B 1 59 ? -6.988 -11.773 -15.352 1 98.75 59 VAL B N 1
ATOM 3537 C CA . VAL B 1 59 ? -6.547 -11.836 -13.961 1 98.75 59 VAL B CA 1
ATOM 3538 C C . VAL B 1 59 ? -7.348 -10.844 -13.117 1 98.75 59 VAL B C 1
ATOM 3540 O O . VAL B 1 59 ? -7.398 -9.656 -13.438 1 98.75 59 VAL B O 1
ATOM 3543 N N . THR B 1 60 ? -8 -11.312 -12.094 1 98.88 60 THR B N 1
ATOM 3544 C CA . THR B 1 60 ? -8.703 -10.453 -11.148 1 98.88 60 THR B CA 1
ATOM 3545 C C . THR B 1 60 ? -8.172 -10.672 -9.734 1 98.88 60 THR B C 1
ATOM 3547 O O . THR B 1 60 ? -8 -11.812 -9.297 1 98.88 60 THR B O 1
ATOM 3550 N N . ILE B 1 61 ? -7.848 -9.586 -9.055 1 98.94 61 ILE B N 1
ATOM 3551 C CA . ILE B 1 61 ? -7.406 -9.641 -7.664 1 98.94 61 ILE B CA 1
ATOM 3552 C C . ILE B 1 61 ? -8.281 -8.719 -6.812 1 98.94 61 ILE B C 1
ATOM 3554 O O . ILE B 1 61 ? -8.539 -7.574 -7.191 1 98.94 61 ILE B O 1
ATOM 3558 N N . VAL B 1 62 ? -8.773 -9.25 -5.734 1 98.94 62 VAL B N 1
ATOM 3559 C CA . VAL B 1 62 ? -9.523 -8.477 -4.758 1 98.94 62 VAL B CA 1
ATOM 3560 C C . VAL B 1 62 ? -8.688 -8.289 -3.492 1 98.94 62 VAL B C 1
ATOM 3562 O O . VAL B 1 62 ? -8.281 -9.266 -2.865 1 98.94 62 VAL B O 1
ATOM 3565 N N . PHE B 1 63 ? -8.461 -7.02 -3.143 1 98.81 63 PHE B N 1
ATOM 3566 C CA . PHE B 1 63 ? -7.801 -6.672 -1.89 1 98.81 63 PHE B CA 1
ATOM 3567 C C . PHE B 1 63 ? -8.82 -6.332 -0.813 1 98.81 63 PHE B C 1
ATOM 3569 O O . PHE B 1 63 ? -9.719 -5.512 -1.036 1 98.81 63 PHE B O 1
ATOM 3576 N N . GLU B 1 64 ? -8.664 -6.961 0.363 1 98.44 64 GLU B N 1
ATOM 3577 C CA . GLU B 1 64 ? -9.633 -6.746 1.433 1 98.44 64 GLU B CA 1
ATOM 3578 C C . GLU B 1 64 ? -8.945 -6.301 2.721 1 98.44 64 GLU B C 1
ATOM 3580 O O . GLU B 1 64 ? -7.961 -6.906 3.143 1 98.44 64 GLU B O 1
ATOM 3585 N N . SER B 1 65 ? -9.438 -5.23 3.283 1 97.75 65 SER B N 1
ATOM 3586 C CA . SER B 1 65 ? -8.93 -4.668 4.531 1 97.75 65 SER B CA 1
ATOM 3587 C C . SER B 1 65 ? -10.023 -4.613 5.594 1 97.75 65 SER B C 1
ATOM 3589 O O . SER B 1 65 ? -11.172 -4.273 5.293 1 97.75 65 SER B O 1
ATOM 3591 N N . PRO B 1 66 ? -9.641 -4.938 6.836 1 95.44 66 PRO B N 1
ATOM 3592 C CA . PRO B 1 66 ? -10.594 -4.688 7.914 1 95.44 66 PRO B CA 1
ATOM 3593 C C . PRO B 1 66 ? -10.75 -3.203 8.234 1 95.44 66 PRO B C 1
ATOM 3595 O O . PRO B 1 66 ? -9.781 -2.441 8.117 1 95.44 66 PRO B O 1
ATOM 3598 N N . THR B 1 67 ? -11.906 -2.809 8.656 1 91.38 67 THR B N 1
ATOM 3599 C CA . THR B 1 67 ? -12.125 -1.407 8.992 1 91.38 67 THR B CA 1
ATOM 3600 C C . THR B 1 67 ? -12.359 -1.245 10.492 1 91.38 67 THR B C 1
ATOM 3602 O O . THR B 1 67 ? -12.578 -0.133 10.977 1 91.38 67 THR B O 1
ATOM 3605 N N . THR B 1 68 ? -12.391 -2.332 11.195 1 86.19 68 THR B N 1
ATOM 3606 C CA . THR B 1 68 ? -12.531 -2.316 12.648 1 86.19 68 THR B CA 1
ATOM 3607 C C . THR B 1 68 ? -11.469 -3.189 13.305 1 86.19 68 THR B C 1
ATOM 3609 O O . THR B 1 68 ? -10.773 -3.949 12.625 1 86.19 68 THR B O 1
ATOM 3612 N N . VAL B 1 69 ? -11.406 -2.906 14.555 1 86.31 69 VAL B N 1
ATOM 3613 C CA . VAL B 1 69 ? -10.461 -3.697 15.328 1 86.31 69 VAL B CA 1
ATOM 3614 C C . VAL B 1 69 ? -11.039 -5.086 15.594 1 86.31 69 VAL B C 1
ATOM 3616 O O . VAL B 1 69 ? -12.242 -5.234 15.789 1 86.31 69 VAL B O 1
ATOM 3619 N N . GLY B 1 70 ? -10.141 -5.953 15.445 1 81.75 70 GLY B N 1
ATOM 3620 C CA . GLY B 1 70 ? -10.57 -7.312 15.742 1 81.75 70 GLY B CA 1
ATOM 3621 C C . GLY B 1 70 ? -11.148 -8.031 14.539 1 81.75 70 GLY B C 1
ATOM 3622 O O . GLY B 1 70 ? -10.898 -7.641 13.398 1 81.75 70 GLY B O 1
ATOM 3623 N N . GLY B 1 71 ? -11.672 -9.18 14.617 1 87.38 71 GLY B N 1
ATOM 3624 C CA . GLY B 1 71 ? -12.211 -10 13.547 1 87.38 71 GLY B CA 1
ATOM 3625 C C . GLY B 1 71 ? -11.195 -10.953 12.953 1 87.38 71 GLY B C 1
ATOM 3626 O O . GLY B 1 71 ? -10.016 -10.914 13.305 1 87.38 71 GLY B O 1
ATOM 3627 N N . GLU B 1 72 ? -11.695 -11.594 12.039 1 91.69 72 GLU B N 1
ATOM 3628 C CA . GLU B 1 72 ? -10.875 -12.656 11.469 1 91.69 72 GLU B CA 1
ATOM 3629 C C . GLU B 1 72 ? -9.75 -12.094 10.609 1 91.69 72 GLU B C 1
ATOM 3631 O O . GLU B 1 72 ? -8.609 -12.555 10.688 1 91.69 72 GLU B O 1
ATOM 3636 N N . ILE B 1 73 ? -10.078 -11.102 9.812 1 94.81 73 ILE B N 1
ATOM 3637 C CA . ILE B 1 73 ? -9.07 -10.523 8.93 1 94.81 73 ILE B CA 1
ATOM 3638 C C . ILE B 1 73 ? -7.965 -9.883 9.766 1 94.81 73 ILE B C 1
ATOM 3640 O O . ILE B 1 73 ? -6.777 -10.102 9.508 1 94.81 73 ILE B O 1
ATOM 3644 N N . ALA B 1 74 ? -8.375 -9.148 10.789 1 92.06 74 ALA B N 1
ATOM 3645 C CA . ALA B 1 74 ? -7.398 -8.484 11.648 1 92.06 74 ALA B CA 1
ATOM 3646 C C . ALA B 1 74 ? -6.496 -9.5 12.344 1 92.06 74 ALA B C 1
ATOM 3648 O O . ALA B 1 74 ? -5.281 -9.289 12.445 1 92.06 74 ALA B O 1
ATOM 3649 N N . LYS B 1 75 ? -7.094 -10.531 12.789 1 92.19 75 LYS B N 1
ATOM 3650 C CA . LYS B 1 75 ? -6.34 -11.586 13.469 1 92.19 75 LYS B CA 1
ATOM 3651 C C . LYS B 1 75 ? -5.301 -12.203 12.539 1 92.19 75 LYS B C 1
ATOM 3653 O O . LYS B 1 75 ? -4.141 -12.359 12.914 1 92.19 75 LYS B O 1
ATOM 3658 N N . ASP B 1 76 ? -5.672 -12.547 11.383 1 95 76 ASP B N 1
ATOM 3659 C CA . ASP B 1 76 ? -4.754 -13.188 10.438 1 95 76 ASP B CA 1
ATOM 3660 C C . ASP B 1 76 ? -3.674 -12.211 9.984 1 95 76 ASP B C 1
ATOM 3662 O O . ASP B 1 76 ? -2.527 -12.602 9.758 1 95 76 ASP B O 1
ATOM 3666 N N . LEU B 1 77 ? -4.062 -10.961 9.852 1 94.31 77 LEU B N 1
ATOM 3667 C CA . LEU B 1 77 ? -3.066 -9.969 9.461 1 94.31 77 LEU B CA 1
ATOM 3668 C C . LEU B 1 77 ? -2.018 -9.805 10.555 1 94.31 77 LEU B C 1
ATOM 3670 O O . LEU B 1 77 ? -0.843 -9.562 10.266 1 94.31 77 LEU B O 1
ATOM 3674 N N . ALA B 1 78 ? -2.467 -9.898 11.773 1 91.31 78 ALA B N 1
ATOM 3675 C CA . ALA B 1 78 ? -1.521 -9.82 12.883 1 91.31 78 ALA B CA 1
ATOM 3676 C C . ALA B 1 78 ? -0.539 -10.984 12.852 1 91.31 78 ALA B C 1
ATOM 3678 O O . ALA B 1 78 ? 0.644 -10.82 13.156 1 91.31 78 ALA B O 1
ATOM 3679 N N . ALA B 1 79 ? -1 -12.062 12.398 1 93.25 79 ALA B N 1
ATOM 3680 C CA . ALA B 1 79 ? -0.193 -13.281 12.398 1 93.25 79 ALA B CA 1
ATOM 3681 C C . ALA B 1 79 ? 0.694 -13.352 11.164 1 93.25 79 ALA B C 1
ATOM 3683 O O . ALA B 1 79 ? 1.851 -13.773 11.242 1 93.25 79 ALA B O 1
ATOM 3684 N N . HIS B 1 80 ? 0.189 -12.875 10 1 94.69 80 HIS B N 1
ATOM 3685 C CA . HIS B 1 80 ? 0.83 -13.211 8.727 1 94.69 80 HIS B CA 1
ATOM 3686 C C . HIS B 1 80 ? 1.33 -11.961 8.016 1 94.69 80 HIS B C 1
ATOM 3688 O O . HIS B 1 80 ? 2.133 -12.047 7.086 1 94.69 80 HIS B O 1
ATOM 3694 N N . GLY B 1 81 ? 0.926 -10.766 8.477 1 94.25 81 GLY B N 1
ATOM 3695 C CA . GLY B 1 81 ? 1.044 -9.625 7.586 1 94.25 81 GLY B CA 1
ATOM 3696 C C . GLY B 1 81 ? 0.163 -9.734 6.355 1 94.25 81 GLY B C 1
ATOM 3697 O O . GLY B 1 81 ? -0.78 -10.523 6.328 1 94.25 81 GLY B O 1
ATOM 3698 N N . ASP B 1 82 ? 0.318 -8.891 5.426 1 96.88 82 ASP B N 1
ATOM 3699 C CA . ASP B 1 82 ? -0.393 -9.016 4.156 1 96.88 82 ASP B CA 1
ATOM 3700 C C . ASP B 1 82 ? -0.092 -10.359 3.49 1 96.88 82 ASP B C 1
ATOM 3702 O O . ASP B 1 82 ? 1.052 -10.82 3.498 1 96.88 82 ASP B O 1
ATOM 3706 N N . PHE B 1 83 ? -1.114 -10.984 2.932 1 97.56 83 PHE B N 1
ATOM 3707 C CA . PHE B 1 83 ? -0.867 -12.273 2.299 1 97.56 83 PHE B CA 1
ATOM 3708 C C . PHE B 1 83 ? -2.023 -12.664 1.384 1 97.56 83 PHE B C 1
ATOM 3710 O O . PHE B 1 83 ? -3.072 -12.008 1.393 1 97.56 83 PHE B O 1
ATOM 3717 N N . VAL B 1 84 ? -1.79 -13.625 0.555 1 98.62 84 VAL B N 1
ATOM 3718 C CA . VAL B 1 84 ? -2.857 -14.188 -0.264 1 98.62 84 VAL B CA 1
ATOM 3719 C C . VAL B 1 84 ? -3.736 -15.102 0.589 1 98.62 84 VAL B C 1
ATOM 3721 O O . VAL B 1 84 ? -3.281 -16.141 1.063 1 98.62 84 VAL B O 1
ATOM 3724 N N . LYS B 1 85 ? -4.93 -14.711 0.765 1 98.62 85 LYS B N 1
ATOM 3725 C CA . LYS B 1 85 ? -5.84 -15.461 1.625 1 98.62 85 LYS B CA 1
ATOM 3726 C C . LYS B 1 85 ? -6.57 -16.547 0.838 1 98.62 85 LYS B C 1
ATOM 3728 O O . LYS B 1 85 ? -6.77 -17.656 1.34 1 98.62 85 LYS B O 1
ATOM 3733 N N . ASP B 1 86 ? -6.938 -16.188 -0.4 1 98.81 86 ASP B N 1
ATOM 3734 C CA . ASP B 1 86 ? -7.875 -17.062 -1.096 1 98.81 86 ASP B CA 1
ATOM 3735 C C . ASP B 1 86 ? -7.543 -17.156 -2.584 1 98.81 86 ASP B C 1
ATOM 3737 O O . ASP B 1 86 ? -7.227 -16.141 -3.217 1 98.81 86 ASP B O 1
ATOM 3741 N N . VAL B 1 87 ? -7.57 -18.312 -3.064 1 98.88 87 VAL B N 1
ATOM 3742 C CA . VAL B 1 87 ? -7.594 -18.578 -4.5 1 98.88 87 VAL B CA 1
ATOM 3743 C C . VAL B 1 87 ? -8.969 -19.094 -4.906 1 98.88 87 VAL B C 1
ATOM 3745 O O . VAL B 1 87 ? -9.297 -20.266 -4.652 1 98.88 87 VAL B O 1
ATOM 3748 N N . ALA B 1 88 ? -9.711 -18.266 -5.613 1 98.88 88 ALA B N 1
ATOM 3749 C CA . ALA B 1 88 ? -11.086 -18.609 -5.961 1 98.88 88 ALA B CA 1
ATOM 3750 C C . ALA B 1 88 ? -11.148 -19.312 -7.316 1 98.88 88 ALA B C 1
ATOM 3752 O O . ALA B 1 88 ? -10.422 -18.953 -8.242 1 98.88 88 ALA B O 1
ATOM 3753 N N . PHE B 1 89 ? -12.117 -20.25 -7.387 1 98.81 89 PHE B N 1
ATOM 3754 C CA . PHE B 1 89 ? -12.312 -21.016 -8.617 1 98.81 89 PHE B CA 1
ATOM 3755 C C . PHE B 1 89 ? -13.734 -20.859 -9.133 1 98.81 89 PHE B C 1
ATOM 3757 O O . PHE B 1 89 ? -14.695 -20.922 -8.359 1 98.81 89 PHE B O 1
ATOM 3764 N N . GLU B 1 90 ? -13.812 -20.578 -10.391 1 98.56 90 GLU B N 1
ATOM 3765 C CA . GLU B 1 90 ? -15.086 -20.844 -11.062 1 98.56 90 GLU B CA 1
ATOM 3766 C C . GLU B 1 90 ? -15.359 -22.344 -11.172 1 98.56 90 GLU B C 1
ATOM 3768 O O . GLU B 1 90 ? -14.484 -23.109 -11.586 1 98.56 90 GLU B O 1
ATOM 3773 N N . VAL B 1 91 ? -16.594 -22.734 -10.82 1 98.44 91 VAL B N 1
ATOM 3774 C CA . VAL B 1 91 ? -16.812 -24.172 -10.766 1 98.44 91 VAL B CA 1
ATOM 3775 C C . VAL B 1 91 ? -18.109 -24.531 -11.492 1 98.44 91 VAL B C 1
ATOM 3777 O O . VAL B 1 91 ? -18.953 -23.672 -11.727 1 98.44 91 VAL B O 1
ATOM 3780 N N . GLN B 1 92 ? -18.156 -25.719 -11.867 1 97.12 92 GLN B N 1
ATOM 3781 C CA . GLN B 1 92 ? -19.359 -26.375 -12.352 1 97.12 92 GLN B CA 1
ATOM 3782 C C . GLN B 1 92 ? -19.906 -27.359 -11.328 1 97.12 92 GLN B C 1
ATOM 3784 O O . GLN B 1 92 ? -19.141 -28.109 -10.711 1 97.12 92 GLN B O 1
ATOM 3789 N N . ASN B 1 93 ? -21.234 -27.359 -11.133 1 97.56 93 ASN B N 1
ATOM 3790 C CA . ASN B 1 93 ? -21.922 -28.234 -10.188 1 97.56 93 ASN B CA 1
ATOM 3791 C C . ASN B 1 93 ? -21.375 -28.062 -8.773 1 97.56 93 ASN B C 1
ATOM 3793 O O . ASN B 1 93 ? -20.859 -29.016 -8.18 1 97.56 93 ASN B O 1
ATOM 3797 N N . LEU B 1 94 ? -21.594 -26.875 -8.258 1 98.31 94 LEU B N 1
ATOM 3798 C CA . LEU B 1 94 ? -21.125 -26.469 -6.934 1 98.31 94 LEU B CA 1
ATOM 3799 C C . LEU B 1 94 ? -21.609 -27.453 -5.867 1 98.31 94 LEU B C 1
ATOM 3801 O O . LEU B 1 94 ? -20.844 -27.844 -4.977 1 98.31 94 LEU B O 1
ATOM 3805 N N . ASP B 1 95 ? -22.797 -27.922 -5.988 1 98.06 95 ASP B N 1
ATOM 3806 C CA . ASP B 1 95 ? -23.391 -28.812 -5 1 98.06 95 ASP B CA 1
ATOM 3807 C C . ASP B 1 95 ? -22.578 -30.109 -4.879 1 98.06 95 ASP B C 1
ATOM 3809 O O . ASP B 1 95 ? -22.281 -30.562 -3.771 1 98.06 95 ASP B O 1
ATOM 3813 N N . GLU B 1 96 ? -22.281 -30.641 -5.969 1 97.31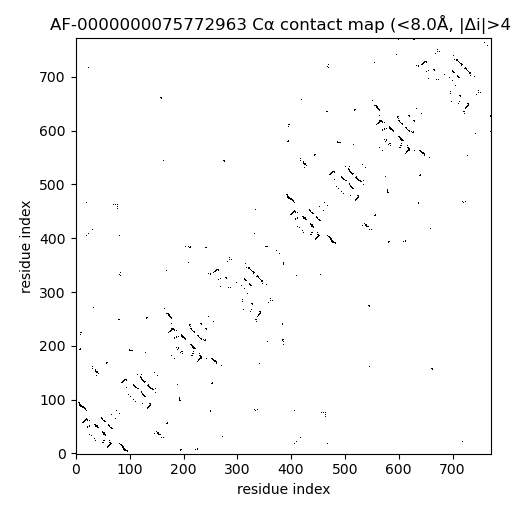 96 GLU B N 1
ATOM 3814 C CA . GLU B 1 96 ? -21.547 -31.891 -5.977 1 97.31 96 GLU B CA 1
ATOM 3815 C C . GLU B 1 96 ? -20.125 -31.703 -5.438 1 97.31 96 GLU B C 1
ATOM 3817 O O . GLU B 1 96 ? -19.609 -32.562 -4.73 1 97.31 96 GLU B O 1
ATOM 3822 N N . LEU B 1 97 ? -19.484 -30.625 -5.809 1 97.44 97 LEU B N 1
ATOM 3823 C CA . LEU B 1 97 ? -18.125 -30.375 -5.336 1 97.44 97 LEU B CA 1
ATOM 3824 C C . LEU B 1 97 ? -18.109 -30.219 -3.82 1 97.44 97 LEU B C 1
ATOM 3826 O O . LEU B 1 97 ? -17.188 -30.719 -3.156 1 97.44 97 LEU B O 1
ATOM 3830 N N . VAL B 1 98 ? -19.094 -29.531 -3.307 1 98.19 98 VAL B N 1
ATOM 3831 C CA . VAL B 1 98 ? -19.141 -29.328 -1.864 1 98.19 98 VAL B CA 1
ATOM 3832 C C . VAL B 1 98 ? -19.453 -30.641 -1.161 1 98.19 98 VAL B C 1
ATOM 3834 O O . VAL B 1 98 ? -18.891 -30.938 -0.103 1 98.19 98 VAL B O 1
ATOM 3837 N N . ARG B 1 99 ? -20.344 -31.359 -1.739 1 97.56 99 ARG B N 1
ATOM 3838 C CA . ARG B 1 99 ? -20.625 -32.688 -1.195 1 97.56 99 ARG B CA 1
ATOM 3839 C C . ARG B 1 99 ? -19.359 -33.531 -1.144 1 97.56 99 ARG B C 1
ATOM 3841 O O . ARG B 1 99 ? -19.078 -34.188 -0.13 1 97.56 99 ARG B O 1
ATOM 3848 N N . ARG B 1 100 ? -18.656 -33.562 -2.201 1 96.62 100 ARG B N 1
ATOM 3849 C CA . ARG B 1 100 ? -17.406 -34.312 -2.277 1 96.62 100 ARG B CA 1
ATOM 3850 C C . ARG B 1 100 ? -16.422 -33.812 -1.216 1 96.62 100 ARG B C 1
ATOM 3852 O O . ARG B 1 100 ? -15.781 -34.625 -0.549 1 96.62 100 ARG B O 1
ATOM 3859 N N . ALA B 1 101 ? -16.266 -32.562 -1.106 1 98 101 ALA B N 1
ATOM 3860 C CA . ALA B 1 101 ? -15.344 -31.969 -0.143 1 98 101 ALA B CA 1
ATOM 3861 C C . ALA B 1 101 ? -15.711 -32.375 1.284 1 98 101 ALA B C 1
ATOM 3863 O O . ALA B 1 101 ? -14.836 -32.719 2.08 1 98 101 ALA B O 1
ATOM 3864 N N . LYS B 1 102 ? -16.969 -32.344 1.555 1 97.62 102 LYS B N 1
ATOM 3865 C CA . LYS B 1 102 ? -17.422 -32.75 2.879 1 97.62 102 LYS B CA 1
ATOM 3866 C C . LYS B 1 102 ? -17.109 -34.219 3.141 1 97.62 102 LYS B C 1
ATOM 3868 O O . LYS B 1 102 ? -16.625 -34.562 4.215 1 97.62 102 LYS B O 1
ATOM 3873 N N . LYS B 1 103 ? -17.391 -35 2.205 1 97.06 103 LYS B N 1
ATOM 3874 C CA . LYS B 1 103 ? -17.109 -36.438 2.318 1 97.06 103 LYS B CA 1
ATOM 3875 C C . LYS B 1 103 ? -15.617 -36.688 2.471 1 97.06 103 LYS B C 1
ATOM 3877 O O . LYS B 1 103 ? -15.211 -37.594 3.188 1 97.06 103 LYS B O 1
ATOM 3882 N N . GLY B 1 104 ? -14.883 -35.875 1.785 1 96.94 104 GLY B N 1
ATOM 3883 C CA . GLY B 1 104 ? -13.438 -36.031 1.812 1 96.94 104 GLY B CA 1
ATOM 3884 C C . GLY B 1 104 ? -12.797 -35.469 3.068 1 96.94 104 GLY B C 1
ATOM 3885 O O . GLY B 1 104 ? -11.594 -35.625 3.287 1 96.94 104 GLY B O 1
ATOM 3886 N N . GLY B 1 105 ? -13.586 -34.719 3.863 1 96.44 105 GLY B N 1
ATOM 3887 C CA . GLY B 1 105 ? -13.086 -34.25 5.145 1 96.44 105 GLY B CA 1
ATOM 3888 C C . GLY B 1 105 ? -12.594 -32.812 5.105 1 96.44 105 GLY B C 1
ATOM 3889 O O . GLY B 1 105 ? -11.969 -32.344 6.059 1 96.44 105 GLY B O 1
ATOM 3890 N N . ALA B 1 106 ? -12.789 -32.125 4.082 1 97.62 106 ALA B N 1
ATOM 3891 C CA . ALA B 1 106 ? -12.391 -30.719 4.016 1 97.62 106 ALA B CA 1
ATOM 3892 C C . ALA B 1 106 ? -13.164 -29.875 5.027 1 97.62 106 ALA B C 1
ATOM 3894 O O . ALA B 1 106 ? -14.352 -30.109 5.254 1 97.62 106 ALA B O 1
ATOM 3895 N N . GLU B 1 107 ? -12.469 -28.969 5.621 1 98.06 107 GLU B N 1
ATOM 3896 C CA . GLU B 1 107 ? -13.141 -28 6.48 1 98.06 107 GLU B CA 1
ATOM 3897 C C . GLU B 1 107 ? -13.914 -26.969 5.652 1 98.06 107 GLU B C 1
ATOM 3899 O O . GLU B 1 107 ? -13.32 -26.219 4.867 1 98.06 107 GLU B O 1
ATOM 3904 N N . VAL B 1 108 ? -15.211 -26.969 5.883 1 98.38 108 VAL B N 1
ATOM 3905 C CA . VAL B 1 108 ? -16.078 -26.016 5.188 1 98.38 108 VAL B CA 1
ATOM 3906 C C . VAL B 1 108 ? -16.234 -24.75 6.023 1 98.38 108 VAL B C 1
ATOM 3908 O O . VAL B 1 108 ? -16.906 -24.75 7.051 1 98.38 108 VAL B O 1
ATOM 3911 N N . ILE B 1 109 ? -15.617 -23.688 5.629 1 98.12 109 ILE B N 1
ATOM 3912 C CA . ILE B 1 109 ? -15.656 -22.406 6.344 1 98.12 109 ILE B CA 1
ATOM 3913 C C . ILE B 1 109 ? -17 -21.734 6.125 1 98.12 109 ILE B C 1
ATOM 3915 O O . ILE B 1 109 ? -17.562 -21.141 7.047 1 98.12 109 ILE B O 1
ATOM 3919 N N . LYS B 1 110 ? -17.469 -21.75 4.906 1 98 110 LYS B N 1
ATOM 3920 C CA . LYS B 1 110 ? -18.781 -21.266 4.52 1 98 110 LYS B CA 1
ATOM 3921 C C . LYS B 1 110 ? -19.469 -22.234 3.574 1 98 110 LYS B C 1
ATOM 3923 O O . LYS B 1 110 ? -18.969 -22.516 2.482 1 98 110 LYS B O 1
ATOM 3928 N N . ASP B 1 111 ? -20.562 -22.734 4.074 1 98.5 111 ASP B N 1
ATOM 3929 C CA . ASP B 1 111 ? -21.328 -23.641 3.236 1 98.5 111 ASP B CA 1
ATOM 3930 C C . ASP B 1 111 ? -22 -22.906 2.08 1 98.5 111 ASP B C 1
ATOM 3932 O O . ASP B 1 111 ? -21.922 -21.672 2 1 98.5 111 ASP B O 1
ATOM 3936 N N . ILE B 1 112 ? -22.562 -23.672 1.207 1 98.62 112 ILE B N 1
ATOM 3937 C CA . ILE B 1 112 ? -23.172 -23.094 0.011 1 98.62 112 ILE B CA 1
ATOM 3938 C C . ILE B 1 112 ? -24.094 -21.953 0.405 1 98.62 112 ILE B C 1
ATOM 3940 O O . ILE B 1 112 ? -25.016 -22.125 1.195 1 98.62 112 ILE B O 1
ATOM 3944 N N . SER B 1 113 ? -23.781 -20.828 -0.105 1 98.12 113 SER B N 1
ATOM 3945 C CA . SER B 1 113 ? -24.516 -19.609 0.15 1 98.12 113 SER B CA 1
ATOM 3946 C C . SER B 1 113 ? -24.875 -18.891 -1.151 1 98.12 113 SER B C 1
ATOM 3948 O O . SER B 1 113 ? -24.188 -19.062 -2.164 1 98.12 113 SER B O 1
ATOM 3950 N N . VAL B 1 114 ? -25.953 -18.125 -1.056 1 98.19 114 VAL B N 1
ATOM 3951 C CA . VAL B 1 114 ? -26.422 -17.391 -2.223 1 98.19 114 VAL B CA 1
ATOM 3952 C C . VAL B 1 114 ? -26.484 -15.898 -1.902 1 98.19 114 VAL B C 1
ATOM 3954 O O . VAL B 1 114 ? -27.031 -15.5 -0.872 1 98.19 114 VAL B O 1
ATOM 3957 N N . GLU B 1 115 ? -25.844 -15.094 -2.727 1 97.25 115 GLU B N 1
ATOM 3958 C CA . GLU B 1 115 ? -25.984 -13.641 -2.691 1 97.25 115 GLU B CA 1
ATOM 3959 C C . GLU B 1 115 ? -26.719 -13.133 -3.928 1 97.25 115 GLU B C 1
ATOM 3961 O O . GLU B 1 115 ? -26.5 -13.625 -5.035 1 97.25 115 GLU B O 1
ATOM 3966 N N . LYS B 1 116 ? -27.594 -12.164 -3.701 1 97.56 116 LYS B N 1
ATOM 3967 C CA . LYS B 1 116 ? -28.438 -11.711 -4.801 1 97.56 116 LYS B CA 1
ATOM 3968 C C . LYS B 1 116 ? -28.516 -10.188 -4.848 1 97.56 116 LYS B C 1
ATOM 3970 O O . LYS B 1 116 ? -28.375 -9.523 -3.812 1 97.56 116 LYS B O 1
ATOM 3975 N N . ASP B 1 117 ? -28.562 -9.648 -6.02 1 96.31 117 ASP B N 1
ATOM 3976 C CA . ASP B 1 117 ? -28.922 -8.258 -6.27 1 96.31 117 ASP B CA 1
ATOM 3977 C C . ASP B 1 117 ? -29.656 -8.117 -7.598 1 96.31 117 ASP B C 1
ATOM 3979 O O . ASP B 1 117 ? -30.234 -9.086 -8.109 1 96.31 117 ASP B O 1
ATOM 3983 N N . GLU B 1 118 ? -29.797 -6.953 -8.109 1 97.19 118 GLU B N 1
ATOM 3984 C CA . GLU B 1 118 ? -30.578 -6.691 -9.312 1 97.19 118 GLU B CA 1
ATOM 3985 C C . GLU B 1 118 ? -29.984 -7.391 -10.531 1 97.19 118 GLU B C 1
ATOM 3987 O O . GLU B 1 118 ? -30.672 -7.617 -11.531 1 97.19 118 GLU B O 1
ATOM 3992 N N . SER B 1 119 ? -28.75 -7.848 -10.398 1 97.56 119 SER B N 1
ATOM 3993 C CA . SER B 1 119 ? -28.062 -8.43 -11.539 1 97.56 119 SER B CA 1
ATOM 3994 C C . SER B 1 119 ? -28.109 -9.953 -11.5 1 97.56 119 SER B C 1
ATOM 3996 O O . SER B 1 119 ? -27.516 -10.625 -12.344 1 97.56 119 SER B O 1
ATOM 3998 N N . GLY B 1 120 ? -28.734 -10.492 -10.453 1 98.06 120 GLY B N 1
ATOM 3999 C CA . GLY B 1 120 ? -28.859 -11.938 -10.367 1 98.06 120 GLY B CA 1
ATOM 4000 C C . GLY B 1 120 ? -28.344 -12.5 -9.055 1 98.06 120 GLY B C 1
ATOM 4001 O O . GLY B 1 120 ? -28.5 -11.875 -8 1 98.06 120 GLY B O 1
ATOM 4002 N N . SER B 1 121 ? -27.875 -13.75 -9.25 1 98.12 121 SER B N 1
ATOM 4003 C CA . SER B 1 121 ? -27.453 -14.43 -8.031 1 98.12 121 SER B CA 1
ATOM 4004 C C . SER B 1 121 ? -26.109 -15.117 -8.234 1 98.12 121 SER B C 1
ATOM 4006 O O . SER B 1 121 ? -25.797 -15.594 -9.328 1 98.12 121 SER B O 1
ATOM 4008 N N . VAL B 1 122 ? -25.312 -15.125 -7.188 1 98.38 122 VAL B N 1
ATOM 4009 C CA . VAL B 1 122 ? -24.062 -15.852 -7.109 1 98.38 122 VAL B CA 1
ATOM 4010 C C . VAL B 1 122 ? -24.125 -16.891 -6 1 98.38 122 VAL B C 1
ATOM 4012 O O . VAL B 1 122 ? -24.594 -16.609 -4.895 1 98.38 122 VAL B O 1
ATOM 4015 N N . ARG B 1 123 ? -23.75 -18.125 -6.305 1 98.62 123 ARG B N 1
ATOM 4016 C CA . ARG B 1 123 ? -23.594 -19.172 -5.301 1 98.62 123 ARG B CA 1
ATOM 4017 C C . ARG B 1 123 ? -22.125 -19.484 -5.043 1 98.62 123 ARG B C 1
ATOM 4019 O O . ARG B 1 123 ? -21.328 -19.516 -5.977 1 98.62 123 ARG B O 1
ATOM 4026 N N . TYR B 1 124 ? -21.812 -19.641 -3.801 1 98.75 124 TYR B N 1
ATOM 4027 C CA . TYR B 1 124 ? -20.422 -19.953 -3.527 1 98.75 124 TYR B CA 1
ATOM 4028 C C . TYR B 1 124 ? -20.266 -20.688 -2.201 1 98.75 124 TYR B C 1
ATOM 4030 O O . TYR B 1 124 ? -21.203 -20.719 -1.39 1 98.75 124 TYR B O 1
ATOM 4038 N N . ALA B 1 125 ? -19.219 -21.359 -2.004 1 98.81 125 ALA B N 1
ATOM 4039 C CA . ALA B 1 125 ? -18.766 -21.984 -0.766 1 98.81 125 ALA B CA 1
ATOM 4040 C C . ALA B 1 125 ? -17.281 -21.734 -0.531 1 98.81 125 ALA B C 1
ATOM 4042 O O . ALA B 1 125 ? -16.547 -21.422 -1.468 1 98.81 125 ALA B O 1
ATOM 4043 N N . VAL B 1 126 ? -16.891 -21.75 0.696 1 98.81 126 VAL B N 1
ATOM 4044 C CA . VAL B 1 126 ? -15.484 -21.516 1.037 1 98.81 126 VAL B CA 1
ATOM 4045 C C . VAL B 1 126 ? -14.93 -22.703 1.809 1 98.81 126 VAL B C 1
ATOM 4047 O O . VAL B 1 126 ? -15.508 -23.125 2.816 1 98.81 126 VAL B O 1
ATOM 4050 N N . LEU B 1 127 ? -13.844 -23.234 1.306 1 98.75 127 LEU B N 1
ATOM 4051 C CA . LEU B 1 127 ? -13.164 -24.359 1.935 1 98.75 127 LEU B CA 1
ATOM 4052 C C . LEU B 1 127 ? -11.789 -23.953 2.457 1 98.75 127 LEU B C 1
ATOM 4054 O O . LEU B 1 127 ? -11.086 -23.172 1.816 1 98.75 127 LEU B O 1
ATOM 4058 N N . ARG B 1 128 ? -11.406 -24.516 3.559 1 98 128 ARG B N 1
ATOM 4059 C CA . ARG B 1 128 ? -10.031 -24.375 4.023 1 98 128 ARG B CA 1
ATOM 4060 C C . ARG B 1 128 ? -9.102 -25.359 3.32 1 98 128 ARG B C 1
ATOM 4062 O O . ARG B 1 128 ? -9.453 -26.531 3.137 1 98 128 ARG B O 1
ATOM 4069 N N . THR B 1 129 ? -8.047 -24.891 2.867 1 96.94 129 THR B N 1
ATOM 4070 C CA . THR B 1 129 ? -7 -25.766 2.35 1 96.94 129 THR B CA 1
ATOM 4071 C C . THR B 1 129 ? -5.781 -25.75 3.268 1 96.94 129 THR B C 1
ATOM 4073 O O . THR B 1 129 ? -5.902 -25.984 4.473 1 96.94 129 THR B O 1
ATOM 4076 N N . TYR B 1 130 ? -4.527 -25.531 2.756 1 96.44 130 TYR B N 1
ATOM 4077 C CA . TYR B 1 130 ? -3.342 -25.547 3.609 1 96.44 130 TYR B CA 1
ATOM 4078 C C . TYR B 1 130 ? -3.199 -24.234 4.371 1 96.44 130 TYR B C 1
ATOM 4080 O O . TYR B 1 130 ? -3.506 -23.156 3.838 1 96.44 130 TYR B O 1
ATOM 4088 N N . GLY B 1 131 ? -2.725 -24.391 5.617 1 96.06 131 GLY B N 1
ATOM 4089 C CA . GLY B 1 131 ? -2.562 -23.203 6.445 1 96.06 131 GLY B CA 1
ATOM 4090 C C . GLY B 1 131 ? -3.857 -22.438 6.66 1 96.06 131 GLY B C 1
ATOM 4091 O O . GLY B 1 131 ? -4.883 -23.031 7.004 1 96.06 131 GLY B O 1
ATOM 4092 N N . ASP B 1 132 ? -3.768 -21.156 6.539 1 95.88 132 ASP B N 1
ATOM 4093 C CA . ASP B 1 132 ? -4.938 -20.312 6.711 1 95.88 132 ASP B CA 1
ATOM 4094 C C . ASP B 1 132 ? -5.523 -19.906 5.359 1 95.88 132 ASP B C 1
ATOM 4096 O O . ASP B 1 132 ? -6.41 -19.047 5.293 1 95.88 132 ASP B O 1
ATOM 4100 N N . ASN B 1 133 ? -5.09 -20.547 4.309 1 97.69 133 ASN B N 1
ATOM 4101 C CA . ASN B 1 133 ? -5.609 -20.25 2.977 1 97.69 133 ASN B CA 1
ATOM 4102 C C . ASN B 1 133 ? -6.965 -20.922 2.752 1 97.69 133 ASN B C 1
ATOM 4104 O O . ASN B 1 133 ? -7.285 -21.922 3.383 1 97.69 133 ASN B O 1
ATOM 4108 N N . THR B 1 134 ? -7.676 -20.328 1.858 1 98.69 134 THR B N 1
ATOM 4109 C CA . THR B 1 134 ? -8.984 -20.859 1.493 1 98.69 134 THR B CA 1
ATOM 4110 C C . THR B 1 134 ? -9.156 -20.875 -0.023 1 98.69 134 THR B C 1
ATOM 4112 O O . THR B 1 134 ? -8.391 -20.234 -0.749 1 98.69 134 THR B O 1
ATOM 4115 N N . HIS B 1 135 ? -10.062 -21.656 -0.452 1 98.88 135 HIS B N 1
ATOM 4116 C CA . HIS B 1 135 ? -10.609 -21.609 -1.803 1 98.88 135 HIS B CA 1
ATOM 4117 C C . HIS B 1 135 ? -12.094 -21.25 -1.786 1 98.88 135 HIS B C 1
ATOM 4119 O O . HIS B 1 135 ? -12.883 -21.875 -1.085 1 98.88 135 HIS B O 1
ATOM 4125 N N . THR B 1 136 ? -12.398 -20.219 -2.488 1 98.88 136 THR B N 1
ATOM 4126 C CA . THR B 1 136 ? -13.805 -19.953 -2.773 1 98.88 136 THR B CA 1
ATOM 4127 C C . THR B 1 136 ? -14.234 -20.641 -4.066 1 98.88 136 THR B C 1
ATOM 4129 O O . THR B 1 136 ? -13.641 -20.406 -5.121 1 98.88 136 THR B O 1
ATOM 4132 N N . LEU B 1 137 ? -15.203 -21.531 -3.932 1 98.81 137 LEU B N 1
ATOM 4133 C CA . LEU B 1 137 ? -15.836 -22.141 -5.094 1 98.81 137 LEU B CA 1
ATOM 4134 C C . LEU B 1 137 ? -17.062 -21.344 -5.535 1 98.81 137 LEU B C 1
ATOM 4136 O O . LEU B 1 137 ? -18.031 -21.234 -4.789 1 98.81 137 LEU B O 1
ATOM 4140 N N . ILE B 1 138 ? -17.031 -20.859 -6.758 1 98.69 138 ILE B N 1
ATOM 4141 C CA . ILE B 1 138 ? -18.031 -19.859 -7.113 1 98.69 138 ILE B CA 1
ATOM 4142 C C . ILE B 1 138 ? -18.781 -20.297 -8.375 1 98.69 138 ILE B C 1
ATOM 4144 O O . ILE B 1 138 ? -18.141 -20.703 -9.359 1 98.69 138 ILE B O 1
ATOM 4148 N N . ASP B 1 139 ? -20.047 -20.234 -8.398 1 98.44 139 ASP B N 1
ATOM 4149 C CA . ASP B 1 139 ? -20.953 -20.375 -9.539 1 98.44 139 ASP B CA 1
ATOM 4150 C C . ASP B 1 139 ? -21.672 -19.062 -9.844 1 98.44 139 ASP B C 1
ATOM 4152 O O . ASP B 1 139 ? -22.594 -18.672 -9.133 1 98.44 139 ASP B O 1
ATOM 4156 N N . ARG B 1 140 ? -21.219 -18.391 -10.938 1 96.88 140 ARG B N 1
ATOM 4157 C CA . ARG B 1 140 ? -21.812 -17.109 -11.32 1 96.88 140 ARG B CA 1
ATOM 4158 C C . ARG B 1 140 ? -22.672 -17.266 -12.57 1 96.88 140 ARG B C 1
ATOM 4160 O O . ARG B 1 140 ? -22.875 -16.297 -13.305 1 96.88 140 ARG B O 1
ATOM 4167 N N . THR B 1 141 ? -23.141 -18.375 -12.867 1 96.88 141 THR B N 1
ATOM 4168 C CA . THR B 1 141 ? -23.859 -18.641 -14.109 1 96.88 141 THR B CA 1
ATOM 4169 C C . THR B 1 141 ? -25.141 -17.812 -14.164 1 96.88 141 THR B C 1
ATOM 4171 O O . THR B 1 141 ? -25.656 -17.531 -15.25 1 96.88 141 THR B O 1
ATOM 4174 N N . LYS B 1 142 ? -25.641 -17.406 -13.023 1 97.75 142 LYS B N 1
ATOM 4175 C CA . LYS B 1 142 ? -26.906 -16.672 -12.984 1 97.75 142 LYS B CA 1
ATOM 4176 C C . LYS B 1 142 ? -26.672 -15.227 -12.539 1 97.75 142 LYS B C 1
ATOM 4178 O O . LYS B 1 142 ? -27.578 -14.594 -11.992 1 97.75 142 LYS B O 1
ATOM 4183 N N . TYR B 1 143 ? -25.484 -14.797 -12.625 1 97.88 143 TYR B N 1
ATOM 4184 C CA . TYR B 1 143 ? -25.156 -13.438 -12.188 1 97.88 143 TYR B CA 1
ATOM 4185 C C . TYR B 1 143 ? -24.516 -12.648 -13.312 1 97.88 143 TYR B C 1
ATOM 4187 O O . TYR B 1 143 ? -23.484 -13.07 -13.867 1 97.88 143 TYR B O 1
ATOM 4195 N N . LYS B 1 144 ? -25 -11.469 -13.594 1 97 144 LYS B N 1
ATOM 4196 C CA . LYS B 1 144 ? -24.516 -10.656 -14.703 1 97 144 LYS B CA 1
ATOM 4197 C C . LYS B 1 144 ? -23.75 -9.438 -14.188 1 97 144 LYS B C 1
ATOM 4199 O O . LYS B 1 144 ? -23.203 -8.664 -14.984 1 97 144 LYS B O 1
ATOM 4204 N N . GLY B 1 145 ? -23.703 -9.258 -12.914 1 96.75 145 GLY B N 1
ATOM 4205 C CA . GLY B 1 145 ? -23 -8.125 -12.328 1 96.75 145 GLY B CA 1
ATOM 4206 C C . GLY B 1 145 ? -21.5 -8.352 -12.203 1 96.75 145 GLY B C 1
ATOM 4207 O O . GLY B 1 145 ? -20.984 -9.352 -12.711 1 96.75 145 GLY B O 1
ATOM 4208 N N . ILE B 1 146 ? -20.828 -7.449 -11.562 1 96.81 146 ILE B N 1
ATOM 4209 C CA . ILE B 1 146 ? -19.375 -7.48 -11.406 1 96.81 146 ILE B CA 1
ATOM 4210 C C . ILE B 1 146 ? -19.016 -8.258 -10.148 1 96.81 146 ILE B C 1
ATOM 4212 O O . ILE B 1 146 ? -19.391 -7.875 -9.039 1 96.81 146 ILE B O 1
ATOM 4216 N N . LEU B 1 147 ? -18.281 -9.336 -10.312 1 97.06 147 LEU B N 1
ATOM 4217 C CA . LEU B 1 147 ? -17.734 -10.164 -9.242 1 97.06 147 LEU B CA 1
ATOM 4218 C C . LEU B 1 147 ? -18.844 -10.781 -8.406 1 97.06 147 LEU B C 1
ATOM 4220 O O . LEU B 1 147 ? -19.281 -11.898 -8.68 1 97.06 147 LEU B O 1
ATOM 4224 N N . ARG B 1 148 ? -19.484 -10.016 -7.508 1 96.88 148 ARG B N 1
ATOM 4225 C CA . ARG B 1 148 ? -20.594 -10.453 -6.668 1 96.88 148 ARG B CA 1
ATOM 4226 C C . ARG B 1 148 ? -21.391 -9.258 -6.16 1 96.88 148 ARG B C 1
ATOM 4228 O O . ARG B 1 148 ? -20.922 -8.125 -6.207 1 96.88 148 ARG B O 1
ATOM 4235 N N . PRO B 1 149 ? -22.625 -9.578 -5.668 1 96.94 149 PRO B N 1
ATOM 4236 C CA . PRO B 1 149 ? -23.453 -8.484 -5.156 1 96.94 149 PRO B CA 1
ATOM 4237 C C . PRO B 1 149 ? -22.719 -7.617 -4.137 1 96.94 149 PRO B C 1
ATOM 4239 O O . PRO B 1 149 ? -22 -8.133 -3.273 1 96.94 149 PRO B O 1
ATOM 4242 N N . GLY B 1 150 ? -22.875 -6.277 -4.27 1 95.81 150 GLY B N 1
ATOM 4243 C CA . GLY B 1 150 ? -22.234 -5.336 -3.365 1 95.81 150 GLY B CA 1
ATOM 4244 C C . GLY B 1 150 ? -21.078 -4.598 -4 1 95.81 150 GLY B C 1
ATOM 4245 O O . GLY B 1 150 ? -20.719 -3.502 -3.562 1 95.81 150 GLY B O 1
ATOM 4246 N N . PHE B 1 151 ? -20.438 -5.203 -4.977 1 97.88 151 PHE B N 1
ATOM 4247 C CA . PHE B 1 151 ? -19.375 -4.516 -5.691 1 97.88 151 PHE B CA 1
ATOM 4248 C C . PHE B 1 151 ? -19.938 -3.457 -6.629 1 97.88 151 PHE B C 1
ATOM 4250 O O . PHE B 1 151 ? -20.938 -3.689 -7.301 1 97.88 151 PHE B O 1
ATOM 4257 N N . LYS B 1 152 ? -19.312 -2.326 -6.664 1 97.06 152 LYS B N 1
ATOM 4258 C CA . LYS B 1 152 ? -19.672 -1.229 -7.559 1 97.06 152 LYS B CA 1
ATOM 4259 C C . LYS B 1 152 ? -18.531 -0.898 -8.516 1 97.06 152 LYS B C 1
ATOM 4261 O O . LYS B 1 152 ? -17.375 -0.789 -8.102 1 97.06 152 LYS B O 1
ATOM 4266 N N . PRO B 1 153 ? -18.891 -0.782 -9.727 1 96.5 153 PRO B N 1
ATOM 4267 C CA . PRO B 1 153 ? -17.828 -0.439 -10.688 1 96.5 153 PRO B CA 1
ATOM 4268 C C . PRO B 1 153 ? -17.172 0.902 -10.375 1 96.5 153 PRO B C 1
ATOM 4270 O O . PRO B 1 153 ? -17.812 1.8 -9.828 1 96.5 153 PRO B O 1
ATOM 4273 N N . VAL B 1 154 ? -15.93 0.985 -10.703 1 95.88 154 VAL B N 1
ATOM 4274 C CA . VAL B 1 154 ? -15.188 2.225 -10.484 1 95.88 154 VAL B CA 1
ATOM 4275 C C . VAL B 1 154 ? -14.672 2.762 -11.812 1 95.88 154 VAL B C 1
ATOM 4277 O O . VAL B 1 154 ? -14.57 2.02 -12.797 1 95.88 154 VAL B O 1
ATOM 4280 N N . LYS B 1 155 ? -14.375 4.043 -11.797 1 93.12 155 LYS B N 1
ATOM 4281 C CA . LYS B 1 155 ? -13.867 4.699 -12.992 1 93.12 155 LYS B CA 1
ATOM 4282 C C . LYS B 1 155 ? -12.43 4.266 -13.289 1 93.12 155 LYS B C 1
ATOM 4284 O O . LYS B 1 155 ? -11.75 3.729 -12.422 1 93.12 155 LYS B O 1
ATOM 4289 N N . GLU B 1 156 ? -12.078 4.559 -14.492 1 96 156 GLU B N 1
ATOM 4290 C CA . GLU B 1 156 ? -10.703 4.277 -14.906 1 96 156 GLU B CA 1
ATOM 4291 C C . GLU B 1 156 ? -9.711 5.129 -14.125 1 96 156 GLU B C 1
ATOM 4293 O O . GLU B 1 156 ? -10.039 6.227 -13.672 1 96 156 GLU B O 1
ATOM 4298 N N . ASP B 1 157 ? -8.641 4.617 -13.898 1 98.06 157 ASP B N 1
ATOM 4299 C CA . ASP B 1 157 ? -7.531 5.348 -13.281 1 98.06 157 ASP B CA 1
ATOM 4300 C C . ASP B 1 157 ? -6.754 6.148 -14.328 1 98.06 157 ASP B C 1
ATOM 4302 O O . ASP B 1 157 ? -6.137 5.57 -15.227 1 98.06 157 ASP B O 1
ATOM 4306 N N . THR B 1 158 ? -6.703 7.406 -14.227 1 98.06 158 THR B N 1
ATOM 4307 C CA . THR B 1 158 ? -6.105 8.289 -15.227 1 98.06 158 THR B CA 1
ATOM 4308 C C . THR B 1 158 ? -4.617 8 -15.383 1 98.06 158 THR B C 1
ATOM 4310 O O . THR B 1 158 ? -4.043 8.242 -16.453 1 98.06 158 THR B O 1
ATOM 4313 N N . ILE B 1 159 ? -4.012 7.449 -14.383 1 98.44 159 ILE B N 1
ATOM 4314 C CA . ILE B 1 159 ? -2.57 7.219 -14.422 1 98.44 159 ILE B CA 1
ATOM 4315 C C . ILE B 1 159 ? -2.24 6.203 -15.516 1 98.44 159 ILE B C 1
ATOM 4317 O O . ILE B 1 159 ? -1.149 6.238 -16.094 1 98.44 159 ILE B O 1
ATOM 4321 N N . ASN B 1 160 ? -3.152 5.305 -15.789 1 97.75 160 ASN B N 1
ATOM 4322 C CA . ASN B 1 160 ? -2.92 4.25 -16.766 1 97.75 160 ASN B CA 1
ATOM 4323 C C . ASN B 1 160 ? -2.738 4.824 -18.172 1 97.75 160 ASN B C 1
ATOM 4325 O O . ASN B 1 160 ? -2.162 4.172 -19.047 1 97.75 160 ASN B O 1
ATOM 4329 N N . GLU B 1 161 ? -3.195 6.004 -18.391 1 97.62 161 GLU B N 1
ATOM 4330 C CA . GLU B 1 161 ? -3.016 6.664 -19.688 1 97.62 161 GLU B CA 1
ATOM 4331 C C . GLU B 1 161 ? -1.559 7.055 -19.906 1 97.62 161 GLU B C 1
ATOM 4333 O O . GLU B 1 161 ? -1.133 7.262 -21.047 1 97.62 161 GLU B O 1
ATOM 4338 N N . LEU B 1 162 ? -0.865 7.113 -18.859 1 98.38 162 LEU B N 1
ATOM 4339 C CA . LEU B 1 162 ? 0.5 7.625 -18.938 1 98.38 162 LEU B CA 1
ATOM 4340 C C . LEU B 1 162 ? 1.51 6.484 -18.906 1 98.38 162 LEU B C 1
ATOM 4342 O O . LEU B 1 162 ? 2.695 6.691 -19.172 1 98.38 162 LEU B O 1
ATOM 4346 N N . LEU B 1 163 ? 1.073 5.277 -18.578 1 98.75 163 LEU B N 1
ATOM 4347 C CA . LEU B 1 163 ? 1.983 4.168 -18.328 1 98.75 163 LEU B CA 1
ATOM 4348 C C . LEU B 1 163 ? 1.864 3.109 -19.422 1 98.75 163 LEU B C 1
ATOM 4350 O O . LEU B 1 163 ? 0.771 2.865 -19.938 1 98.75 163 LEU B O 1
ATOM 4354 N N . PRO B 1 164 ? 2.986 2.449 -19.75 1 98.69 164 PRO B N 1
ATOM 4355 C CA . PRO B 1 164 ? 2.928 1.431 -20.797 1 98.69 164 PRO B CA 1
ATOM 4356 C C . PRO B 1 164 ? 2.195 0.167 -20.359 1 98.69 164 PRO B C 1
ATOM 4358 O O . PRO B 1 164 ? 2.266 -0.212 -19.188 1 98.69 164 PRO B O 1
ATOM 4361 N N . ASP B 1 165 ? 1.592 -0.544 -21.297 1 98.31 165 ASP B N 1
ATOM 4362 C CA . ASP B 1 165 ? 0.887 -1.792 -21.016 1 98.31 165 ASP B CA 1
ATOM 4363 C C . ASP B 1 165 ? 1.868 -2.922 -20.719 1 98.31 165 ASP B C 1
ATOM 4365 O O . ASP B 1 165 ? 2.918 -3.025 -21.344 1 98.31 165 ASP B O 1
ATOM 4369 N N . THR B 1 166 ? 1.493 -3.746 -19.781 1 98.31 166 THR B N 1
ATOM 4370 C CA . THR B 1 166 ? 2.396 -4.832 -19.422 1 98.31 166 THR B CA 1
ATOM 4371 C C . THR B 1 166 ? 2.045 -6.109 -20.172 1 98.31 166 THR B C 1
ATOM 4373 O O . THR B 1 166 ? 2.855 -7.035 -20.25 1 98.31 166 THR B O 1
ATOM 4376 N N . ASN B 1 167 ? 0.819 -6.219 -20.625 1 96.75 167 ASN B N 1
ATOM 4377 C CA . ASN B 1 167 ? 0.348 -7.301 -21.469 1 96.75 167 ASN B CA 1
ATOM 4378 C C . ASN B 1 167 ? 0.383 -8.641 -20.75 1 96.75 167 ASN B C 1
ATOM 4380 O O . ASN B 1 167 ? 0.682 -9.672 -21.359 1 96.75 167 ASN B O 1
ATOM 4384 N N . LEU B 1 168 ? 0.322 -8.641 -19.469 1 98.62 168 LEU B N 1
ATOM 4385 C CA . LEU B 1 168 ? 0.097 -9.875 -18.719 1 98.62 168 LEU B CA 1
ATOM 4386 C C . LEU B 1 168 ? -1.328 -10.375 -18.922 1 98.62 168 LEU B C 1
ATOM 4388 O O . LEU B 1 168 ? -2.277 -9.594 -18.906 1 98.62 168 LEU B O 1
ATOM 4392 N N . MET B 1 169 ? -1.478 -11.656 -19.125 1 98.5 169 MET B N 1
ATOM 4393 C CA . MET B 1 169 ? -2.715 -12.102 -19.766 1 98.5 169 MET B CA 1
ATOM 4394 C C . MET B 1 169 ? -3.578 -12.883 -18.781 1 98.5 169 MET B C 1
ATOM 4396 O O . MET B 1 169 ? -4.773 -12.625 -18.656 1 98.5 169 MET B O 1
ATOM 4400 N N . TYR B 1 170 ? -3.041 -13.914 -18.219 1 98.25 170 TYR B N 1
ATOM 4401 C CA . TYR B 1 170 ? -3.797 -14.773 -17.312 1 98.25 170 TYR B CA 1
ATOM 4402 C C . TYR B 1 170 ? -2.875 -15.445 -16.312 1 98.25 170 TYR B C 1
ATOM 4404 O O . TYR B 1 170 ? -1.649 -15.352 -16.406 1 98.25 170 TYR B O 1
ATOM 4412 N N . ILE B 1 171 ? -3.436 -16.031 -15.266 1 98.62 171 ILE B N 1
ATOM 4413 C CA . ILE B 1 171 ? -2.678 -16.781 -14.273 1 98.62 171 ILE B CA 1
ATOM 4414 C C . ILE B 1 171 ? -2.248 -18.125 -14.867 1 98.62 171 ILE B C 1
ATOM 4416 O O . ILE B 1 171 ? -3.09 -18.938 -15.227 1 98.62 171 ILE B O 1
ATOM 4420 N N . ASP B 1 172 ? -0.941 -18.266 -14.977 1 96.88 172 ASP B N 1
ATOM 4421 C CA . ASP B 1 172 ? -0.433 -19.562 -15.398 1 96.88 172 ASP B CA 1
ATOM 4422 C C . ASP B 1 172 ? -0.543 -20.594 -14.273 1 96.88 172 ASP B C 1
ATOM 4424 O O . ASP B 1 172 ? -1.075 -21.688 -14.477 1 96.88 172 ASP B O 1
ATOM 4428 N N . HIS B 1 173 ? -0.013 -20.25 -13.164 1 96.19 173 HIS B N 1
ATOM 4429 C CA . HIS B 1 173 ? -0.13 -21.109 -11.992 1 96.19 173 HIS B CA 1
ATOM 4430 C C . HIS B 1 173 ? 0.028 -20.312 -10.703 1 96.19 173 HIS B C 1
ATOM 4432 O O . HIS B 1 173 ? 0.463 -19.156 -10.727 1 96.19 173 HIS B O 1
ATOM 4438 N N . VAL B 1 174 ? -0.453 -20.906 -9.617 1 98.06 174 VAL B N 1
ATOM 4439 C CA . VAL B 1 174 ? -0.236 -20.406 -8.258 1 98.06 174 VAL B CA 1
ATOM 4440 C C . VAL B 1 174 ? 0.602 -21.422 -7.473 1 98.06 174 VAL B C 1
ATOM 4442 O O . VAL B 1 174 ? 0.372 -22.625 -7.559 1 98.06 174 VAL B O 1
ATOM 4445 N N . GLU B 1 175 ? 1.587 -20.875 -6.785 1 95.69 175 GLU B N 1
ATOM 4446 C CA . GLU B 1 175 ? 2.451 -21.781 -6.039 1 95.69 175 GLU B CA 1
ATOM 4447 C C . GLU B 1 175 ? 2.375 -21.516 -4.539 1 95.69 175 GLU B C 1
ATOM 4449 O O . GLU B 1 175 ? 2.426 -20.359 -4.105 1 95.69 175 GLU B O 1
ATOM 4454 N N . GLY B 1 176 ? 2.24 -22.641 -3.814 1 95.94 176 GLY B N 1
ATOM 4455 C CA . GLY B 1 176 ? 2.271 -22.578 -2.363 1 95.94 176 GLY B CA 1
ATOM 4456 C C . GLY B 1 176 ? 3.48 -23.266 -1.764 1 95.94 176 GLY B C 1
ATOM 4457 O O . GLY B 1 176 ? 4.035 -24.188 -2.363 1 95.94 176 GLY B O 1
ATOM 4458 N N . ASN B 1 177 ? 3.91 -22.75 -0.65 1 94.06 177 ASN B N 1
ATOM 4459 C CA . ASN B 1 177 ? 4.91 -23.422 0.172 1 94.06 177 ASN B CA 1
ATOM 4460 C C . ASN B 1 177 ? 4.312 -23.938 1.477 1 94.06 177 ASN B C 1
ATOM 4462 O O . ASN B 1 177 ? 3.537 -23.25 2.131 1 94.06 177 ASN B O 1
ATOM 4466 N N . MET B 1 178 ? 4.727 -25.188 1.737 1 92.94 178 MET B N 1
ATOM 4467 C CA . MET B 1 178 ? 4.098 -25.922 2.838 1 92.94 178 MET B CA 1
ATOM 4468 C C . MET B 1 178 ? 5.094 -26.156 3.967 1 92.94 178 MET B C 1
ATOM 4470 O O . MET B 1 178 ? 6.305 -26.172 3.742 1 92.94 178 MET B O 1
ATOM 4474 N N . ALA B 1 179 ? 4.422 -26.312 5.172 1 91.88 179 ALA B N 1
ATOM 4475 C CA . ALA B 1 179 ? 5.223 -26.812 6.289 1 91.88 179 ALA B CA 1
ATOM 4476 C C . ALA B 1 179 ? 5.836 -28.172 5.965 1 91.88 179 ALA B C 1
ATOM 4478 O O . ALA B 1 179 ? 5.254 -28.953 5.211 1 91.88 179 ALA B O 1
ATOM 4479 N N . ASP B 1 180 ? 6.895 -28.469 6.621 1 86.12 180 ASP B N 1
ATOM 4480 C CA . ASP B 1 180 ? 7.613 -29.719 6.383 1 86.12 180 ASP B CA 1
ATOM 4481 C C . ASP B 1 180 ? 6.715 -30.938 6.645 1 86.12 180 ASP B C 1
ATOM 4483 O O . ASP B 1 180 ? 6.055 -31.016 7.68 1 86.12 180 ASP B O 1
ATOM 4487 N N . GLY B 1 181 ? 6.723 -31.766 5.621 1 87.62 181 GLY B N 1
ATOM 4488 C CA . GLY B 1 181 ? 6.027 -33.031 5.793 1 87.62 181 GLY B CA 1
ATOM 4489 C C . GLY B 1 181 ? 4.551 -32.938 5.449 1 87.62 181 GLY B C 1
ATOM 4490 O O . GLY B 1 181 ? 3.812 -33.906 5.641 1 87.62 181 GLY B O 1
ATOM 4491 N N . THR B 1 182 ? 4.141 -31.812 4.863 1 92.12 182 THR B N 1
ATOM 4492 C CA . THR B 1 182 ? 2.705 -31.688 4.652 1 92.12 182 THR B CA 1
ATOM 4493 C C . THR B 1 182 ? 2.381 -31.625 3.164 1 92.12 182 THR B C 1
ATOM 4495 O O . THR B 1 182 ? 1.217 -31.484 2.781 1 92.12 182 THR B O 1
ATOM 4498 N N . LEU B 1 183 ? 3.344 -31.766 2.332 1 90.88 183 LEU B N 1
ATOM 4499 C CA . LEU B 1 183 ? 3.15 -31.641 0.892 1 90.88 183 LEU B CA 1
ATOM 4500 C C . LEU B 1 183 ? 2.16 -32.688 0.385 1 90.88 183 LEU B C 1
ATOM 4502 O O . LEU B 1 183 ? 1.21 -32.344 -0.325 1 90.88 183 LEU B O 1
ATOM 4506 N N . GLN B 1 184 ? 2.385 -33.906 0.755 1 89.81 184 GLN B N 1
ATOM 4507 C CA . GLN B 1 184 ? 1.55 -35 0.258 1 89.81 184 GLN B CA 1
ATOM 4508 C C . GLN B 1 184 ? 0.097 -34.812 0.688 1 89.81 184 GLN B C 1
ATOM 4510 O O . GLN B 1 184 ? -0.823 -35.062 -0.097 1 89.81 184 GLN B O 1
ATOM 4515 N N . ASP B 1 185 ? -0.054 -34.469 1.906 1 93.69 185 ASP B N 1
ATOM 4516 C CA . ASP B 1 185 ? -1.405 -34.219 2.402 1 93.69 185 ASP B CA 1
ATOM 4517 C C . ASP B 1 185 ? -2.078 -33.062 1.635 1 93.69 185 ASP B C 1
ATOM 4519 O O . ASP B 1 185 ? -3.268 -33.156 1.324 1 93.69 185 ASP B O 1
ATOM 4523 N N . SER B 1 186 ? -1.354 -32.062 1.343 1 94.5 186 SER B N 1
ATOM 4524 C CA . SER B 1 186 ? -1.89 -30.922 0.629 1 94.5 186 SER B CA 1
ATOM 4525 C C . SER B 1 186 ? -2.293 -31.297 -0.794 1 94.5 186 SER B C 1
ATOM 4527 O O . SER B 1 186 ? -3.348 -30.875 -1.274 1 94.5 186 SER B O 1
ATOM 4529 N N . VAL B 1 187 ? -1.484 -32.031 -1.419 1 92.81 187 VAL B N 1
ATOM 4530 C CA . VAL B 1 187 ? -1.77 -32.469 -2.787 1 92.81 187 VAL B CA 1
ATOM 4531 C C . VAL B 1 187 ? -2.982 -33.375 -2.805 1 92.81 187 VAL B C 1
ATOM 4533 O O . VAL B 1 187 ? -3.883 -33.219 -3.631 1 92.81 187 VAL B O 1
ATOM 4536 N N . SER B 1 188 ? -2.963 -34.344 -1.908 1 94.62 188 SER B N 1
ATOM 4537 C CA . SER B 1 188 ? -4.062 -35.281 -1.821 1 94.62 188 SER B CA 1
ATOM 4538 C C . SER B 1 188 ? -5.387 -34.594 -1.539 1 94.62 188 SER B C 1
ATOM 4540 O O . SER B 1 188 ? -6.441 -35.031 -1.987 1 94.62 188 SER B O 1
ATOM 4542 N N . TRP B 1 189 ? -5.262 -33.5 -0.805 1 97.44 189 TRP B N 1
ATOM 4543 C CA . TRP B 1 189 ? -6.453 -32.719 -0.503 1 97.44 189 TRP B CA 1
ATOM 4544 C C . TRP B 1 189 ? -7.168 -32.312 -1.784 1 97.44 189 TRP B C 1
ATOM 4546 O O . TRP B 1 189 ? -8.391 -32.406 -1.884 1 97.44 189 TRP B O 1
ATOM 4556 N N . TYR B 1 190 ? -6.52 -31.891 -2.777 1 97.31 190 TYR B N 1
ATOM 4557 C CA . TYR B 1 190 ? -7.113 -31.422 -4.02 1 97.31 190 TYR B CA 1
ATOM 4558 C C . TYR B 1 190 ? -7.703 -32.594 -4.82 1 97.31 190 TYR B C 1
ATOM 4560 O O . TYR B 1 190 ? -8.758 -32.438 -5.438 1 97.31 190 TYR B O 1
ATOM 4568 N N . GLU B 1 191 ? -6.992 -33.656 -4.816 1 94.88 191 GLU B N 1
ATOM 4569 C CA . GLU B 1 191 ? -7.484 -34.844 -5.508 1 94.88 191 GLU B CA 1
ATOM 4570 C C . GLU B 1 191 ? -8.797 -35.344 -4.898 1 94.88 191 GLU B C 1
ATOM 4572 O O . GLU B 1 191 ? -9.742 -35.656 -5.625 1 94.88 191 GLU B O 1
ATOM 4577 N N . THR B 1 192 ? -8.781 -35.344 -3.635 1 96.38 192 THR B N 1
ATOM 4578 C CA . THR B 1 192 ? -9.914 -35.906 -2.896 1 96.38 192 THR B CA 1
ATOM 4579 C C . THR B 1 192 ? -11.102 -34.969 -2.908 1 96.38 192 THR B C 1
ATOM 4581 O O . THR B 1 192 ? -12.234 -35.375 -3.129 1 96.38 192 THR B O 1
ATOM 4584 N N . ASN B 1 193 ? -10.812 -33.688 -2.729 1 97.25 193 ASN B N 1
ATOM 4585 C CA . ASN B 1 193 ? -11.891 -32.781 -2.402 1 97.25 193 ASN B CA 1
ATOM 4586 C C . ASN B 1 193 ? -12.352 -31.984 -3.629 1 97.25 193 ASN B C 1
ATOM 4588 O O . ASN B 1 193 ? -13.492 -31.516 -3.682 1 97.25 193 ASN B O 1
ATOM 4592 N N . LEU B 1 194 ? -11.484 -31.812 -4.672 1 97.19 194 LEU B N 1
ATOM 4593 C CA . LEU B 1 194 ? -11.852 -30.906 -5.754 1 97.19 194 LEU B CA 1
ATOM 4594 C C . LEU B 1 194 ? -11.734 -31.594 -7.109 1 97.19 194 LEU B C 1
ATOM 4596 O O . LEU B 1 194 ? -11.758 -30.938 -8.148 1 97.19 194 LEU B O 1
ATOM 4600 N N . ASN B 1 195 ? -11.594 -32.875 -7.105 1 93.69 195 ASN B N 1
ATOM 4601 C CA . ASN B 1 195 ? -11.539 -33.688 -8.32 1 93.69 195 ASN B CA 1
ATOM 4602 C C . ASN B 1 195 ? -10.406 -33.219 -9.242 1 93.69 195 ASN B C 1
ATOM 4604 O O . ASN B 1 195 ? -10.562 -33.188 -10.461 1 93.69 195 ASN B O 1
ATOM 4608 N N . MET B 1 196 ? -9.352 -32.75 -8.656 1 95 196 MET B N 1
ATOM 4609 C CA . MET B 1 196 ? -8.164 -32.406 -9.43 1 95 196 MET B CA 1
ATOM 4610 C C . MET B 1 196 ? -7.188 -33.594 -9.461 1 95 196 MET B C 1
ATOM 4612 O O . MET B 1 196 ? -7.375 -34.594 -8.758 1 95 196 MET B O 1
ATOM 4616 N N . HIS B 1 197 ? -6.16 -33.438 -10.391 1 91.25 197 HIS B N 1
ATOM 4617 C CA . HIS B 1 197 ? -5.23 -34.562 -10.578 1 91.25 197 HIS B CA 1
ATOM 4618 C C . HIS B 1 197 ? -3.787 -34.094 -10.398 1 91.25 197 HIS B C 1
ATOM 4620 O O . HIS B 1 197 ? -3.434 -33 -10.789 1 91.25 197 HIS B O 1
ATOM 4626 N N . ARG B 1 198 ? -3.068 -35.031 -9.898 1 87.69 198 ARG B N 1
ATOM 4627 C CA . ARG B 1 198 ? -1.637 -34.781 -9.797 1 87.69 198 ARG B CA 1
ATOM 4628 C C . ARG B 1 198 ? -1.001 -34.656 -11.18 1 87.69 198 ARG B C 1
ATOM 4630 O O . ARG B 1 198 ? -1.331 -35.438 -12.086 1 87.69 198 ARG B O 1
ATOM 4637 N N . PHE B 1 199 ? -0.141 -33.781 -11.383 1 75.62 199 PHE B N 1
ATOM 4638 C CA . PHE B 1 199 ? 0.471 -33.5 -12.68 1 75.62 199 PHE B CA 1
ATOM 4639 C C . PHE B 1 199 ? 1.969 -33.781 -12.633 1 75.62 199 PHE B C 1
ATOM 4641 O O . PHE B 1 199 ? 2.504 -34.469 -13.523 1 75.62 199 PHE B O 1
ATOM 4648 N N . TRP B 1 200 ? 2.746 -33.125 -11.773 1 67.88 200 TRP B N 1
ATOM 4649 C CA . TRP B 1 200 ? 4.191 -33.281 -11.695 1 67.88 200 TRP B CA 1
ATOM 4650 C C . TRP B 1 200 ? 4.637 -33.5 -10.25 1 67.88 200 TRP B C 1
ATOM 4652 O O . TRP B 1 200 ? 3.982 -33.031 -9.312 1 67.88 200 TRP B O 1
ATOM 4662 N N . CYS B 1 201 ? 5.461 -34.562 -10.086 1 52 201 CYS B N 1
ATOM 4663 C CA . CYS B 1 201 ? 6.113 -34.719 -8.789 1 52 201 CYS B CA 1
ATOM 4664 C C . CYS B 1 201 ? 7.629 -34.781 -8.953 1 52 201 CYS B C 1
ATOM 4666 O O . CYS B 1 201 ? 8.125 -35.5 -9.828 1 52 201 CYS B O 1
ATOM 4668 N N . VAL B 1 202 ? 8.266 -33.656 -8.641 1 54.88 202 VAL B N 1
ATOM 4669 C CA . VAL B 1 202 ? 9.719 -33.75 -8.664 1 54.88 202 VAL B CA 1
ATOM 4670 C C . VAL B 1 202 ? 10.25 -34 -7.258 1 54.88 202 VAL B C 1
ATOM 4672 O O . VAL B 1 202 ? 9.828 -33.375 -6.297 1 54.88 202 VAL B O 1
ATOM 4675 N N . ASP B 1 203 ? 10.695 -35.219 -6.922 1 46.62 203 ASP B N 1
ATOM 4676 C CA . ASP B 1 203 ? 11.414 -35.531 -5.691 1 46.62 203 ASP B CA 1
ATOM 4677 C C . ASP B 1 203 ? 12.898 -35.219 -5.824 1 46.62 203 ASP B C 1
ATOM 4679 O O . ASP B 1 203 ? 13.625 -35.875 -6.562 1 46.62 203 ASP B O 1
ATOM 4683 N N . TYR B 1 204 ? 13.211 -33.969 -5.582 1 47.38 204 TYR B N 1
ATOM 4684 C CA . TYR B 1 204 ? 14.617 -33.594 -5.75 1 47.38 204 TYR B CA 1
ATOM 4685 C C . TYR B 1 204 ? 15.477 -34.25 -4.672 1 47.38 204 TYR B C 1
ATOM 4687 O O . TYR B 1 204 ? 16.484 -33.688 -4.242 1 47.38 204 TYR B O 1
ATOM 4695 N N . SER B 1 205 ? 15.117 -35.312 -3.975 1 42.88 205 SER B N 1
ATOM 4696 C CA . SER B 1 205 ? 16.047 -35.875 -3.008 1 42.88 205 SER B CA 1
ATOM 4697 C C . SER B 1 205 ? 17.438 -36.031 -3.604 1 42.88 205 SER B C 1
ATOM 4699 O O . SER B 1 205 ? 18.438 -36 -2.879 1 42.88 205 SER B O 1
ATOM 4701 N N . HIS B 1 206 ? 17.578 -36.375 -4.746 1 39.59 206 HIS B N 1
ATOM 4702 C CA . HIS B 1 206 ? 18.922 -36.844 -5.094 1 39.59 206 HIS B CA 1
ATOM 4703 C C . HIS B 1 206 ? 19.781 -35.688 -5.605 1 39.59 206 HIS B C 1
ATOM 4705 O O . HIS B 1 206 ? 21 -35.688 -5.363 1 39.59 206 HIS B O 1
ATOM 4711 N N . ASP B 1 207 ? 19.547 -35.25 -6.816 1 39.81 207 ASP B N 1
ATOM 4712 C CA . ASP B 1 207 ? 20.641 -34.656 -7.566 1 39.81 207 ASP B CA 1
ATOM 4713 C C . ASP B 1 207 ? 20.688 -33.125 -7.344 1 39.81 207 ASP B C 1
ATOM 4715 O O . ASP B 1 207 ? 21.438 -32.438 -8.023 1 39.81 207 ASP B O 1
ATOM 4719 N N . LEU B 1 208 ? 19.719 -32.594 -6.59 1 43.91 208 LEU B N 1
ATOM 4720 C CA . LEU B 1 208 ? 19.844 -31.156 -6.746 1 43.91 208 LEU B CA 1
ATOM 4721 C C . LEU B 1 208 ? 20.812 -30.578 -5.719 1 43.91 208 LEU B C 1
ATOM 4723 O O . LEU B 1 208 ? 21.094 -31.203 -4.703 1 43.91 208 LEU B O 1
ATOM 4727 N N . VAL B 1 209 ? 21.266 -29.344 -6.008 1 43.12 209 VAL B N 1
ATOM 4728 C CA . VAL B 1 209 ? 22.188 -28.5 -5.246 1 43.12 209 VAL B CA 1
ATOM 4729 C C . VAL B 1 209 ? 21.719 -28.406 -3.795 1 43.12 209 VAL B C 1
ATOM 4731 O O . VAL B 1 209 ? 20.516 -28.391 -3.523 1 43.12 209 VAL B O 1
ATOM 4734 N N . PRO B 1 210 ? 22.625 -28.781 -2.914 1 43.5 210 PRO B N 1
ATOM 4735 C CA . PRO B 1 210 ? 22.391 -28.828 -1.468 1 43.5 210 PRO B CA 1
ATOM 4736 C C . PRO B 1 210 ? 21.312 -27.828 -1.011 1 43.5 210 PRO B C 1
ATOM 4738 O O . PRO B 1 210 ? 20.578 -28.109 -0.059 1 43.5 210 PRO B O 1
ATOM 4741 N N . TYR B 1 211 ? 21.25 -26.688 -1.462 1 44.56 211 TYR B N 1
ATOM 4742 C CA . TYR B 1 211 ? 20.453 -25.641 -0.807 1 44.56 211 TYR B CA 1
ATOM 4743 C C . TYR B 1 211 ? 19.031 -25.625 -1.345 1 44.56 211 TYR B C 1
ATOM 4745 O O . TYR B 1 211 ? 18.188 -24.875 -0.858 1 44.56 211 TYR B O 1
ATOM 4753 N N . ALA B 1 212 ? 18.797 -26.5 -2.316 1 50.19 212 ALA B N 1
ATOM 4754 C CA . ALA B 1 212 ? 17.5 -26.328 -2.965 1 50.19 212 ALA B CA 1
ATOM 4755 C C . ALA B 1 212 ? 16.703 -27.641 -2.932 1 50.19 212 ALA B C 1
ATOM 4757 O O . ALA B 1 212 ? 15.844 -27.875 -3.791 1 50.19 212 ALA B O 1
ATOM 4758 N N . CYS B 1 213 ? 16.906 -28.312 -1.771 1 53.78 213 CYS B N 1
ATOM 4759 C CA . CYS B 1 213 ? 16.203 -29.578 -1.881 1 53.78 213 CYS B CA 1
ATOM 4760 C C . CYS B 1 213 ? 14.727 -29.406 -1.546 1 53.78 213 CYS B C 1
ATOM 4762 O O . CYS B 1 213 ? 14.367 -29.172 -0.389 1 53.78 213 CYS B O 1
ATOM 4764 N N . ILE B 1 214 ? 13.914 -29.141 -2.576 1 63.78 214 ILE B N 1
ATOM 4765 C CA . ILE B 1 214 ? 12.469 -28.953 -2.471 1 63.78 214 ILE B CA 1
ATOM 4766 C C . ILE B 1 214 ? 11.75 -30.141 -3.109 1 63.78 214 ILE B C 1
ATOM 4768 O O . ILE B 1 214 ? 12.211 -30.703 -4.109 1 63.78 214 ILE B O 1
ATOM 4772 N N . ASN B 1 215 ? 10.891 -30.688 -2.258 1 76.31 215 ASN B N 1
ATOM 4773 C CA . ASN B 1 215 ? 9.875 -31.547 -2.859 1 76.31 215 ASN B CA 1
ATOM 4774 C C . ASN B 1 215 ? 8.742 -30.734 -3.479 1 76.31 215 ASN B C 1
ATOM 4776 O O . ASN B 1 215 ? 8.266 -29.766 -2.881 1 76.31 215 ASN B O 1
ATOM 4780 N N . SER B 1 216 ? 8.523 -31.047 -4.715 1 83.62 216 SER B N 1
ATOM 4781 C CA . SER B 1 216 ? 7.48 -30.297 -5.402 1 83.62 216 SER B CA 1
ATOM 4782 C C . SER B 1 216 ? 6.43 -31.234 -6 1 83.62 216 SER B C 1
ATOM 4784 O O . SER B 1 216 ? 6.754 -32.344 -6.434 1 83.62 216 SER B O 1
ATOM 4786 N N . ALA B 1 217 ? 5.215 -30.766 -5.895 1 86.44 217 ALA B N 1
ATOM 4787 C CA . ALA B 1 217 ? 4.098 -31.453 -6.551 1 86.44 217 ALA B CA 1
ATOM 4788 C C . ALA B 1 217 ? 3.1 -30.438 -7.113 1 86.44 217 ALA B C 1
ATOM 4790 O O . ALA B 1 217 ? 3.031 -29.297 -6.645 1 86.44 217 ALA B O 1
ATOM 4791 N N . SER B 1 218 ? 2.443 -30.859 -8.148 1 89.56 218 SER B N 1
ATOM 4792 C CA . SER B 1 218 ? 1.447 -29.969 -8.742 1 89.56 218 SER B CA 1
ATOM 4793 C C . SER B 1 218 ? 0.136 -30.703 -9 1 89.56 218 SER B C 1
ATOM 4795 O O . SER B 1 218 ? 0.126 -31.922 -9.188 1 89.56 218 SER B O 1
ATOM 4797 N N . VAL B 1 219 ? -0.93 -29.984 -8.93 1 92.5 219 VAL B N 1
ATOM 4798 C CA . VAL B 1 219 ? -2.252 -30.5 -9.273 1 92.5 219 VAL B CA 1
ATOM 4799 C C . VAL B 1 219 ? -2.867 -29.641 -10.375 1 92.5 219 VAL B C 1
ATOM 4801 O O . VAL B 1 219 ? -2.596 -28.453 -10.469 1 92.5 219 VAL B O 1
ATOM 4804 N N . ILE B 1 220 ? -3.629 -30.25 -11.188 1 93.5 220 ILE B N 1
ATOM 4805 C CA . ILE B 1 220 ? -4.242 -29.625 -12.352 1 93.5 220 ILE B CA 1
ATOM 4806 C C . ILE B 1 220 ? -5.711 -30.031 -12.453 1 93.5 220 ILE B C 1
ATOM 4808 O O . ILE B 1 220 ? -6.074 -31.156 -12.062 1 93.5 220 ILE B O 1
ATOM 4812 N N . ASN B 1 221 ? -6.516 -29.062 -12.867 1 94.75 221 ASN B N 1
ATOM 4813 C CA . ASN B 1 221 ? -7.91 -29.438 -13.07 1 94.75 221 ASN B CA 1
ATOM 4814 C C . ASN B 1 221 ? -8.094 -30.219 -14.367 1 94.75 221 ASN B C 1
ATOM 4816 O O . ASN B 1 221 ? -7.152 -30.375 -15.141 1 94.75 221 ASN B O 1
ATOM 4820 N N . GLN B 1 222 ? -9.25 -30.734 -14.594 1 90.88 222 GLN B N 1
ATOM 4821 C CA . GLN B 1 222 ? -9.539 -31.641 -15.703 1 90.88 222 GLN B CA 1
ATOM 4822 C C . GLN B 1 222 ? -9.289 -30.953 -17.047 1 90.88 222 GLN B C 1
ATOM 4824 O O . GLN B 1 222 ? -8.742 -31.562 -17.969 1 90.88 222 GLN B O 1
ATOM 4829 N N . ASP B 1 223 ? -9.625 -29.672 -17.109 1 92.5 223 ASP B N 1
ATOM 4830 C CA . ASP B 1 223 ? -9.516 -28.953 -18.375 1 92.5 223 ASP B CA 1
ATOM 4831 C C . ASP B 1 223 ? -8.125 -28.312 -18.531 1 92.5 223 ASP B C 1
ATOM 4833 O O . ASP B 1 223 ? -7.867 -27.609 -19.5 1 92.5 223 ASP B O 1
ATOM 4837 N N . GLU B 1 224 ? -7.262 -28.5 -17.516 1 92.06 224 GLU B N 1
ATOM 4838 C CA . GLU B 1 224 ? -5.875 -28.031 -17.516 1 92.06 224 GLU B CA 1
ATOM 4839 C C . GLU B 1 224 ? -5.801 -26.516 -17.609 1 92.06 224 GLU B C 1
ATOM 4841 O O . GLU B 1 224 ? -4.945 -25.969 -18.312 1 92.06 224 GLU B O 1
ATOM 4846 N N . THR B 1 225 ? -6.766 -25.859 -17 1 95.12 225 THR B N 1
ATOM 4847 C CA . THR B 1 225 ? -6.828 -24.391 -16.984 1 95.12 225 THR B CA 1
ATOM 4848 C C . THR B 1 225 ? -6.398 -23.844 -15.625 1 95.12 225 THR B C 1
ATOM 4850 O O . THR B 1 225 ? -6.148 -22.641 -15.492 1 95.12 225 THR B O 1
ATOM 4853 N N . VAL B 1 226 ? -6.352 -24.75 -14.656 1 97.19 226 VAL B N 1
ATOM 4854 C CA . VAL B 1 226 ? -5.93 -24.359 -13.312 1 97.19 226 VAL B CA 1
ATOM 4855 C C . VAL B 1 226 ? -4.77 -25.25 -12.859 1 97.19 226 VAL B C 1
ATOM 4857 O O . VAL B 1 226 ? -4.918 -26.469 -12.75 1 97.19 226 VAL B O 1
ATOM 4860 N N . LEU B 1 227 ? -3.662 -24.625 -12.672 1 94.75 227 LEU B N 1
ATOM 4861 C CA . LEU B 1 227 ? -2.471 -25.328 -12.211 1 94.75 227 LEU B CA 1
ATOM 4862 C C . LEU B 1 227 ? -1.994 -24.766 -10.875 1 94.75 227 LEU B C 1
ATOM 4864 O O . LEU B 1 227 ? -1.793 -23.562 -10.734 1 94.75 227 LEU B O 1
ATOM 4868 N N . LEU B 1 228 ? -1.937 -25.688 -9.883 1 96.12 228 LEU B N 1
ATOM 4869 C CA . LEU B 1 228 ? -1.426 -25.328 -8.562 1 96.12 228 LEU B CA 1
ATOM 4870 C C . LEU B 1 228 ? -0.161 -26.125 -8.242 1 96.12 228 LEU B C 1
ATOM 4872 O O . LEU B 1 228 ? -0.146 -27.344 -8.352 1 96.12 228 LEU B O 1
ATOM 4876 N N . SER B 1 229 ? 0.854 -25.359 -7.949 1 92.19 229 SER B N 1
ATOM 4877 C CA . SER B 1 229 ? 2.1 -26 -7.527 1 92.19 229 SER B CA 1
ATOM 4878 C C . SER B 1 229 ? 2.332 -25.812 -6.031 1 92.19 229 SER B C 1
ATOM 4880 O O . SER B 1 229 ? 1.949 -24.797 -5.457 1 92.19 229 SER B O 1
ATOM 4882 N N . MET B 1 230 ? 2.936 -26.859 -5.398 1 92.56 230 MET B N 1
ATOM 4883 C CA . MET B 1 230 ? 3.197 -26.844 -3.963 1 92.56 230 MET B CA 1
ATOM 4884 C C . MET B 1 230 ? 4.586 -27.391 -3.656 1 92.56 230 MET B C 1
ATOM 4886 O O . MET B 1 230 ? 5.023 -28.359 -4.27 1 92.56 230 MET B O 1
ATOM 4890 N N . ASN B 1 231 ? 5.242 -26.719 -2.736 1 88.31 231 ASN B N 1
ATOM 4891 C CA . ASN B 1 231 ? 6.598 -27.109 -2.363 1 88.31 231 ASN B CA 1
ATOM 4892 C C . ASN B 1 231 ? 6.727 -27.312 -0.855 1 88.31 231 ASN B C 1
ATOM 4894 O O . ASN B 1 231 ? 5.973 -26.719 -0.079 1 88.31 231 ASN B O 1
ATOM 4898 N N . GLU B 1 232 ? 7.602 -28.234 -0.432 1 87.75 232 GLU B N 1
ATOM 4899 C CA . GLU B 1 232 ? 8.078 -28.344 0.946 1 87.75 232 GLU B CA 1
ATOM 4900 C C . GLU B 1 232 ? 9.578 -28.562 0.999 1 87.75 232 GLU B C 1
ATOM 4902 O O . GLU B 1 232 ? 10.203 -28.906 -0.015 1 87.75 232 GLU B O 1
ATOM 4907 N N . ALA B 1 233 ? 10.102 -28.312 2.172 1 78.62 233 ALA B N 1
ATOM 4908 C CA . ALA B 1 233 ? 11.531 -28.578 2.344 1 78.62 233 ALA B CA 1
ATOM 4909 C C . ALA B 1 233 ? 11.836 -30.078 2.236 1 78.62 233 ALA B C 1
ATOM 4911 O O . ALA B 1 233 ? 11.07 -30.906 2.74 1 78.62 233 ALA B O 1
ATOM 4912 N N . ALA B 1 234 ? 12.891 -30.453 1.479 1 70.94 234 ALA B N 1
ATOM 4913 C CA . ALA B 1 234 ? 13.297 -31.844 1.395 1 70.94 234 ALA B CA 1
ATOM 4914 C C . ALA B 1 234 ? 13.953 -32.312 2.693 1 70.94 234 ALA B C 1
ATOM 4916 O O . ALA B 1 234 ? 14.617 -31.516 3.371 1 70.94 234 ALA B O 1
ATOM 4917 N N . LYS B 1 235 ? 13.555 -33.719 3.186 1 60.06 235 LYS B N 1
ATOM 4918 C CA . LYS B 1 235 ? 14.133 -34.312 4.387 1 60.06 235 LYS B CA 1
ATOM 4919 C C . LYS B 1 235 ? 15.641 -34.5 4.234 1 60.06 235 LYS B C 1
ATOM 4921 O O . LYS B 1 235 ? 16.109 -34.875 3.17 1 60.06 235 LYS B O 1
ATOM 4926 N N . GLY B 1 236 ? 16.469 -34.375 5.348 1 50.06 236 GLY B N 1
ATOM 4927 C CA . GLY B 1 236 ? 17.844 -34.812 5.559 1 50.06 236 GLY B CA 1
ATOM 4928 C C . GLY B 1 236 ? 18.844 -33.688 5.355 1 50.06 236 GLY B C 1
ATOM 4929 O O . GLY B 1 236 ? 20.016 -33.812 5.711 1 50.06 236 GLY B O 1
ATOM 4930 N N . LEU B 1 237 ? 18.734 -33.156 4.234 1 46.56 237 LEU B N 1
ATOM 4931 C CA . LEU B 1 237 ? 19.906 -32.312 4.043 1 46.56 237 LEU B CA 1
ATOM 4932 C C . LEU B 1 237 ? 19.875 -31.094 4.98 1 46.56 237 LEU B C 1
ATOM 4934 O O . LEU B 1 237 ? 18.828 -30.781 5.543 1 46.56 237 LEU B O 1
ATOM 4938 N N . ARG B 1 238 ? 21.109 -30.25 4.809 1 44.25 238 ARG B N 1
ATOM 4939 C CA . ARG B 1 238 ? 21.438 -29.125 5.664 1 44.25 238 ARG B CA 1
ATOM 4940 C C . ARG B 1 238 ? 20.234 -28.219 5.871 1 44.25 238 ARG B C 1
ATOM 4942 O O . ARG B 1 238 ? 19.234 -28.344 5.16 1 44.25 238 ARG B O 1
ATOM 4949 N N . PRO B 1 239 ? 20.531 -26.859 6.395 1 48.5 239 PRO B N 1
ATOM 4950 C CA . PRO B 1 239 ? 19.734 -25.844 7.078 1 48.5 239 PRO B CA 1
ATOM 4951 C C . PRO B 1 239 ? 18.438 -25.516 6.34 1 48.5 239 PRO B C 1
ATOM 4953 O O . PRO B 1 239 ? 18.047 -26.234 5.414 1 48.5 239 PRO B O 1
ATOM 4956 N N . THR B 1 240 ? 18 -24.172 6.328 1 54.44 240 THR B N 1
ATOM 4957 C CA . THR B 1 240 ? 16.688 -23.562 6.121 1 54.44 240 THR B CA 1
ATOM 4958 C C . THR B 1 240 ? 16.344 -23.5 4.633 1 54.44 240 THR B C 1
ATOM 4960 O O . THR B 1 240 ? 17.156 -23.047 3.822 1 54.44 240 THR B O 1
ATOM 4963 N N . SER B 1 241 ? 15.445 -24.375 4.047 1 66.75 241 SER B N 1
ATOM 4964 C CA . SER B 1 241 ? 14.906 -24.297 2.689 1 66.75 241 SER B CA 1
ATOM 4965 C C . SER B 1 241 ? 14.062 -23.047 2.49 1 66.75 241 SER B C 1
ATOM 4967 O O . SER B 1 241 ? 13.641 -22.422 3.461 1 66.75 241 SER B O 1
ATOM 4969 N N . LYS B 1 242 ? 13.945 -22.641 1.172 1 75 242 LYS B N 1
ATOM 4970 C CA . LYS B 1 242 ? 13.086 -21.516 0.811 1 75 242 LYS B CA 1
ATOM 4971 C C . LYS B 1 242 ? 11.672 -21.719 1.34 1 75 242 LYS B C 1
ATOM 4973 O O . LYS B 1 242 ? 11.055 -20.781 1.847 1 75 242 LYS B O 1
ATOM 4978 N N . ALA B 1 243 ? 11.32 -22.953 1.25 1 84.81 243 ALA B N 1
ATOM 4979 C CA . ALA B 1 243 ? 9.969 -23.25 1.717 1 84.81 243 ALA B CA 1
ATOM 4980 C C . ALA B 1 243 ? 9.859 -23.047 3.227 1 84.81 243 ALA B C 1
ATOM 4982 O O . ALA B 1 243 ? 8.875 -22.5 3.715 1 84.81 243 ALA B O 1
ATOM 4983 N N . SER B 1 244 ? 10.922 -23.469 3.887 1 85.25 244 SER B N 1
ATOM 4984 C CA . SER B 1 244 ? 10.906 -23.328 5.34 1 85.25 244 SER B CA 1
ATOM 4985 C C . SER B 1 244 ? 11 -21.859 5.746 1 85.25 244 SER B C 1
ATOM 4987 O O . SER B 1 244 ? 10.367 -21.438 6.719 1 85.25 244 SER B O 1
ATOM 4989 N N . GLU B 1 245 ? 11.789 -21.125 5.035 1 86.81 245 GLU B N 1
ATOM 4990 C CA . GLU B 1 245 ? 11.914 -19.688 5.312 1 86.81 245 GLU B CA 1
ATOM 4991 C C . GLU B 1 245 ? 10.594 -18.969 5.051 1 86.81 245 GLU B C 1
ATOM 4993 O O . GLU B 1 245 ? 10.227 -18.062 5.797 1 86.81 245 GLU B O 1
ATOM 4998 N N . PHE B 1 246 ? 9.984 -19.375 4.031 1 92.19 246 PHE B N 1
ATOM 4999 C CA . PHE B 1 246 ? 8.664 -18.828 3.754 1 92.19 246 PHE B CA 1
ATOM 5000 C C . PHE B 1 246 ? 7.707 -19.109 4.906 1 92.19 246 PHE B C 1
ATOM 5002 O O . PHE B 1 246 ? 7.012 -18.203 5.375 1 92.19 246 PHE B O 1
ATOM 5009 N N . VAL B 1 247 ? 7.648 -20.359 5.312 1 93.88 247 VAL B N 1
ATOM 5010 C CA . VAL B 1 247 ? 6.723 -20.766 6.363 1 93.88 247 VAL B CA 1
ATOM 5011 C C . VAL B 1 247 ? 7.035 -20.016 7.652 1 93.88 247 VAL B C 1
ATOM 5013 O O . VAL B 1 247 ? 6.125 -19.625 8.383 1 93.88 247 VAL B O 1
ATOM 5016 N N . LYS B 1 248 ? 8.266 -19.812 7.848 1 91.62 248 LYS B N 1
ATOM 5017 C CA . LYS B 1 248 ? 8.664 -19.047 9.016 1 91.62 248 LYS B CA 1
ATOM 5018 C C . LYS B 1 248 ? 8.211 -17.594 8.891 1 91.62 248 LYS B C 1
ATOM 5020 O O . LYS B 1 248 ? 7.676 -17.016 9.844 1 91.62 248 LYS B O 1
ATOM 5025 N N . ALA B 1 249 ? 8.383 -17 7.754 1 92.5 249 ALA B N 1
ATOM 5026 C CA . ALA B 1 249 ? 8.047 -15.602 7.52 1 92.5 249 ALA B CA 1
ATOM 5027 C C . ALA B 1 249 ? 6.539 -15.383 7.578 1 92.5 249 ALA B C 1
ATOM 5029 O O . ALA B 1 249 ? 6.07 -14.391 8.141 1 92.5 249 ALA B O 1
ATOM 5030 N N . LEU B 1 250 ? 5.793 -16.312 7.004 1 95.12 250 LEU B N 1
ATOM 5031 C CA . LEU B 1 250 ? 4.34 -16.188 6.977 1 95.12 250 LEU B CA 1
ATOM 5032 C C . LEU B 1 250 ? 3.734 -16.656 8.297 1 95.12 250 LEU B C 1
ATOM 5034 O O . LEU B 1 250 ? 2.676 -16.172 8.703 1 95.12 250 LEU B O 1
ATOM 5038 N N . GLY B 1 251 ? 4.352 -17.609 8.93 1 94.19 251 GLY B N 1
ATOM 5039 C CA . GLY B 1 251 ? 3.828 -18.25 10.125 1 94.19 251 GLY B CA 1
ATOM 5040 C C . GLY B 1 251 ? 2.906 -19.406 9.828 1 94.19 251 GLY B C 1
ATOM 5041 O O . GLY B 1 251 ? 2.256 -19.938 10.727 1 94.19 251 GLY B O 1
ATOM 5042 N N . SER B 1 252 ? 2.809 -19.797 8.57 1 95.38 252 SER B N 1
ATOM 5043 C CA . SER B 1 252 ? 1.945 -20.875 8.102 1 95.38 252 SER B CA 1
ATOM 5044 C C . SER B 1 252 ? 2.293 -21.281 6.672 1 95.38 252 SER B C 1
ATOM 5046 O O . SER B 1 252 ? 3.102 -20.625 6.012 1 95.38 252 SER B O 1
ATOM 5048 N N . SER B 1 253 ? 1.817 -22.438 6.25 1 97.25 253 SER B N 1
ATOM 5049 C CA . SER B 1 253 ? 1.775 -22.703 4.816 1 97.25 253 SER B CA 1
ATOM 5050 C C . SER B 1 253 ? 0.924 -21.672 4.086 1 97.25 253 SER B C 1
ATOM 5052 O O . SER B 1 253 ? 0.004 -21.094 4.668 1 97.25 253 SER B O 1
ATOM 5054 N N . GLY B 1 254 ? 1.29 -21.422 2.863 1 97.81 254 GLY B N 1
ATOM 5055 C CA . GLY B 1 254 ? 0.532 -20.422 2.129 1 97.81 254 GLY B CA 1
ATOM 5056 C C . GLY B 1 254 ? 1.032 -20.203 0.713 1 97.81 254 GLY B C 1
ATOM 5057 O O . GLY B 1 254 ? 2.004 -20.844 0.293 1 97.81 254 GLY B O 1
ATOM 5058 N N . VAL B 1 255 ? 0.358 -19.375 0.002 1 98.25 255 VAL B N 1
ATOM 5059 C CA . VAL B 1 255 ? 0.722 -19.031 -1.371 1 98.25 255 VAL B CA 1
ATOM 5060 C C . VAL B 1 255 ? 1.958 -18.141 -1.375 1 98.25 255 VAL B C 1
ATOM 5062 O O . VAL B 1 255 ? 1.979 -17.094 -0.715 1 98.25 255 VAL B O 1
ATOM 5065 N N . GLU B 1 256 ? 2.918 -18.516 -2.117 1 96.88 256 GLU B N 1
ATOM 5066 C CA . GLU B 1 256 ? 4.16 -17.75 -2.168 1 96.88 256 GLU B CA 1
ATOM 5067 C C . GLU B 1 256 ? 4.234 -16.906 -3.43 1 96.88 256 GLU B C 1
ATOM 5069 O O . GLU B 1 256 ? 4.836 -15.828 -3.424 1 96.88 256 GLU B O 1
ATOM 5074 N N . HIS B 1 257 ? 3.719 -17.406 -4.57 1 97.19 257 HIS B N 1
ATOM 5075 C CA . HIS B 1 257 ? 3.744 -16.547 -5.746 1 97.19 257 HIS B CA 1
ATOM 5076 C C . HIS B 1 257 ? 2.596 -16.875 -6.695 1 97.19 257 HIS B C 1
ATOM 5078 O O . HIS B 1 257 ? 1.978 -17.938 -6.582 1 97.19 257 HIS B O 1
ATOM 5084 N N . VAL B 1 258 ? 2.311 -15.938 -7.473 1 98.44 258 VAL B N 1
ATOM 5085 C CA . VAL B 1 258 ? 1.392 -16.016 -8.602 1 98.44 258 VAL B CA 1
ATOM 5086 C C . VAL B 1 258 ? 2.156 -15.812 -9.906 1 98.44 258 VAL B C 1
ATOM 5088 O O . VAL B 1 258 ? 2.875 -14.82 -10.062 1 98.44 258 VAL B O 1
ATOM 5091 N N . ALA B 1 259 ? 2.037 -16.75 -10.797 1 97.88 259 ALA B N 1
ATOM 5092 C CA . ALA B 1 259 ? 2.703 -16.641 -12.086 1 97.88 259 ALA B CA 1
ATOM 5093 C C . ALA B 1 259 ? 1.75 -16.109 -13.156 1 97.88 259 ALA B C 1
ATOM 5095 O O . ALA B 1 259 ? 0.691 -16.703 -13.398 1 97.88 259 ALA B O 1
ATOM 5096 N N . LEU B 1 260 ? 2.152 -15.07 -13.758 1 98.75 260 LEU B N 1
ATOM 5097 C CA . LEU B 1 260 ? 1.351 -14.453 -14.812 1 98.75 260 LEU B CA 1
ATOM 5098 C C . LEU B 1 260 ? 1.969 -14.703 -16.188 1 98.75 260 LEU B C 1
ATOM 5100 O O . LEU B 1 260 ? 3.168 -14.492 -16.375 1 98.75 260 LEU B O 1
ATOM 5104 N N . TYR B 1 261 ? 1.146 -15.094 -17.094 1 98.25 261 TYR B N 1
ATOM 5105 C CA . TYR B 1 261 ? 1.588 -15.477 -18.438 1 98.25 261 TYR B CA 1
ATOM 5106 C C . TYR B 1 261 ? 1.545 -14.289 -19.391 1 98.25 261 TYR B C 1
ATOM 5108 O O . TYR B 1 261 ? 0.646 -13.445 -19.297 1 98.25 261 TYR B O 1
ATOM 5116 N N . THR B 1 262 ? 2.508 -14.164 -20.266 1 98.62 262 THR B N 1
ATOM 5117 C CA . THR B 1 262 ? 2.523 -13.219 -21.391 1 98.62 262 THR B CA 1
ATOM 5118 C C . THR B 1 262 ? 3.051 -13.883 -22.656 1 98.62 262 THR B C 1
ATOM 5120 O O . THR B 1 262 ? 3.82 -14.844 -22.578 1 98.62 262 THR B O 1
ATOM 5123 N N . ASP B 1 263 ? 2.705 -13.344 -23.828 1 97.31 263 ASP B N 1
ATOM 5124 C CA . ASP B 1 263 ? 3.189 -13.852 -25.109 1 97.31 263 ASP B CA 1
ATOM 5125 C C . ASP B 1 263 ? 4.5 -13.18 -25.516 1 97.31 263 ASP B C 1
ATOM 5127 O O . ASP B 1 263 ? 5.184 -13.625 -26.438 1 97.31 263 ASP B O 1
ATOM 5131 N N . ASP B 1 264 ? 4.789 -12.156 -24.844 1 98.38 264 ASP B N 1
ATOM 5132 C CA . ASP B 1 264 ? 5.984 -11.375 -25.141 1 98.38 264 ASP B CA 1
ATOM 5133 C C . ASP B 1 264 ? 6.656 -10.883 -23.859 1 98.38 264 ASP B C 1
ATOM 5135 O O . ASP B 1 264 ? 6.539 -9.711 -23.484 1 98.38 264 ASP B O 1
ATOM 5139 N N . ILE B 1 265 ? 7.449 -11.766 -23.328 1 98.75 265 ILE B N 1
ATOM 5140 C CA . ILE B 1 265 ? 7.992 -11.516 -22 1 98.75 265 ILE B CA 1
ATOM 5141 C C . ILE B 1 265 ? 9.023 -10.391 -22.062 1 98.75 265 ILE B C 1
ATOM 5143 O O . ILE B 1 265 ? 9.195 -9.633 -21.109 1 98.75 265 ILE B O 1
ATOM 5147 N N . VAL B 1 266 ? 9.695 -10.258 -23.141 1 98.75 266 VAL B N 1
ATOM 5148 C CA . VAL B 1 266 ? 10.688 -9.195 -23.281 1 98.75 266 VAL B CA 1
ATOM 5149 C C . VAL B 1 266 ? 10 -7.832 -23.219 1 98.75 266 VAL B C 1
ATOM 5151 O O . VAL B 1 266 ? 10.414 -6.957 -22.453 1 98.75 266 VAL B O 1
ATOM 5154 N N . ALA B 1 267 ? 8.914 -7.68 -23.938 1 98.75 267 ALA B N 1
ATOM 5155 C CA . ALA B 1 267 ? 8.156 -6.434 -23.906 1 98.75 267 ALA B CA 1
ATOM 5156 C C . ALA B 1 267 ? 7.539 -6.207 -22.531 1 98.75 267 ALA B C 1
ATOM 5158 O O . ALA B 1 267 ? 7.551 -5.086 -22.016 1 98.75 267 ALA B O 1
ATOM 5159 N N . SER B 1 268 ? 6.984 -7.246 -21.938 1 98.88 268 SER B N 1
ATOM 5160 C CA . SER B 1 268 ? 6.387 -7.141 -20.609 1 98.88 268 SER B CA 1
ATOM 5161 C C . SER B 1 268 ? 7.406 -6.676 -19.578 1 98.88 268 SER B C 1
ATOM 5163 O O . SER B 1 268 ? 7.133 -5.766 -18.781 1 98.88 268 SER B O 1
ATOM 5165 N N . MET B 1 269 ? 8.57 -7.289 -19.656 1 98.81 269 MET B N 1
ATOM 5166 C CA . MET B 1 269 ? 9.594 -6.957 -18.672 1 98.81 269 MET B CA 1
ATOM 5167 C C . MET B 1 269 ? 10.102 -5.531 -18.875 1 98.81 269 MET B C 1
ATOM 5169 O O . MET B 1 269 ? 10.375 -4.82 -17.906 1 98.81 269 MET B O 1
ATOM 5173 N N . ARG B 1 270 ? 10.273 -5.121 -20.109 1 98.56 270 ARG B N 1
ATOM 5174 C CA . ARG B 1 270 ? 10.648 -3.742 -20.391 1 98.56 270 ARG B CA 1
ATOM 5175 C C . ARG B 1 270 ? 9.648 -2.762 -19.797 1 98.56 270 ARG B C 1
ATOM 5177 O O . ARG B 1 270 ? 10.031 -1.776 -19.172 1 98.56 270 ARG B O 1
ATOM 5184 N N . ASN B 1 271 ? 8.422 -3.061 -20 1 98.81 271 ASN B N 1
ATOM 5185 C CA . ASN B 1 271 ? 7.371 -2.162 -19.547 1 98.81 271 ASN B CA 1
ATOM 5186 C C . ASN B 1 271 ? 7.211 -2.217 -18.031 1 98.81 271 ASN B C 1
ATOM 5188 O O . ASN B 1 271 ? 6.91 -1.203 -17.391 1 98.81 271 ASN B O 1
ATOM 5192 N N . LEU B 1 272 ? 7.34 -3.402 -17.453 1 98.81 272 LEU B N 1
ATOM 5193 C CA . LEU B 1 272 ? 7.336 -3.512 -16 1 98.81 272 LEU B CA 1
ATOM 5194 C C . LEU B 1 272 ? 8.461 -2.68 -15.383 1 98.81 272 LEU B C 1
ATOM 5196 O O . LEU B 1 272 ? 8.258 -1.995 -14.383 1 98.81 272 LEU B O 1
ATOM 5200 N N . LYS B 1 273 ? 9.625 -2.725 -16 1 98.12 273 LYS B N 1
ATOM 5201 C CA . LYS B 1 273 ? 10.758 -1.927 -15.539 1 98.12 273 LYS B CA 1
ATOM 5202 C C . LYS B 1 273 ? 10.469 -0.434 -15.68 1 98.12 273 LYS B C 1
ATOM 5204 O O . LYS B 1 273 ? 10.789 0.351 -14.781 1 98.12 273 LYS B O 1
ATOM 5209 N N . ALA B 1 274 ? 9.867 -0.056 -16.781 1 98.5 274 ALA B N 1
ATOM 5210 C CA . ALA B 1 274 ? 9.5 1.343 -16.984 1 98.5 274 ALA B CA 1
ATOM 5211 C C . ALA B 1 274 ? 8.516 1.813 -15.914 1 98.5 274 ALA B C 1
ATOM 5213 O O . ALA B 1 274 ? 8.57 2.967 -15.477 1 98.5 274 ALA B O 1
ATOM 5214 N N . ARG B 1 275 ? 7.684 0.91 -15.5 1 98.69 275 ARG B N 1
ATOM 5215 C CA . ARG B 1 275 ? 6.684 1.206 -14.477 1 98.69 275 ARG B CA 1
ATOM 5216 C C . ARG B 1 275 ? 7.293 1.166 -13.086 1 98.69 275 ARG B C 1
ATOM 5218 O O . ARG B 1 275 ? 6.598 1.4 -12.094 1 98.69 275 ARG B O 1
ATOM 5225 N N . GLY B 1 276 ? 8.539 0.812 -12.992 1 98.12 276 GLY B N 1
ATOM 5226 C CA . GLY B 1 276 ? 9.25 0.837 -11.719 1 98.12 276 GLY B CA 1
ATOM 5227 C C . GLY B 1 276 ? 9.047 -0.42 -10.898 1 98.12 276 GLY B C 1
ATOM 5228 O O . GLY B 1 276 ? 9.219 -0.402 -9.68 1 98.12 276 GLY B O 1
ATOM 5229 N N . ALA B 1 277 ? 8.555 -1.526 -11.5 1 98 277 ALA B N 1
ATOM 5230 C CA . ALA B 1 277 ? 8.484 -2.789 -10.773 1 98 277 ALA B CA 1
ATOM 5231 C C . ALA B 1 277 ? 9.867 -3.23 -10.305 1 98 277 ALA B C 1
ATOM 5233 O O . ALA B 1 277 ? 10.859 -3.059 -11.023 1 98 277 ALA B O 1
ATOM 5234 N N . ASP B 1 278 ? 9.906 -3.766 -9.109 1 96.25 278 ASP B N 1
ATOM 5235 C CA . ASP B 1 278 ? 11.164 -4.242 -8.531 1 96.25 278 ASP B CA 1
ATOM 5236 C C . ASP B 1 278 ? 11.469 -5.664 -8.984 1 96.25 278 ASP B C 1
ATOM 5238 O O . ASP B 1 278 ? 10.938 -6.629 -8.43 1 96.25 278 ASP B O 1
ATOM 5242 N N . ILE B 1 279 ? 12.445 -5.77 -9.898 1 96.94 279 ILE B N 1
ATOM 5243 C CA . ILE B 1 279 ? 12.703 -7.027 -10.586 1 96.94 279 ILE B CA 1
ATOM 5244 C C . ILE B 1 279 ? 14 -7.645 -10.07 1 96.94 279 ILE B C 1
ATOM 5246 O O . ILE B 1 279 ? 14.984 -6.938 -9.844 1 96.94 279 ILE B O 1
ATOM 5250 N N . LEU B 1 280 ? 13.977 -8.938 -9.883 1 94.75 280 LEU B N 1
ATOM 5251 C CA . LEU B 1 280 ? 15.195 -9.641 -9.523 1 94.75 280 LEU B CA 1
ATOM 5252 C C . LEU B 1 280 ? 16.203 -9.625 -10.68 1 94.75 280 LEU B C 1
ATOM 5254 O O . LEU B 1 280 ? 15.805 -9.75 -11.844 1 94.75 280 LEU B O 1
ATOM 5258 N N . THR B 1 281 ? 17.422 -9.547 -10.305 1 94.06 281 THR B N 1
ATOM 5259 C CA . THR B 1 281 ? 18.484 -9.516 -11.312 1 94.06 281 THR B CA 1
ATOM 5260 C C . THR B 1 281 ? 19.375 -10.75 -11.195 1 94.06 281 THR B C 1
ATOM 5262 O O . THR B 1 281 ? 19.406 -11.391 -10.141 1 94.06 281 THR B O 1
ATOM 5265 N N . TRP B 1 282 ? 20.047 -11.023 -12.281 1 92.25 282 TRP B N 1
ATOM 5266 C CA . TRP B 1 282 ? 20.922 -12.195 -12.352 1 92.25 282 TRP B CA 1
ATOM 5267 C C . TRP B 1 282 ? 22.297 -11.828 -12.891 1 92.25 282 TRP B C 1
ATOM 5269 O O . TRP B 1 282 ? 22.438 -10.867 -13.648 1 92.25 282 TRP B O 1
ATOM 5279 N N . PRO B 1 283 ? 23.266 -12.578 -12.469 1 90.75 283 PRO B N 1
ATOM 5280 C CA . PRO B 1 283 ? 24.609 -12.242 -12.953 1 90.75 283 PRO B CA 1
ATOM 5281 C C . PRO B 1 283 ? 24.75 -12.445 -14.461 1 90.75 283 PRO B C 1
ATOM 5283 O O . PRO B 1 283 ? 24.188 -13.383 -15.023 1 90.75 283 PRO B O 1
ATOM 5286 N N . PRO B 1 284 ? 25.609 -11.633 -15.031 1 92.25 284 PRO B N 1
ATOM 5287 C CA . PRO B 1 284 ? 25.828 -11.781 -16.469 1 92.25 284 PRO B CA 1
ATOM 5288 C C . PRO B 1 284 ? 26.375 -13.156 -16.844 1 92.25 284 PRO B C 1
ATOM 5290 O O . PRO B 1 284 ? 26.109 -13.641 -17.953 1 92.25 284 PRO B O 1
ATOM 5293 N N . THR B 1 285 ? 27.094 -13.789 -15.914 1 92.5 285 THR B N 1
ATOM 5294 C CA . THR B 1 285 ? 27.688 -15.102 -16.172 1 92.5 285 THR B CA 1
ATOM 5295 C C . THR B 1 285 ? 26.609 -16.141 -16.422 1 92.5 285 THR B C 1
ATOM 5297 O O . THR B 1 285 ? 26.859 -17.156 -17.094 1 92.5 285 THR B O 1
ATOM 5300 N N . TYR B 1 286 ? 25.469 -15.922 -15.906 1 93.38 286 TYR B N 1
ATOM 5301 C CA . TYR B 1 286 ? 24.344 -16.812 -16.188 1 93.38 286 TYR B CA 1
ATOM 5302 C C . TYR B 1 286 ? 24.062 -16.875 -17.688 1 93.38 286 TYR B C 1
ATOM 5304 O O . TYR B 1 286 ? 23.891 -17.953 -18.25 1 93.38 286 TYR B O 1
ATOM 5312 N N . TYR B 1 287 ? 24.062 -15.805 -18.312 1 95.75 287 TYR B N 1
ATOM 5313 C CA . TYR B 1 287 ? 23.688 -15.75 -19.719 1 95.75 287 TYR B CA 1
ATOM 5314 C C . TYR B 1 287 ? 24.812 -16.266 -20.609 1 95.75 287 TYR B C 1
ATOM 5316 O O . TYR B 1 287 ? 24.562 -16.828 -21.672 1 95.75 287 TYR B O 1
ATOM 5324 N N . ASP B 1 288 ? 26.031 -16.078 -20.109 1 94.88 288 ASP B N 1
ATOM 5325 C CA . ASP B 1 288 ? 27.156 -16.719 -20.797 1 94.88 288 ASP B CA 1
ATOM 5326 C C . ASP B 1 288 ? 27.016 -18.234 -20.766 1 94.88 288 ASP B C 1
ATOM 5328 O O . ASP B 1 288 ? 27.234 -18.906 -21.781 1 94.88 288 ASP B O 1
ATOM 5332 N N . LEU B 1 289 ? 26.688 -18.703 -19.641 1 93.25 289 LEU B N 1
ATOM 5333 C CA . LEU B 1 289 ? 26.484 -20.141 -19.469 1 93.25 289 LEU B CA 1
ATOM 5334 C C . LEU B 1 289 ? 25.375 -20.625 -20.391 1 93.25 289 LEU B C 1
ATOM 5336 O O . LEU B 1 289 ? 25.484 -21.688 -21 1 93.25 289 LEU B O 1
ATOM 5340 N N . ILE B 1 290 ? 24.312 -19.875 -20.484 1 94.44 290 ILE B N 1
ATOM 5341 C CA . ILE B 1 290 ? 23.172 -20.25 -21.312 1 94.44 290 ILE B CA 1
ATOM 5342 C C . ILE B 1 290 ? 23.594 -20.297 -22.781 1 94.44 290 ILE B C 1
ATOM 5344 O O . ILE B 1 290 ? 23.203 -21.203 -23.516 1 94.44 290 ILE B O 1
ATOM 5348 N N . ARG B 1 291 ? 24.359 -19.328 -23.219 1 95.56 291 ARG B N 1
ATOM 5349 C CA . ARG B 1 291 ? 24.859 -19.328 -24.578 1 95.56 291 ARG B CA 1
ATOM 5350 C C . ARG B 1 291 ? 25.641 -20.594 -24.875 1 95.56 291 ARG B C 1
ATOM 5352 O O . ARG B 1 291 ? 25.516 -21.172 -25.953 1 95.56 291 ARG B O 1
ATOM 5359 N N . GLU B 1 292 ? 26.406 -21.016 -23.953 1 94.81 292 GLU B N 1
ATOM 5360 C CA . GLU B 1 292 ? 27.203 -22.234 -24.109 1 94.81 292 GLU B CA 1
ATOM 5361 C C . GLU B 1 292 ? 26.312 -23.453 -24.219 1 94.81 292 GLU B C 1
ATOM 5363 O O . GLU B 1 292 ? 26.516 -24.312 -25.078 1 94.81 292 GLU B O 1
ATOM 5368 N N . LYS B 1 293 ? 25.375 -23.531 -23.391 1 92.81 293 LYS B N 1
ATOM 5369 C CA . LYS B 1 293 ? 24.5 -24.703 -23.328 1 92.81 293 LYS B CA 1
ATOM 5370 C C . LYS B 1 293 ? 23.609 -24.781 -24.562 1 92.81 293 LYS B C 1
ATOM 5372 O O . LYS B 1 293 ? 23.203 -25.875 -24.969 1 92.81 293 LYS B O 1
ATOM 5377 N N . LEU B 1 294 ? 23.297 -23.656 -25.094 1 94.12 294 LEU B N 1
ATOM 5378 C CA . LEU B 1 294 ? 22.391 -23.625 -26.25 1 94.12 294 LEU B CA 1
ATOM 5379 C C . LEU B 1 294 ? 23.109 -24.047 -27.516 1 94.12 294 LEU B C 1
ATOM 5381 O O . LEU B 1 294 ? 22.469 -24.391 -28.516 1 94.12 294 LEU B O 1
ATOM 5385 N N . LYS B 1 295 ? 24.422 -23.969 -27.5 1 93.06 295 LYS B N 1
ATOM 5386 C CA . LYS B 1 295 ? 25.188 -24.391 -28.656 1 93.06 295 LYS B CA 1
ATOM 5387 C C . LYS B 1 295 ? 24.922 -25.859 -28.984 1 93.06 295 LYS B C 1
ATOM 5389 O O . LYS B 1 295 ? 24.906 -26.234 -30.156 1 93.06 295 LYS B O 1
ATOM 5394 N N . ASP B 1 296 ? 24.734 -26.594 -28.031 1 91.06 296 ASP B N 1
ATOM 5395 C CA . ASP B 1 296 ? 24.547 -28.031 -28.203 1 91.06 296 ASP B CA 1
ATOM 5396 C C . ASP B 1 296 ? 23.062 -28.391 -28.203 1 91.06 296 ASP B C 1
ATOM 5398 O O . ASP B 1 296 ? 22.703 -29.562 -28.109 1 91.06 296 ASP B O 1
ATOM 5402 N N . SER B 1 297 ? 22.25 -27.453 -28.219 1 90.88 297 SER B N 1
ATOM 5403 C CA . SER B 1 297 ? 20.812 -27.688 -28.156 1 90.88 297 SER B CA 1
ATOM 5404 C C . SER B 1 297 ? 20.125 -27.375 -29.484 1 90.88 297 SER B C 1
ATOM 5406 O O . SER B 1 297 ? 20.547 -26.453 -30.188 1 90.88 297 SER B O 1
ATOM 5408 N N . PRO B 1 298 ? 19.141 -28.125 -29.875 1 92.56 298 PRO B N 1
ATOM 5409 C CA . PRO B 1 298 ? 18.391 -27.797 -31.094 1 92.56 298 PRO B CA 1
ATOM 5410 C C . PRO B 1 298 ? 17.438 -26.625 -30.891 1 92.56 298 PRO B C 1
ATOM 5412 O O . PRO B 1 298 ? 16.844 -26.125 -31.859 1 92.56 298 PRO B O 1
ATOM 5415 N N . VAL B 1 299 ? 17.281 -26.141 -29.75 1 91.56 299 VAL B N 1
ATOM 5416 C CA . VAL B 1 299 ? 16.344 -25.078 -29.422 1 91.56 299 VAL B CA 1
ATOM 5417 C C . VAL B 1 299 ? 16.906 -23.734 -29.891 1 91.56 299 VAL B C 1
ATOM 5419 O O . VAL B 1 299 ? 18.094 -23.453 -29.734 1 91.56 299 VAL B O 1
ATOM 5422 N N . ARG B 1 300 ? 16.047 -22.984 -30.562 1 93 300 ARG B N 1
ATOM 5423 C CA . ARG B 1 300 ? 16.359 -21.609 -30.938 1 93 300 ARG B CA 1
ATOM 5424 C C . ARG B 1 300 ? 15.508 -20.609 -30.141 1 93 300 ARG B C 1
ATOM 5426 O O . ARG B 1 300 ? 14.281 -20.656 -30.219 1 93 300 ARG B O 1
ATOM 5433 N N . VAL B 1 301 ? 16.125 -19.766 -29.531 1 95.88 301 VAL B N 1
ATOM 5434 C CA . VAL B 1 301 ? 15.445 -18.797 -28.672 1 95.88 301 VAL B CA 1
ATOM 5435 C C . VAL B 1 301 ? 15.102 -17.562 -29.484 1 95.88 301 VAL B C 1
ATOM 5437 O O . VAL B 1 301 ? 15.969 -16.719 -29.75 1 95.88 301 VAL B O 1
ATOM 5440 N N . ALA B 1 302 ? 13.898 -17.391 -29.812 1 96.31 302 ALA B N 1
ATOM 5441 C CA . ALA B 1 302 ? 13.414 -16.359 -30.719 1 96.31 302 ALA B CA 1
ATOM 5442 C C . ALA B 1 302 ? 13.703 -14.961 -30.156 1 96.31 302 ALA B C 1
ATOM 5444 O O . ALA B 1 302 ? 13.961 -14.023 -30.906 1 96.31 302 ALA B O 1
ATOM 5445 N N . GLU B 1 303 ? 13.703 -14.781 -28.844 1 97.06 303 GLU B N 1
ATOM 5446 C CA . GLU B 1 303 ? 13.82 -13.484 -28.188 1 97.06 303 GLU B CA 1
ATOM 5447 C C . GLU B 1 303 ? 15.266 -12.984 -28.203 1 97.06 303 GLU B C 1
ATOM 5449 O O . GLU B 1 303 ? 15.516 -11.781 -28.109 1 97.06 303 GLU B O 1
ATOM 5454 N N . GLY B 1 304 ? 16.172 -13.898 -28.344 1 96.88 304 GLY B N 1
ATOM 5455 C CA . GLY B 1 304 ? 17.578 -13.555 -28.266 1 96.88 304 GLY B CA 1
ATOM 5456 C C . GLY B 1 304 ? 18.094 -13.469 -26.844 1 96.88 304 GLY B C 1
ATOM 5457 O O . GLY B 1 304 ? 17.422 -12.93 -25.969 1 96.88 304 GLY B O 1
ATOM 5458 N N . ILE B 1 305 ? 19.312 -13.977 -26.609 1 97.19 305 ILE B N 1
ATOM 5459 C CA . ILE B 1 305 ? 19.891 -14.062 -25.266 1 97.19 305 ILE B CA 1
ATOM 5460 C C . ILE B 1 305 ? 20.234 -12.664 -24.75 1 97.19 305 ILE B C 1
ATOM 5462 O O . ILE B 1 305 ? 20.109 -12.391 -23.562 1 97.19 305 ILE B O 1
ATOM 5466 N N . ASP B 1 306 ? 20.578 -11.797 -25.609 1 98 306 ASP B N 1
ATOM 5467 C CA . ASP B 1 306 ? 20.875 -10.43 -25.203 1 98 306 ASP B CA 1
ATOM 5468 C C . ASP B 1 306 ? 19.641 -9.75 -24.609 1 98 306 ASP B C 1
ATOM 5470 O O . ASP B 1 306 ? 19.75 -9.039 -23.609 1 98 306 ASP B O 1
ATOM 5474 N N . ALA B 1 307 ? 18.531 -9.945 -25.219 1 98.31 307 ALA B N 1
ATOM 5475 C CA . ALA B 1 307 ? 17.281 -9.383 -24.703 1 98.31 307 ALA B CA 1
ATOM 5476 C C . ALA B 1 307 ? 16.922 -9.992 -23.344 1 98.31 307 ALA B C 1
ATOM 5478 O O . ALA B 1 307 ? 16.438 -9.289 -22.453 1 98.31 307 ALA B O 1
ATOM 5479 N N . LEU B 1 308 ? 17.156 -11.273 -23.25 1 98.19 308 LEU B N 1
ATOM 5480 C CA . LEU B 1 308 ? 16.906 -11.914 -21.969 1 98.19 308 LEU B CA 1
ATOM 5481 C C . LEU B 1 308 ? 17.781 -11.305 -20.875 1 98.19 308 LEU B C 1
ATOM 5483 O O . LEU B 1 308 ? 17.297 -11.008 -19.781 1 98.19 308 LEU B O 1
ATOM 5487 N N . GLN B 1 309 ? 19.031 -11.148 -21.188 1 97.75 309 GLN B N 1
ATOM 5488 C CA . GLN B 1 309 ? 19.984 -10.578 -20.234 1 97.75 309 GLN B CA 1
ATOM 5489 C C . GLN B 1 309 ? 19.594 -9.148 -19.859 1 97.75 309 GLN B C 1
ATOM 5491 O O . GLN B 1 309 ? 19.594 -8.797 -18.672 1 97.75 309 GLN B O 1
ATOM 5496 N N . ALA B 1 310 ? 19.219 -8.398 -20.812 1 98.06 310 ALA B N 1
ATOM 5497 C CA . ALA B 1 310 ? 18.875 -6.996 -20.594 1 98.06 310 ALA B CA 1
ATOM 5498 C C . ALA B 1 310 ? 17.641 -6.867 -19.719 1 98.06 310 ALA B C 1
ATOM 5500 O O . ALA B 1 310 ? 17.438 -5.84 -19.062 1 98.06 310 ALA B O 1
ATOM 5501 N N . ASN B 1 311 ? 16.828 -7.891 -19.672 1 98.19 311 ASN B N 1
ATOM 5502 C CA . ASN B 1 311 ? 15.562 -7.801 -18.969 1 98.19 311 ASN B CA 1
ATOM 5503 C C . ASN B 1 311 ? 15.492 -8.812 -17.812 1 98.19 311 ASN B C 1
ATOM 5505 O O . ASN B 1 311 ? 14.414 -9.078 -17.281 1 98.19 311 ASN B O 1
ATOM 5509 N N . ASN B 1 312 ? 16.594 -9.383 -17.469 1 97.12 312 ASN B N 1
ATOM 5510 C CA . ASN B 1 312 ? 16.719 -10.258 -16.312 1 97.12 312 ASN B CA 1
ATOM 5511 C C . ASN B 1 312 ? 15.781 -11.461 -16.422 1 97.12 312 ASN B C 1
ATOM 5513 O O . ASN B 1 312 ? 15.086 -11.805 -15.461 1 97.12 312 ASN B O 1
ATOM 5517 N N . ILE B 1 313 ? 15.75 -12.055 -17.562 1 97.88 313 ILE B N 1
ATOM 5518 C CA . ILE B 1 313 ? 14.867 -13.18 -17.859 1 97.88 313 ILE B CA 1
ATOM 5519 C C . ILE B 1 313 ? 15.672 -14.477 -17.828 1 97.88 313 ILE B C 1
ATOM 5521 O O . ILE B 1 313 ? 16.734 -14.57 -18.438 1 97.88 313 ILE B O 1
ATOM 5525 N N . LEU B 1 314 ? 15.156 -15.438 -17.141 1 95.5 314 LEU B N 1
ATOM 5526 C CA . LEU B 1 314 ? 15.734 -16.781 -17.094 1 95.5 314 LEU B CA 1
ATOM 5527 C C . LEU B 1 314 ? 15.109 -17.672 -18.156 1 95.5 314 LEU B C 1
ATOM 5529 O O . LEU B 1 314 ? 14.023 -17.391 -18.656 1 95.5 314 LEU B O 1
ATOM 5533 N N . ILE B 1 315 ? 15.859 -18.734 -18.516 1 95.25 315 ILE B N 1
ATOM 5534 C CA . ILE B 1 315 ? 15.352 -19.656 -19.531 1 95.25 315 ILE B CA 1
ATOM 5535 C C . ILE B 1 315 ? 15.586 -21.094 -19.078 1 95.25 315 ILE B C 1
ATOM 5537 O O . ILE B 1 315 ? 16.625 -21.406 -18.5 1 95.25 315 ILE B O 1
ATOM 5541 N N . ASP B 1 316 ? 14.562 -21.875 -19.234 1 90.69 316 ASP B N 1
ATOM 5542 C CA . ASP B 1 316 ? 14.641 -23.328 -19.188 1 90.69 316 ASP B CA 1
ATOM 5543 C C . ASP B 1 316 ? 14.258 -23.938 -20.516 1 90.69 316 ASP B C 1
ATOM 5545 O O . ASP B 1 316 ? 13.383 -23.422 -21.219 1 90.69 316 ASP B O 1
ATOM 5549 N N . PHE B 1 317 ? 15.039 -24.984 -20.922 1 90.44 317 PHE B N 1
ATOM 5550 C CA . PHE B 1 317 ? 14.734 -25.562 -22.234 1 90.44 317 PH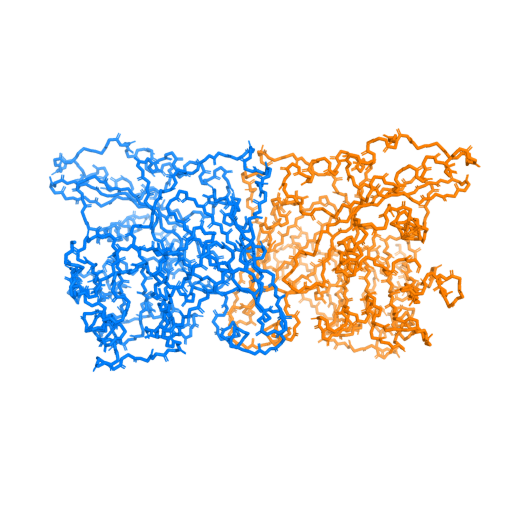E B CA 1
ATOM 5551 C C . PHE B 1 317 ? 15.094 -27.031 -22.266 1 90.44 317 PHE B C 1
ATOM 5553 O O . PHE B 1 317 ? 15.906 -27.516 -21.484 1 90.44 317 PHE B O 1
ATOM 5560 N N . ASP B 1 318 ? 14.383 -27.703 -23.109 1 85.88 318 ASP B N 1
ATOM 5561 C CA . ASP B 1 318 ? 14.68 -29.078 -23.484 1 85.88 318 ASP B CA 1
ATOM 5562 C C . ASP B 1 318 ? 14.695 -29.234 -25 1 85.88 318 ASP B C 1
ATOM 5564 O O . ASP B 1 318 ? 14.891 -28.266 -25.734 1 85.88 318 ASP B O 1
ATOM 5568 N N . GLU B 1 319 ? 14.578 -30.516 -25.453 1 87.25 319 GLU B N 1
ATOM 5569 C CA . GLU B 1 319 ? 14.734 -30.766 -26.875 1 87.25 319 GLU B CA 1
ATOM 5570 C C . GLU B 1 319 ? 13.531 -30.266 -27.672 1 87.25 319 GLU B C 1
ATOM 5572 O O . GLU B 1 319 ? 13.617 -30.078 -28.875 1 87.25 319 GLU B O 1
ATOM 5577 N N . ARG B 1 320 ? 12.523 -29.953 -26.984 1 88.69 320 ARG B N 1
ATOM 5578 C CA . ARG B 1 320 ? 11.281 -29.656 -27.688 1 88.69 320 ARG B CA 1
ATOM 5579 C C . ARG B 1 320 ? 10.984 -28.156 -27.656 1 88.69 320 ARG B C 1
ATOM 5581 O O . ARG B 1 320 ? 10.352 -27.625 -28.562 1 88.69 320 ARG B O 1
ATOM 5588 N N . GLY B 1 321 ? 11.398 -27.516 -26.578 1 93.19 321 GLY B N 1
ATOM 5589 C CA . GLY B 1 321 ? 11.062 -26.109 -26.438 1 93.19 321 GLY B CA 1
ATOM 5590 C C . GLY B 1 321 ? 11.68 -25.453 -25.203 1 93.19 321 GLY B C 1
ATOM 5591 O O . GLY B 1 321 ? 12.664 -25.953 -24.672 1 93.19 321 GLY B O 1
ATOM 5592 N N . TYR B 1 322 ? 11.211 -24.25 -24.984 1 93.81 322 TYR B N 1
ATOM 5593 C CA . TYR B 1 322 ? 11.781 -23.531 -23.844 1 93.81 322 TYR B CA 1
ATOM 5594 C C . TYR B 1 322 ? 10.727 -22.672 -23.141 1 93.81 322 TYR B C 1
ATOM 5596 O O . TYR B 1 322 ? 9.625 -22.484 -23.672 1 93.81 322 TYR B O 1
ATOM 5604 N N . MET B 1 323 ? 10.984 -22.328 -21.969 1 94.94 323 MET B N 1
ATOM 5605 C CA . MET B 1 323 ? 10.18 -21.391 -21.188 1 94.94 323 MET B CA 1
ATOM 5606 C C . MET B 1 323 ? 11.047 -20.266 -20.609 1 94.94 323 MET B C 1
ATOM 5608 O O . MET B 1 323 ? 12.219 -20.5 -20.281 1 94.94 323 MET B O 1
ATOM 5612 N N . LEU B 1 324 ? 10.484 -19.109 -20.594 1 97 324 LEU B N 1
ATOM 5613 C CA . LEU B 1 324 ? 11.141 -17.922 -20.047 1 97 324 LEU B CA 1
ATOM 5614 C C . LEU B 1 324 ? 10.461 -17.469 -18.766 1 97 324 LEU B C 1
ATOM 5616 O O . LEU B 1 324 ? 9.234 -17.531 -18.641 1 97 324 LEU B O 1
ATOM 5620 N N . GLN B 1 325 ? 11.289 -17.094 -17.766 1 96.56 325 GLN B N 1
ATOM 5621 C CA . GLN B 1 325 ? 10.758 -16.688 -16.469 1 96.56 325 GLN B CA 1
ATOM 5622 C C . GLN B 1 325 ? 11.469 -15.453 -15.938 1 96.56 325 GLN B C 1
ATOM 5624 O O . GLN B 1 325 ? 12.672 -15.297 -16.125 1 96.56 325 GLN B O 1
ATOM 5629 N N . ALA B 1 326 ? 10.75 -14.609 -15.375 1 97.56 326 ALA B N 1
ATOM 5630 C CA . ALA B 1 326 ? 11.258 -13.484 -14.594 1 97.56 326 ALA B CA 1
ATOM 5631 C C . ALA B 1 326 ? 10.492 -13.336 -13.281 1 97.56 326 ALA B C 1
ATOM 5633 O O . ALA B 1 326 ? 9.375 -13.828 -13.148 1 97.56 326 ALA B O 1
ATOM 5634 N N . PHE B 1 327 ? 11.156 -12.695 -12.328 1 95.88 327 PHE B N 1
ATOM 5635 C CA . PHE B 1 327 ? 10.602 -12.625 -10.984 1 95.88 327 PHE B CA 1
ATOM 5636 C C . PHE B 1 327 ? 10.719 -11.219 -10.414 1 95.88 327 PHE B C 1
ATOM 5638 O O . PHE B 1 327 ? 11.742 -10.555 -10.602 1 95.88 327 PHE B O 1
ATOM 5645 N N . THR B 1 328 ? 9.688 -10.828 -9.734 1 97.5 328 THR B N 1
ATOM 5646 C CA . THR B 1 328 ? 9.805 -9.617 -8.93 1 97.5 328 THR B CA 1
ATOM 5647 C C . THR B 1 328 ? 10.43 -9.93 -7.574 1 97.5 328 THR B C 1
ATOM 5649 O O . THR B 1 328 ? 10.469 -11.086 -7.156 1 97.5 328 THR B O 1
ATOM 5652 N N . LYS B 1 329 ? 10.93 -8.891 -6.957 1 95.12 329 LYS B N 1
ATOM 5653 C CA . LYS B 1 329 ? 11.141 -9.008 -5.516 1 95.12 329 LYS B CA 1
ATOM 5654 C C . LYS B 1 329 ? 9.812 -9.141 -4.777 1 95.12 329 LYS B C 1
ATOM 5656 O O . LYS B 1 329 ? 8.742 -9.016 -5.383 1 95.12 329 LYS B O 1
ATOM 5661 N N . HIS B 1 330 ? 9.93 -9.438 -3.486 1 95.44 330 HIS B N 1
ATOM 5662 C CA . HIS B 1 330 ? 8.711 -9.578 -2.703 1 95.44 330 HIS B CA 1
ATOM 5663 C C . HIS B 1 330 ? 7.906 -8.281 -2.705 1 95.44 330 HIS B C 1
ATOM 5665 O O . HIS B 1 330 ? 8.477 -7.191 -2.604 1 95.44 330 HIS B O 1
ATOM 5671 N N . VAL B 1 331 ? 6.594 -8.422 -2.811 1 96.62 331 VAL B N 1
ATOM 5672 C CA . VAL B 1 331 ? 5.727 -7.25 -2.9 1 96.62 331 VAL B CA 1
ATOM 5673 C C . VAL B 1 331 ? 5.176 -6.906 -1.52 1 96.62 331 VAL B C 1
ATOM 5675 O O . VAL B 1 331 ? 4.48 -5.898 -1.354 1 96.62 331 VAL B O 1
ATOM 5678 N N . GLN B 1 332 ? 5.461 -7.719 -0.521 1 94.44 332 GLN B N 1
ATOM 5679 C CA . GLN B 1 332 ? 5.055 -7.48 0.861 1 94.44 332 GLN B CA 1
ATOM 5680 C C . GLN B 1 332 ? 6.258 -7.145 1.737 1 94.44 332 GLN B C 1
ATOM 5682 O O . GLN B 1 332 ? 7.406 -7.355 1.336 1 94.44 332 GLN B O 1
ATOM 5687 N N . ALA B 1 333 ? 5.961 -6.621 2.877 1 92.44 333 ALA B N 1
ATOM 5688 C CA . ALA B 1 333 ? 7.031 -6.297 3.814 1 92.44 333 ALA B CA 1
ATOM 5689 C C . ALA B 1 333 ? 7.77 -7.555 4.266 1 92.44 333 ALA B C 1
ATOM 5691 O O . ALA B 1 333 ? 8.992 -7.551 4.398 1 92.44 333 ALA B O 1
ATOM 5692 N N . ARG B 1 334 ? 7 -8.562 4.531 1 92.75 334 ARG B N 1
ATOM 5693 C CA . ARG B 1 334 ? 7.594 -9.883 4.758 1 92.75 334 ARG B CA 1
ATOM 5694 C C . ARG B 1 334 ? 7.855 -10.594 3.438 1 92.75 334 ARG B C 1
ATOM 5696 O O . ARG B 1 334 ? 7.176 -10.344 2.439 1 92.75 334 ARG B O 1
ATOM 5703 N N . PRO B 1 335 ? 8.844 -11.43 3.422 1 92.75 335 PRO B N 1
ATOM 5704 C CA . PRO B 1 335 ? 9.172 -12.117 2.174 1 92.75 335 PRO B CA 1
ATOM 5705 C C . PRO B 1 335 ? 8.203 -13.258 1.857 1 92.75 335 PRO B C 1
ATOM 5707 O O . PRO B 1 335 ? 8.602 -14.43 1.843 1 92.75 335 PRO B O 1
ATOM 5710 N N . THR B 1 336 ? 6.977 -12.891 1.511 1 95.19 336 THR B N 1
ATOM 5711 C CA . THR B 1 336 ? 5.949 -13.93 1.494 1 95.19 336 THR B CA 1
ATOM 5712 C C . THR B 1 336 ? 5.219 -13.938 0.156 1 95.19 336 THR B C 1
ATOM 5714 O O . THR B 1 336 ? 4.422 -14.844 -0.112 1 95.19 336 THR B O 1
ATOM 5717 N N . LEU B 1 337 ? 5.449 -12.984 -0.716 1 97.31 337 LEU B N 1
ATOM 5718 C CA . LEU B 1 337 ? 4.781 -13 -2.014 1 97.31 337 LEU B CA 1
ATOM 5719 C C . LEU B 1 337 ? 5.629 -12.289 -3.068 1 97.31 337 LEU B C 1
ATOM 5721 O O . LEU B 1 337 ? 6.109 -11.18 -2.84 1 97.31 337 LEU B O 1
ATOM 5725 N N . PHE B 1 338 ? 5.816 -12.945 -4.145 1 97.19 338 PHE B N 1
ATOM 5726 C CA . PHE B 1 338 ? 6.352 -12.297 -5.336 1 97.19 338 PHE B CA 1
ATOM 5727 C C . PHE B 1 338 ? 5.547 -12.688 -6.57 1 97.19 338 PHE B C 1
ATOM 5729 O O . PHE B 1 338 ? 4.68 -13.555 -6.5 1 97.19 338 PHE B O 1
ATOM 5736 N N . ILE B 1 339 ? 5.715 -11.977 -7.641 1 98.62 339 ILE B N 1
ATOM 5737 C CA . ILE B 1 339 ? 5.035 -12.242 -8.906 1 98.62 339 ILE B CA 1
ATOM 5738 C C . ILE B 1 339 ? 6.023 -12.82 -9.914 1 98.62 339 ILE B C 1
ATOM 5740 O O . ILE B 1 339 ? 7.148 -12.32 -10.039 1 98.62 339 ILE B O 1
ATOM 5744 N N . GLU B 1 340 ? 5.613 -13.891 -10.516 1 97.81 340 GLU B N 1
ATOM 5745 C CA . GLU B 1 340 ? 6.371 -14.492 -11.609 1 97.81 340 GLU B CA 1
ATOM 5746 C C . GLU B 1 340 ? 5.77 -14.133 -12.961 1 97.81 340 GLU B C 1
ATOM 5748 O O . GLU B 1 340 ? 4.551 -14.148 -13.133 1 97.81 340 GLU B O 1
ATOM 5753 N N . ILE B 1 341 ? 6.645 -13.734 -13.859 1 98.62 341 ILE B N 1
ATOM 5754 C CA . ILE B 1 341 ? 6.246 -13.516 -15.25 1 98.62 341 ILE B CA 1
ATOM 5755 C C . ILE B 1 341 ? 6.797 -14.641 -16.125 1 98.62 341 ILE B C 1
ATOM 5757 O O . ILE B 1 341 ? 7.98 -14.969 -16.047 1 98.62 341 ILE B O 1
ATOM 5761 N N . LEU B 1 342 ? 5.93 -15.219 -16.953 1 96.69 342 LEU B N 1
ATOM 5762 C CA . LEU B 1 342 ? 6.457 -16.359 -17.703 1 96.69 342 LEU B CA 1
ATOM 5763 C C . LEU B 1 342 ? 5.883 -16.391 -19.125 1 96.69 342 LEU B C 1
ATOM 5765 O O . LEU B 1 342 ? 4.809 -15.844 -19.375 1 96.69 342 LEU B O 1
ATOM 5769 N N . GLN B 1 343 ? 6.621 -16.938 -19.953 1 97.62 343 GLN B N 1
ATOM 5770 C CA . GLN B 1 343 ? 6.301 -17.234 -21.344 1 97.62 343 GLN B CA 1
ATOM 5771 C C . GLN B 1 343 ? 6.734 -18.656 -21.719 1 97.62 343 GLN B C 1
ATOM 5773 O O . GLN B 1 343 ? 7.809 -19.094 -21.312 1 97.62 343 GLN B O 1
ATOM 5778 N N . ARG B 1 344 ? 5.922 -19.312 -22.453 1 94.62 344 ARG B N 1
ATOM 5779 C CA . ARG B 1 344 ? 6.238 -20.672 -22.859 1 94.62 344 ARG B CA 1
ATOM 5780 C C . ARG B 1 344 ? 6.281 -20.797 -24.375 1 94.62 344 ARG B C 1
ATOM 5782 O O . ARG B 1 344 ? 5.52 -20.125 -25.078 1 94.62 344 ARG B O 1
ATOM 5789 N N . ARG B 1 345 ? 7.227 -21.547 -24.75 1 94.06 345 ARG B N 1
ATOM 5790 C CA . ARG B 1 345 ? 7.328 -22 -26.141 1 94.06 345 ARG B CA 1
ATOM 5791 C C . ARG B 1 345 ? 7.5 -23.516 -26.219 1 94.06 345 ARG B C 1
ATOM 5793 O O . ARG B 1 345 ? 8.625 -24.016 -26.156 1 94.06 345 ARG B O 1
ATOM 5800 N N . ASN B 1 346 ? 6.438 -24.172 -26.344 1 88.69 346 ASN B N 1
ATOM 5801 C CA . ASN B 1 346 ? 6.418 -25.625 -26.406 1 88.69 346 ASN B CA 1
ATOM 5802 C C . ASN B 1 346 ? 7.148 -26.25 -25.219 1 88.69 346 ASN B C 1
ATOM 5804 O O . ASN B 1 346 ? 8.016 -27.109 -25.391 1 88.69 346 ASN B O 1
ATOM 5808 N N . HIS B 1 347 ? 6.934 -25.734 -24.125 1 85.44 347 HIS B N 1
ATOM 5809 C CA . HIS B 1 347 ? 7.543 -26.172 -22.875 1 85.44 347 HIS B CA 1
ATOM 5810 C C . HIS B 1 347 ? 6.527 -26.172 -21.734 1 85.44 347 HIS B C 1
ATOM 5812 O O . HIS B 1 347 ? 5.898 -25.156 -21.453 1 85.44 347 HIS B O 1
ATOM 5818 N N . ARG B 1 348 ? 6.34 -27.219 -21.016 1 73.62 348 ARG B N 1
ATOM 5819 C CA . ARG B 1 348 ? 5.281 -27.328 -20.016 1 73.62 348 ARG B CA 1
ATOM 5820 C C . ARG B 1 348 ? 5.867 -27.422 -18.609 1 73.62 348 ARG B C 1
ATOM 5822 O O . ARG B 1 348 ? 5.133 -27.609 -17.641 1 73.62 348 ARG B O 1
ATOM 5829 N N . GLY B 1 349 ? 7.109 -27.281 -18.531 1 72.88 349 GLY B N 1
ATOM 5830 C CA . GLY B 1 349 ? 7.766 -27.422 -17.234 1 72.88 349 GLY B CA 1
ATOM 5831 C C . GLY B 1 349 ? 7.688 -26.156 -16.391 1 72.88 349 GLY B C 1
ATOM 5832 O O . GLY B 1 349 ? 6.922 -25.25 -16.703 1 72.88 349 GLY B O 1
ATOM 5833 N N . PHE B 1 350 ? 8.312 -26.281 -15.18 1 70.31 350 PHE B N 1
ATOM 5834 C CA . PHE B 1 350 ? 8.273 -25.203 -14.203 1 70.31 350 PHE B CA 1
ATOM 5835 C C . PHE B 1 350 ? 9.656 -24.578 -14.023 1 70.31 350 PHE B C 1
ATOM 5837 O O . PHE B 1 350 ? 9.945 -24 -12.977 1 70.31 350 PHE B O 1
ATOM 5844 N N . GLY B 1 351 ? 10.5 -24.797 -14.961 1 69.75 351 GLY B N 1
ATOM 5845 C CA . GLY B 1 351 ? 11.805 -24.172 -14.891 1 69.75 351 GLY B CA 1
ATOM 5846 C C . GLY B 1 351 ? 12.773 -24.906 -13.977 1 69.75 351 GLY B C 1
ATOM 5847 O O . GLY B 1 351 ? 13.523 -24.281 -13.234 1 69.75 351 GLY B O 1
ATOM 5848 N N . ALA B 1 352 ? 12.727 -26.172 -13.969 1 64.75 352 ALA B N 1
ATOM 5849 C CA . ALA B 1 352 ? 13.508 -27.016 -13.062 1 64.75 352 ALA B CA 1
ATOM 5850 C C . ALA B 1 352 ? 15 -26.734 -13.211 1 64.75 352 ALA B C 1
ATOM 5852 O O . ALA B 1 352 ? 15.742 -26.766 -12.227 1 64.75 352 ALA B O 1
ATOM 5853 N N . MET B 1 353 ? 15.375 -26.344 -14.344 1 66.62 353 MET B N 1
ATOM 5854 C CA . MET B 1 353 ? 16.812 -26.188 -14.562 1 66.62 353 MET B CA 1
ATOM 5855 C C . MET B 1 353 ? 17.25 -24.734 -14.328 1 66.62 353 MET B C 1
ATOM 5857 O O . MET B 1 353 ? 18.438 -24.469 -14.172 1 66.62 353 MET B O 1
ATOM 5861 N N . ASN B 1 354 ? 16.266 -23.844 -14.281 1 69.5 354 ASN B N 1
ATOM 5862 C CA . ASN B 1 354 ? 16.625 -22.438 -14.188 1 69.5 354 ASN B CA 1
ATOM 5863 C C . ASN B 1 354 ? 17.469 -22.156 -12.938 1 69.5 354 ASN B C 1
ATOM 5865 O O . ASN B 1 354 ? 18.516 -21.516 -13.023 1 69.5 354 ASN B O 1
ATOM 5869 N N . TYR B 1 355 ? 17 -22.703 -11.961 1 63.84 355 TYR B N 1
ATOM 5870 C CA . TYR B 1 355 ? 17.688 -22.375 -10.711 1 63.84 355 TYR B CA 1
ATOM 5871 C C . TYR B 1 355 ? 19.047 -23.078 -10.641 1 63.84 355 TYR B C 1
ATOM 5873 O O . TYR B 1 355 ? 20.016 -22.5 -10.141 1 63.84 355 TYR B O 1
ATOM 5881 N N . LYS B 1 356 ? 19.109 -24.234 -11.117 1 68.81 356 LYS B N 1
ATOM 5882 C CA . LYS B 1 356 ? 20.391 -24.922 -11.188 1 68.81 356 LYS B CA 1
ATOM 5883 C C . LYS B 1 356 ? 21.422 -24.094 -11.961 1 68.81 356 LYS B C 1
ATOM 5885 O O . LYS B 1 356 ? 22.562 -23.953 -11.523 1 68.81 356 LYS B O 1
ATOM 5890 N N . TRP B 1 357 ? 21.031 -23.562 -13 1 74.12 357 TRP B N 1
ATOM 5891 C CA . TRP B 1 357 ? 21.938 -22.812 -13.859 1 74.12 357 TRP B CA 1
ATOM 5892 C C . TRP B 1 357 ? 22.297 -21.469 -13.242 1 74.12 357 TRP B C 1
ATOM 5894 O O . TRP B 1 357 ? 23.391 -20.953 -13.445 1 74.12 357 TRP B O 1
ATOM 5904 N N . VAL B 1 358 ? 21.391 -20.922 -12.477 1 70.06 358 VAL B N 1
ATOM 5905 C CA . VAL B 1 358 ? 21.688 -19.703 -11.75 1 70.06 358 VAL B CA 1
ATOM 5906 C C . VAL B 1 358 ? 22.812 -19.953 -10.734 1 70.06 358 VAL B C 1
ATOM 5908 O O . VAL B 1 358 ? 23.766 -19.172 -10.648 1 70.06 358 VAL B O 1
ATOM 5911 N N . PHE B 1 359 ? 22.656 -20.984 -10.055 1 67 359 PHE B N 1
ATOM 5912 C CA . PHE B 1 359 ? 23.672 -21.328 -9.062 1 67 359 PHE B CA 1
ATOM 5913 C C . PHE B 1 359 ? 25.016 -21.609 -9.727 1 67 359 PHE B C 1
ATOM 5915 O O . PHE B 1 359 ? 26.062 -21.172 -9.25 1 67 359 PHE B O 1
ATOM 5922 N N . GLU B 1 360 ? 24.984 -22.406 -10.742 1 70.94 360 GLU B N 1
ATOM 5923 C CA . GLU B 1 360 ? 26.219 -22.656 -11.508 1 70.94 360 GLU B CA 1
ATOM 5924 C C . GLU B 1 360 ? 26.859 -21.344 -11.953 1 70.94 360 GLU B C 1
ATOM 5926 O O . GLU B 1 360 ? 28.094 -21.219 -11.922 1 70.94 360 GLU B O 1
ATOM 5931 N N . ALA B 1 361 ? 26.141 -20.438 -12.336 1 72.25 361 ALA B N 1
ATOM 5932 C CA . ALA B 1 361 ? 26.641 -19.141 -12.812 1 72.25 361 ALA B CA 1
ATOM 5933 C C . ALA B 1 361 ? 27.281 -18.359 -11.672 1 72.25 361 ALA B C 1
ATOM 5935 O O . ALA B 1 361 ? 28.266 -17.656 -11.883 1 72.25 361 ALA B O 1
ATOM 5936 N N . ILE B 1 362 ? 26.688 -18.406 -10.594 1 64.38 362 ILE B N 1
ATOM 5937 C CA . ILE B 1 362 ? 27.219 -17.719 -9.43 1 64.38 362 ILE B CA 1
ATOM 5938 C C . ILE B 1 362 ? 28.594 -18.297 -9.07 1 64.38 362 ILE B C 1
ATOM 5940 O O . ILE B 1 362 ? 29.516 -17.547 -8.727 1 64.38 362 ILE B O 1
ATOM 5944 N N . GLU B 1 363 ? 28.703 -19.609 -9.125 1 64.12 363 GLU B N 1
ATOM 5945 C CA . GLU B 1 363 ? 29.969 -20.281 -8.836 1 64.12 363 GLU B CA 1
ATOM 5946 C C . GLU B 1 363 ? 31.047 -19.844 -9.805 1 64.12 363 GLU B C 1
ATOM 5948 O O . GLU B 1 363 ? 32.25 -19.859 -9.469 1 64.12 363 GLU B O 1
ATOM 5953 N N . ARG B 1 364 ? 30.766 -19.547 -10.938 1 64.38 364 ARG B N 1
ATOM 5954 C CA . ARG B 1 364 ? 31.703 -19.109 -11.961 1 64.38 364 ARG B CA 1
ATOM 5955 C C . ARG B 1 364 ? 32.156 -17.672 -11.711 1 64.38 364 ARG B C 1
ATOM 5957 O O . ARG B 1 364 ? 33.094 -17.188 -12.352 1 64.38 364 ARG B O 1
ATOM 5964 N N . LEU B 1 365 ? 31.375 -16.906 -10.93 1 57.59 365 LEU B N 1
ATOM 5965 C CA . LEU B 1 365 ? 31.797 -15.555 -10.578 1 57.59 365 LEU B CA 1
ATOM 5966 C C . LEU B 1 365 ? 33.125 -15.594 -9.805 1 57.59 365 LEU B C 1
ATOM 5968 O O . LEU B 1 365 ? 33.375 -16.516 -9.031 1 57.59 365 LEU B O 1
ATOM 5972 N N . ASP B 1 366 ? 34.219 -14.875 -10.234 1 50.5 366 ASP B N 1
ATOM 5973 C CA . ASP B 1 366 ? 35.5 -14.797 -9.539 1 50.5 366 ASP B CA 1
ATOM 5974 C C . ASP B 1 366 ? 35.281 -14.609 -8.039 1 50.5 366 ASP B C 1
ATOM 5976 O O . ASP B 1 366 ? 34.281 -14.023 -7.605 1 50.5 366 ASP B O 1
ATOM 5980 N N . SER B 1 367 ? 36.031 -15.305 -7.07 1 43.53 367 SER B N 1
ATOM 5981 C CA . SER B 1 367 ? 36.094 -15.453 -5.617 1 43.53 367 SER B CA 1
ATOM 5982 C C . SER B 1 367 ? 35.75 -14.141 -4.914 1 43.53 367 SER B C 1
ATOM 5984 O O . SER B 1 367 ? 35.25 -14.148 -3.795 1 43.53 367 SER B O 1
ATOM 5986 N N . THR B 1 368 ? 36.125 -12.977 -5.203 1 37.34 368 THR B N 1
ATOM 5987 C CA . THR B 1 368 ? 36.031 -11.758 -4.41 1 37.34 368 THR B CA 1
ATOM 5988 C C . THR B 1 368 ? 34.625 -11.211 -4.391 1 37.34 368 THR B C 1
ATOM 5990 O O . THR B 1 368 ? 34.125 -10.727 -3.361 1 37.34 368 THR B O 1
ATOM 5993 N N . ALA B 1 369 ? 33.906 -11.07 -5.504 1 39.84 369 ALA B N 1
ATOM 5994 C CA . ALA B 1 369 ? 32.625 -10.453 -5.723 1 39.84 369 ALA B CA 1
ATOM 5995 C C . ALA B 1 369 ? 31.484 -11.398 -5.305 1 39.84 369 ALA B C 1
ATOM 5997 O O . ALA B 1 369 ? 30.312 -11.023 -5.332 1 39.84 369 ALA B O 1
ATOM 5998 N N . ASP B 1 370 ? 31.516 -12.547 -4.984 1 41.66 370 ASP B N 1
ATOM 5999 C CA . ASP B 1 370 ? 30.781 -13.781 -4.73 1 41.66 370 ASP B CA 1
ATOM 6000 C C . ASP B 1 370 ? 29.938 -13.664 -3.467 1 41.66 370 ASP B C 1
ATOM 6002 O O . ASP B 1 370 ? 28.859 -14.281 -3.369 1 41.66 370 ASP B O 1
ATOM 6006 N N . LYS B 1 371 ? 30.375 -12.984 -2.57 1 42.97 371 LYS B N 1
ATOM 6007 C CA . LYS B 1 371 ? 29.781 -12.938 -1.233 1 42.97 371 LYS B CA 1
ATOM 6008 C C . LYS B 1 371 ? 28.484 -12.148 -1.229 1 42.97 371 LYS B C 1
ATOM 6010 O O . LYS B 1 371 ? 27.578 -12.453 -0.455 1 42.97 371 LYS B O 1
ATOM 6015 N N . GLU B 1 372 ? 28.422 -11.172 -2.109 1 43.62 372 GLU B N 1
ATOM 6016 C CA . GLU B 1 372 ? 27.234 -10.32 -2.043 1 43.62 372 GLU B CA 1
ATOM 6017 C C . GLU B 1 372 ? 26.031 -10.992 -2.709 1 43.62 372 GLU B C 1
ATOM 6019 O O . GLU B 1 372 ? 24.906 -10.891 -2.219 1 43.62 372 GLU B O 1
ATOM 6024 N N . ILE B 1 373 ? 26.281 -11.664 -3.842 1 42.88 373 ILE B N 1
ATOM 6025 C CA . ILE B 1 373 ? 25.203 -12.312 -4.566 1 42.88 373 ILE B CA 1
ATOM 6026 C C . ILE B 1 373 ? 24.734 -13.547 -3.795 1 42.88 373 ILE B C 1
ATOM 6028 O O . ILE B 1 373 ? 23.531 -13.812 -3.713 1 42.88 373 ILE B O 1
ATOM 6032 N N . GLU B 1 374 ? 25.734 -14.211 -3.26 1 45.03 374 GLU B N 1
ATOM 6033 C CA . GLU B 1 374 ? 25.359 -15.312 -2.389 1 45.03 374 GLU B CA 1
ATOM 6034 C C . GLU B 1 374 ? 24.453 -14.836 -1.253 1 45.03 374 GLU B C 1
ATOM 6036 O O . GLU B 1 374 ? 23.469 -15.5 -0.912 1 45.03 374 GLU B O 1
ATOM 6041 N N . GLU B 1 375 ? 24.891 -13.711 -0.78 1 46.03 375 GLU B N 1
ATOM 6042 C CA . GLU B 1 375 ? 24.078 -13.141 0.285 1 46.03 375 GLU B CA 1
ATOM 6043 C C . GLU B 1 375 ? 22.688 -12.742 -0.229 1 46.03 375 GLU B C 1
ATOM 6045 O O . GLU B 1 375 ? 21.688 -12.938 0.461 1 46.03 375 GLU B O 1
ATOM 6050 N N . LYS B 1 376 ? 22.672 -12.328 -1.458 1 46.34 376 LYS B N 1
ATOM 6051 C CA . LYS B 1 376 ? 21.406 -11.961 -2.088 1 46.34 376 LYS B CA 1
ATOM 6052 C C . LYS B 1 376 ? 20.562 -13.203 -2.406 1 46.34 376 LYS B C 1
ATOM 6054 O O . LYS B 1 376 ? 19.344 -13.172 -2.297 1 46.34 376 LYS B O 1
ATOM 6059 N N . MET B 1 377 ? 21.266 -14.125 -2.99 1 43.84 377 MET B N 1
ATOM 6060 C CA . MET B 1 377 ? 20.547 -15.359 -3.279 1 43.84 377 MET B CA 1
ATOM 6061 C C . MET B 1 377 ? 20.016 -15.992 -2 1 43.84 377 MET B C 1
ATOM 6063 O O . MET B 1 377 ? 18.969 -16.656 -2.018 1 43.84 377 MET B O 1
ATOM 6067 N N . LYS B 1 378 ? 20.859 -15.875 -1.027 1 42.53 378 LYS B N 1
ATOM 6068 C CA . LYS B 1 378 ? 20.406 -16.312 0.288 1 42.53 378 LYS B CA 1
ATOM 6069 C C . LYS B 1 378 ? 19.172 -15.539 0.736 1 42.53 378 LYS B C 1
ATOM 6071 O O . LYS B 1 378 ? 18.281 -16.094 1.384 1 42.53 378 LYS B O 1
ATOM 6076 N N . ASN B 1 379 ? 19.266 -14.273 0.332 1 40.75 379 ASN B N 1
ATOM 6077 C CA . ASN B 1 379 ? 18.172 -13.422 0.755 1 40.75 379 ASN B CA 1
ATOM 6078 C C . ASN B 1 379 ? 17 -13.477 -0.232 1 40.75 379 ASN B C 1
ATOM 6080 O O . ASN B 1 379 ? 15.922 -12.961 0.049 1 40.75 379 ASN B O 1
ATOM 6084 N N . THR B 1 380 ? 17.312 -13.695 -1.585 1 37.38 380 THR B N 1
ATOM 6085 C CA . THR B 1 380 ? 16.219 -13.93 -2.529 1 37.38 380 THR B CA 1
ATOM 6086 C C . THR B 1 380 ? 15.766 -15.391 -2.482 1 37.38 380 THR B C 1
ATOM 6088 O O . THR B 1 380 ? 16.578 -16.297 -2.598 1 37.38 380 THR B O 1
ATOM 6091 N N . ASN B 1 381 ? 14.953 -15.719 -1.754 1 36.16 381 ASN B N 1
ATOM 6092 C CA . ASN B 1 381 ? 14.367 -17.031 -1.542 1 36.16 381 ASN B CA 1
ATOM 6093 C C . ASN B 1 381 ? 14.148 -17.766 -2.861 1 36.16 381 ASN B C 1
ATOM 6095 O O . ASN B 1 381 ? 13.203 -18.547 -2.998 1 36.16 381 ASN B O 1
ATOM 6099 N N . LEU B 1 382 ? 14.812 -17.406 -3.912 1 34.22 382 LEU B N 1
ATOM 6100 C CA . LEU B 1 382 ? 14.578 -18.031 -5.211 1 34.22 382 LEU B CA 1
ATOM 6101 C C . LEU B 1 382 ? 15.195 -19.438 -5.262 1 34.22 382 LEU B C 1
ATOM 6103 O O . LEU B 1 382 ? 15.133 -20.109 -6.293 1 34.22 382 LEU B O 1
ATOM 6107 N N . ASN B 1 383 ? 15.797 -19.859 -4.344 1 33.12 383 ASN B N 1
ATOM 6108 C CA . ASN B 1 383 ? 16.5 -21.125 -4.469 1 33.12 383 ASN B CA 1
ATOM 6109 C C . ASN B 1 383 ? 15.516 -22.297 -4.512 1 33.12 383 ASN B C 1
ATOM 6111 O O . ASN B 1 383 ? 15.922 -23.469 -4.418 1 33.12 383 ASN B O 1
ATOM 6115 N N . SER B 1 384 ? 14.242 -22.078 -4.488 1 30.25 384 SER B N 1
ATOM 6116 C CA . SER B 1 384 ? 13.383 -23.234 -4.234 1 30.25 384 SER B CA 1
ATOM 6117 C C . SER B 1 384 ? 13.094 -24 -5.523 1 30.25 384 SER B C 1
ATOM 6119 O O . SER B 1 384 ? 12.43 -25.047 -5.496 1 30.25 384 SER B O 1
ATOM 6121 N N . LYS B 1 385 ? 13.109 -23.5 -6.812 1 30.11 385 LYS B N 1
ATOM 6122 C CA . LYS B 1 385 ? 12.578 -24.281 -7.934 1 30.11 385 LYS B CA 1
ATOM 6123 C C . LYS B 1 385 ? 13.602 -25.281 -8.438 1 30.11 385 LYS B C 1
ATOM 6125 O O . LYS B 1 385 ? 13.414 -25.891 -9.5 1 30.11 385 LYS B O 1
ATOM 6130 N N . ALA B 1 386 ? 14.789 -25.516 -7.949 1 25.39 386 ALA B N 1
ATOM 6131 C CA . ALA B 1 386 ? 15.555 -26.625 -8.539 1 25.39 386 ALA B CA 1
ATOM 6132 C C . ALA B 1 386 ? 15.133 -27.953 -7.941 1 25.39 386 ALA B C 1
ATOM 6134 O O . ALA B 1 386 ? 14.914 -28.078 -6.734 1 25.39 386 ALA B O 1
#

Organism: Galleria mellonella (NCBI:txid7137)

Foldseek 3Di:
DPQPPAKFFDAFQAWEKLAADQVVVVVCCCLQQPWKWWWWFDADPVRQKTWTWTDDARYIYIYIHGPDPDDDSNVLCVQFPIATAETETEMGPQVNLQVQLVVLPWAWPADWDWADDPQFIKTWTWTDAWWNHIYIYIHCVGGDDDPHPRIDTDDTDPVSVVADHLQFHGWLAWEKFAEPPCQVVRQVSCCRRRVWDKDDWDQQVPDADLQARKTKTWIAIPVRNYIYIYIYHHPDGDDAALSNLLCVLRVTIHTQEIETEHACNLSSLVRSVVSVFAWDAADPLLLVVVVVVCVPAPEDDPCDSVSCNVRRWFWDDDNQWIKIKIKTAQPGPTNRYIYMYMYTDRDDDDCLCRLVSRVVSLVVPPPPVSVVVVVVCVVRSPSHSD/DPQPPAKFFDAFQAWEKLAADQVVVVVCCCLQQPWKWWWWFDADPVRQKTWTWTDDARYIYIYIHGNDPDDDSNVLCVQFPIATAETETEMGPQVNLQVQLVVLPWAWPADWDWADDPQFIKTWTWTDAWWNHIYIYIYCVGGDDDPGPRIDTDDTDPVSVVADHLQFHGWLAWEKFAEPPCQVVRQVSCCRRRVWDKDDWDQQVPDADLQARKTKTWIAIPVRNYIYIYIYHHPDGDDAALSNLLCVLRVTIHTQEIETEHACNLSNLVRSVVSVFAWDAADPLLLVVVVVVCVPAPEDDPCDSVSCNVRRWFWDDDNQWIKIKIKTAQPGPTNRYIYMYMYTDRDDDDCLCRLVSRVVSLVVPPPPVSVVVVVVCVVRSPSHRD

Radius of gyration: 28.08 Å; Cα contacts (8 Å, |Δi|>4): 1873; chains: 2; bounding box: 70×80×65 Å

Solvent-accessible surface area (backbone atoms only — not comparable to full-atom values): 38658 Å² total; per-residue (Å²): 124,85,70,72,88,62,34,38,53,55,32,69,49,35,36,33,30,42,29,66,36,14,61,28,50,48,49,40,43,31,57,31,60,46,32,36,60,44,26,37,25,76,55,41,92,91,45,47,39,36,34,32,29,33,34,31,82,63,32,34,41,35,23,32,9,49,54,54,70,54,61,69,63,40,50,48,35,58,58,34,41,61,43,60,36,28,54,24,29,30,38,42,50,61,67,48,32,50,51,38,17,53,74,59,63,48,50,67,77,37,65,83,41,78,42,66,52,98,48,35,35,36,37,34,32,30,33,50,58,58,58,82,22,32,32,37,42,33,38,53,89,56,37,74,60,61,97,46,69,72,47,38,77,49,70,80,52,48,33,59,78,57,49,68,72,27,66,50,42,33,62,56,34,40,31,29,25,23,46,75,87,39,46,67,60,53,54,47,46,40,38,56,28,48,62,28,38,80,72,47,74,50,74,30,83,73,83,40,58,81,66,9,34,24,34,34,39,27,36,26,29,85,78,65,50,34,38,41,36,38,28,14,39,41,87,84,59,78,82,83,25,34,24,46,50,31,21,61,54,31,67,37,23,37,50,37,35,44,28,33,27,28,94,46,51,66,58,23,39,52,26,24,44,47,34,43,40,59,62,47,77,70,65,71,51,33,54,54,51,48,56,57,58,41,70,80,39,86,52,77,69,87,76,40,69,66,51,27,59,76,53,35,42,44,63,26,71,54,87,76,20,30,31,38,38,33,43,38,46,54,70,42,57,40,72,41,32,32,46,33,41,34,28,67,44,74,41,87,75,86,39,54,54,31,40,49,47,46,52,55,22,51,68,68,44,62,84,80,72,37,61,59,52,50,49,41,47,67,67,41,60,63,47,35,57,41,126,83,70,73,88,63,35,38,54,56,34,69,50,35,34,33,30,43,29,66,37,16,61,27,50,47,47,40,42,31,59,30,61,46,31,38,60,43,26,37,27,77,55,41,93,92,45,47,38,36,35,33,29,31,33,30,82,64,32,35,42,34,23,32,10,48,55,53,73,55,61,69,61,42,50,48,35,59,57,35,42,60,44,59,36,28,55,23,28,30,37,41,51,63,67,47,31,51,50,38,16,52,74,59,63,47,50,68,77,35,64,84,42,79,44,67,51,100,47,34,35,35,38,34,31,29,34,49,59,58,57,82,22,31,32,36,43,32,38,52,90,57,34,74,58,62,98,47,69,72,46,39,78,50,70,80,54,50,33,59,78,57,50,68,72,28,67,50,41,34,62,55,36,39,32,31,27,23,46,75,86,38,45,66,60,53,53,48,46,39,39,56,28,48,61,27,38,80,72,47,72,48,74,29,83,72,83,47,60,78,69,17,33,21,33,35,39,27,36,26,28,84,78,66,50,34,38,40,37,38,29,13,40,43,87,86,59,75,82,84,25,38,25,45,48,32,21,62,53,31,67,36,25,36,51,37,35,45,28,33,26,27,95,46,52,66,59,21,40,51,28,25,44,46,34,43,39,58,61,47,76,69,64,72,50,33,56,54,50,48,56,58,57,42,70,80,39,86,51,75,68,88,77,40,69,66,49,28,60,76,53,36,42,44,63,26,70,52,86,75,21,30,32,38,38,33,41,39,44,55,69,41,56,38,74,41,33,30,45,33,40,32,29,68,43,72,42,86,74,83,39,52,54,32,41,51,48,47,52,55,22,52,67,68,44,63,84,82,72,39,62,60,54,50,48,40,50,68,66,41,60,64,49,41,54,50